Protein AF-A0A9D7JAF4-F1 (afdb_monomer_lite)

Foldseek 3Di:
DDPVQAADLQVLLVVLVVQFPAAADPPDQDDRYYAFVSSLQNSCCNNVQDNDDDDAQLRQVVQKDADDPPRDGWFWKKFFLCQPVDPSSTDHMWTFRDQDLLRWTWIWGCDDRVGGIHIDIPVVLVPDPGIDHIIDRPSGDGDPPPPPPLPFQAKDKFKEKEDEQAAVVHDPDPDPVLLVLLLVQLQVLPGQKYWYASQAPVNVQSNQQSHVVHPVFWDWDDQGRTIMIHGCVQWDFDDDWDWAAQADDSRFTKTKTWIAGPVRRFIEIEMRGEYDDCVRDPPVSRLVRLCVRVVSQVSDFGWYKYKYFQQQDPCSNPQWAFLLVLQVVEPASQPDQADRGPGITMITHVLQDKRWNDWHWADSDSNHSGTMIMTMTIRHTPRHGD

Secondary structure (DSSP, 8-state):
--GGGPPPHHHHHHHHHTTTTPPB-TT-BSSS-B-HHHHHHHHHHHTTSS---S--HHHHHHT-EE--TT---TT-EEEE---TTSTT---EEEEEEEE-TTS-EEEEEEEETTTEEEEEEHHHHHTSTTEEEEEE-TT----------------EEEEEEEEE---TTTSS---HHHHHHHHHHHHHH--SEEEEES--HHHHHHHHHHSTTHHHHEEEEEETTEEEEEETTTEEE------EE-TT-TTSEEEEEEEEETTT--EEEEEEEEPPPTTTS-HHHHHHHHHHHHHHHTTS-SEEEEEEE----GGGSTTSEEHHHHTTT-TTTTS-SBTTB---EEEE-TTS--EEEEEEEE--TTS-SBPEEEEEEEEPTT----

pLDDT: mean 90.91, std 11.15, range [37.84, 98.69]

Sequence (386 aa):
MPEGALFTAAEYAALADQQVGKPYVLGANGPLRFDCSGLVLWLNNRSGALPMGDDTAAGIYNRTKAVTAGAEKVGDLVFLRNNPARSNGIGHIAVLTQKLSNGDWRIIEARGRAYGVVRTTLSYWGTRRYYTGVRRLPAFRLATSTPAPAPTLDALDLRVATFNCSDPRFGDPLTPARERALAATVVAAKADVYLLTEAPSAIRYVLRDAMPGGRARWLVWERGTQAIMFDKHRFSYAAGDDPITFGPTDYHGGDIAELVDRATGRTMIFGAYHLPPNKVASLESQARYVDAFTAAMRKHDGVRIIGGDGMDKPSWADGWIDVRSAAAKSSTRNAATYKTSVTDRVQSDPETPVVWRGYNVKQSGIGSDHNLVITAGTIPAGVSSN

Radius of gyration: 25.17 Å; chains: 1; bounding box: 77×42×56 Å

Structure (mmCIF, N/CA/C/O backbone):
data_AF-A0A9D7JAF4-F1
#
_entry.id   AF-A0A9D7JAF4-F1
#
loop_
_atom_site.group_PDB
_atom_site.id
_atom_site.type_symbol
_atom_site.label_atom_id
_atom_site.label_alt_id
_atom_site.label_comp_id
_atom_site.label_asym_id
_atom_site.label_entity_id
_atom_site.label_seq_id
_atom_site.pdbx_PDB_ins_code
_atom_site.Cartn_x
_atom_site.Cartn_y
_atom_site.Cartn_z
_atom_site.occupancy
_atom_site.B_iso_or_equiv
_atom_site.auth_seq_id
_atom_site.auth_comp_id
_atom_site.auth_asym_id
_atom_site.auth_atom_id
_atom_site.pdbx_PDB_model_num
ATOM 1 N N . MET A 1 1 ? -28.805 -10.570 30.274 1.00 45.72 1 MET A N 1
ATOM 2 C CA . MET A 1 1 ? -27.525 -11.114 29.766 1.00 45.72 1 MET A CA 1
ATOM 3 C C . MET A 1 1 ? -26.409 -10.462 30.566 1.00 45.72 1 MET A C 1
ATOM 5 O O . MET A 1 1 ? -26.487 -9.246 30.717 1.00 45.72 1 MET A O 1
ATOM 9 N N . PRO A 1 2 ? -25.461 -11.223 31.137 1.00 37.84 2 PRO A N 1
ATOM 10 C CA . PRO A 1 2 ? -24.369 -10.656 31.926 1.00 37.84 2 PRO A CA 1
ATOM 11 C C . PRO A 1 2 ? -23.459 -9.766 31.066 1.00 37.84 2 PRO A C 1
ATOM 13 O O . PRO A 1 2 ? -23.342 -9.948 29.856 1.00 37.84 2 PRO A O 1
ATOM 16 N N . GLU A 1 3 ? -22.837 -8.788 31.716 1.00 43.31 3 GLU A N 1
ATOM 17 C CA . GLU A 1 3 ? -22.134 -7.639 31.127 1.00 43.31 3 GLU A CA 1
ATOM 18 C C . GLU A 1 3 ? -20.858 -8.005 30.337 1.00 43.31 3 GLU A C 1
ATOM 20 O O . GLU A 1 3 ? -20.373 -7.203 29.548 1.00 43.31 3 GLU A O 1
ATOM 25 N N . GLY A 1 4 ? -20.370 -9.248 30.454 1.00 47.78 4 GLY A N 1
ATOM 26 C CA . GLY A 1 4 ? -19.210 -9.780 29.720 1.00 47.78 4 GLY A CA 1
ATOM 27 C C . GLY A 1 4 ? -19.493 -10.345 28.317 1.00 47.78 4 GLY A C 1
ATOM 28 O O . GLY A 1 4 ? -18.652 -11.062 27.787 1.00 47.78 4 GLY A O 1
ATOM 29 N N . ALA A 1 5 ? -20.670 -10.089 27.730 1.00 68.81 5 ALA A N 1
ATOM 30 C CA . ALA A 1 5 ? -21.108 -10.675 26.450 1.00 68.81 5 ALA A CA 1
ATOM 31 C C . ALA A 1 5 ? -21.422 -9.649 25.339 1.00 68.81 5 ALA A C 1
ATOM 33 O O . ALA A 1 5 ? -21.971 -10.021 24.301 1.00 68.81 5 ALA A O 1
ATOM 34 N N . LEU A 1 6 ? -21.131 -8.363 25.562 1.00 88.81 6 LEU A N 1
ATOM 35 C CA . LEU A 1 6 ? -21.405 -7.283 24.614 1.00 88.81 6 LEU A CA 1
ATOM 36 C C . LEU A 1 6 ? -20.169 -7.003 23.752 1.00 88.81 6 LEU A C 1
ATOM 38 O O . LEU A 1 6 ? -19.103 -6.731 24.291 1.00 88.81 6 LEU A O 1
ATOM 42 N N . PHE A 1 7 ? -20.307 -7.038 22.429 1.00 89.62 7 PHE A N 1
ATOM 43 C CA . PHE A 1 7 ? -19.180 -6.798 21.522 1.00 89.62 7 PHE A CA 1
ATOM 44 C C . PHE A 1 7 ? -18.826 -5.311 21.451 1.00 89.62 7 PHE A C 1
ATOM 46 O O . PHE A 1 7 ? -19.696 -4.441 21.534 1.00 89.62 7 PHE A O 1
ATOM 53 N N . THR A 1 8 ? -17.550 -5.023 21.218 1.00 89.12 8 THR A N 1
ATOM 54 C CA . THR A 1 8 ? -17.046 -3.718 20.773 1.00 89.12 8 THR A CA 1
ATOM 55 C C . THR A 1 8 ? -17.445 -3.426 19.318 1.00 89.12 8 THR A C 1
ATOM 57 O O . THR A 1 8 ? -17.901 -4.302 18.579 1.00 89.12 8 THR A O 1
ATOM 60 N N . ALA A 1 9 ? -17.235 -2.184 18.864 1.00 89.12 9 ALA A N 1
ATOM 61 C CA . ALA A 1 9 ? -17.429 -1.800 17.461 1.00 89.12 9 ALA A CA 1
ATOM 62 C C . ALA A 1 9 ? -16.590 -2.644 16.485 1.00 89.12 9 ALA A C 1
ATOM 64 O O . ALA A 1 9 ? -17.108 -3.081 15.458 1.00 89.12 9 ALA A O 1
ATOM 65 N N . ALA A 1 10 ? -15.328 -2.919 16.826 1.00 82.38 10 ALA A N 1
ATOM 66 C CA . ALA A 1 10 ? -14.432 -3.719 15.994 1.00 82.38 10 ALA A CA 1
ATOM 67 C C . ALA A 1 10 ? -14.891 -5.183 15.896 1.00 82.38 10 ALA A C 1
ATOM 69 O O . ALA A 1 10 ? -14.946 -5.746 14.804 1.00 82.38 10 ALA A O 1
ATOM 70 N N . GLU A 1 11 ? -15.292 -5.789 17.015 1.00 87.00 11 GLU A N 1
ATOM 71 C CA . GLU A 1 11 ? -15.807 -7.163 17.032 1.00 87.00 11 GLU A CA 1
ATOM 72 C C . GLU A 1 11 ? -17.138 -7.281 16.282 1.00 87.00 11 GLU A C 1
ATOM 74 O O . GLU A 1 11 ? -17.343 -8.242 15.541 1.00 87.00 11 GLU A O 1
ATOM 79 N N . TYR A 1 12 ? -18.030 -6.291 16.414 1.00 93.94 12 TYR A N 1
ATOM 80 C CA . TYR A 1 12 ? -19.276 -6.237 15.644 1.00 93.94 12 TYR A CA 1
ATOM 81 C C . TYR A 1 12 ? -18.997 -6.154 14.136 1.00 93.94 12 TYR A C 1
ATOM 83 O O . TYR A 1 12 ? -19.615 -6.868 13.343 1.00 93.94 12 TYR A O 1
ATOM 91 N N . ALA A 1 13 ? -18.041 -5.312 13.733 1.00 90.06 13 ALA A N 1
ATOM 92 C CA . ALA A 1 13 ? -17.627 -5.175 12.342 1.00 90.06 13 ALA A CA 1
ATOM 93 C C . ALA A 1 13 ? -17.046 -6.484 11.788 1.00 90.06 13 ALA A C 1
ATOM 95 O O . ALA A 1 13 ? -17.476 -6.942 10.729 1.00 90.06 13 ALA A O 1
ATOM 96 N N . ALA A 1 14 ? -16.134 -7.120 12.529 1.00 80.69 14 ALA A N 1
ATOM 97 C CA . ALA A 1 14 ? -15.535 -8.401 12.160 1.00 80.69 14 ALA A CA 1
ATOM 98 C C . ALA A 1 14 ? -16.587 -9.517 12.057 1.00 80.69 14 ALA A C 1
ATOM 100 O O . ALA A 1 14 ? -16.573 -10.308 11.112 1.00 80.69 14 ALA A O 1
ATOM 101 N N . LEU A 1 15 ? -17.545 -9.551 12.988 1.00 90.81 15 LEU A N 1
ATOM 102 C CA . LEU A 1 15 ? -18.662 -10.489 12.960 1.00 90.81 15 LEU A CA 1
ATOM 103 C C . LEU A 1 15 ? -19.508 -10.324 11.691 1.00 90.81 15 LEU A C 1
ATOM 105 O O . LEU A 1 15 ? -19.875 -11.321 11.068 1.00 90.81 15 LEU A O 1
ATOM 109 N N . ALA A 1 16 ? -19.815 -9.087 11.298 1.00 93.50 16 ALA A N 1
ATOM 110 C CA . ALA A 1 16 ? -20.556 -8.801 10.074 1.00 93.50 16 ALA A CA 1
ATOM 111 C C . ALA A 1 16 ? -19.764 -9.189 8.819 1.00 93.50 16 ALA A C 1
ATOM 113 O O . ALA A 1 16 ? -20.315 -9.781 7.890 1.00 93.50 16 ALA A O 1
ATOM 114 N N . ASP A 1 17 ? -18.462 -8.918 8.817 1.00 88.62 17 ASP A N 1
ATOM 115 C CA . ASP A 1 17 ? -17.567 -9.196 7.698 1.00 88.62 17 ASP A CA 1
ATOM 116 C C . ASP A 1 17 ? -17.433 -10.698 7.399 1.00 88.62 17 ASP A C 1
ATOM 118 O O . ASP A 1 17 ? -17.490 -11.108 6.239 1.00 88.62 17 ASP A O 1
ATOM 122 N N . GLN A 1 18 ? -17.419 -11.541 8.438 1.00 87.00 18 GLN A N 1
ATOM 123 C CA . GLN A 1 18 ? -17.461 -13.008 8.315 1.00 87.00 18 GLN A CA 1
ATOM 124 C C . GLN A 1 18 ? -18.713 -13.545 7.600 1.00 87.00 18 GLN A C 1
ATOM 126 O O . GLN A 1 18 ? -18.761 -14.721 7.232 1.00 87.00 18 GLN A O 1
ATOM 131 N N . GLN A 1 19 ? -19.758 -12.726 7.439 1.00 94.50 19 GLN A N 1
ATOM 132 C CA . GLN A 1 19 ? -20.980 -13.146 6.754 1.00 94.50 19 GLN A CA 1
ATOM 133 C C . GLN A 1 19 ? -20.913 -12.911 5.244 1.00 94.50 19 GLN A C 1
ATOM 135 O O . GLN A 1 19 ? -21.723 -13.485 4.518 1.00 94.50 19 GLN A O 1
ATOM 140 N N . VAL A 1 20 ? -19.968 -12.096 4.764 1.00 87.06 20 VAL A N 1
ATOM 141 C CA . VAL A 1 20 ? -19.823 -11.760 3.343 1.00 87.06 20 VAL A CA 1
ATOM 142 C C . VAL A 1 20 ? -19.600 -13.027 2.512 1.00 87.06 20 VAL A C 1
ATOM 144 O O . VAL A 1 20 ? -18.822 -13.903 2.874 1.00 87.06 20 VAL A O 1
ATOM 147 N N . GLY A 1 21 ? -20.316 -13.130 1.391 1.00 87.75 21 GLY A N 1
ATOM 148 C CA . GLY A 1 21 ? -20.337 -14.299 0.511 1.00 87.75 21 GLY A CA 1
ATOM 149 C C . GLY A 1 21 ? -21.420 -15.329 0.846 1.00 87.75 21 GLY A C 1
ATOM 150 O O . GLY A 1 21 ? -21.690 -16.206 0.026 1.00 87.75 21 GLY A O 1
ATOM 151 N N . LYS A 1 22 ? -22.094 -15.237 2.003 1.00 86.81 22 LYS A N 1
ATOM 152 C CA . LYS A 1 22 ? -23.174 -16.178 2.342 1.00 86.81 22 LYS A CA 1
ATOM 153 C C . LYS A 1 22 ? -24.425 -15.955 1.479 1.00 86.81 22 LYS A C 1
ATOM 155 O O . LYS A 1 22 ? -24.742 -14.808 1.154 1.00 86.81 22 LYS A O 1
ATOM 160 N N . PRO A 1 23 ? -25.178 -17.016 1.127 1.00 92.81 23 PRO A N 1
ATOM 161 C CA . PRO A 1 23 ? -26.349 -16.894 0.263 1.00 92.81 23 PRO A CA 1
ATOM 162 C C . PRO A 1 23 ? -27.480 -16.066 0.874 1.00 92.81 23 PRO A C 1
ATOM 164 O O . PRO A 1 23 ? -27.740 -16.130 2.080 1.00 92.81 23 PRO A O 1
ATOM 167 N N . TYR A 1 24 ? -28.219 -15.373 0.005 1.00 97.81 24 TYR A N 1
ATOM 168 C CA . TYR A 1 24 ? -29.467 -14.721 0.382 1.00 97.81 24 TYR A CA 1
ATOM 169 C C . TYR A 1 24 ? -30.644 -15.688 0.245 1.00 97.81 24 TYR A C 1
ATOM 171 O O . TYR A 1 24 ? -30.861 -16.251 -0.832 1.00 97.81 24 TYR A O 1
ATOM 179 N N . VAL A 1 25 ? -31.456 -15.817 1.293 1.00 97.56 25 VAL A N 1
ATOM 180 C CA . VAL A 1 25 ? -32.718 -16.571 1.266 1.00 97.56 25 VAL A CA 1
ATOM 181 C C . VAL A 1 25 ? -33.773 -15.793 2.035 1.00 97.56 25 VAL A C 1
ATOM 183 O O . VAL A 1 25 ? -33.588 -15.531 3.214 1.00 97.56 25 VAL A O 1
ATOM 186 N N . LEU A 1 26 ? -34.875 -15.446 1.364 1.00 95.75 26 LEU A N 1
ATOM 187 C CA . LEU A 1 26 ? -35.999 -14.731 1.973 1.00 95.75 26 LEU A CA 1
ATOM 188 C C . LEU A 1 26 ? -36.511 -15.485 3.214 1.00 95.75 26 LEU A C 1
ATOM 190 O O . LEU A 1 26 ? -36.793 -16.678 3.113 1.00 95.75 26 LEU A O 1
ATOM 194 N N . GLY A 1 27 ? -36.633 -14.791 4.347 1.00 94.00 27 GLY A N 1
ATOM 195 C CA . GLY A 1 27 ? -37.041 -15.345 5.639 1.00 94.00 27 GLY A CA 1
ATOM 196 C C . GLY A 1 27 ? -35.914 -15.992 6.451 1.00 94.00 27 GLY A C 1
ATOM 197 O O . GLY A 1 27 ? -36.186 -16.583 7.492 1.00 94.00 27 GLY A O 1
ATOM 198 N N . ALA A 1 28 ? -34.660 -15.957 5.988 1.00 95.12 28 ALA A N 1
ATOM 199 C CA . ALA A 1 28 ? -33.558 -16.590 6.706 1.00 95.12 28 ALA A CA 1
ATOM 200 C C . ALA A 1 28 ? -32.884 -15.662 7.727 1.00 95.12 28 ALA A C 1
ATOM 202 O O . ALA A 1 28 ? -32.449 -14.564 7.390 1.00 95.12 28 ALA A O 1
ATOM 203 N N . ASN A 1 29 ? -32.660 -16.182 8.936 1.00 93.50 29 ASN A N 1
ATOM 204 C CA . ASN A 1 29 ? -32.079 -15.450 10.070 1.00 93.50 29 ASN A CA 1
ATOM 205 C C . ASN A 1 29 ? -30.674 -15.946 10.478 1.00 93.50 29 ASN A C 1
ATOM 207 O O . ASN A 1 29 ? -30.241 -15.740 11.610 1.00 93.50 29 ASN A O 1
ATOM 211 N N . GLY A 1 30 ? -29.944 -16.605 9.570 1.00 90.69 30 GLY A N 1
ATOM 212 C CA . GLY A 1 30 ? -28.595 -17.120 9.830 1.00 90.69 30 GLY A CA 1
ATOM 213 C C . GLY A 1 30 ? -28.532 -18.517 10.460 1.00 90.69 30 GLY A C 1
ATOM 214 O O . GLY A 1 30 ? -29.554 -19.177 10.629 1.00 90.69 30 GLY A O 1
ATOM 215 N N . PRO A 1 31 ? -27.317 -19.011 10.779 1.00 91.00 31 PRO A N 1
ATOM 216 C CA . PRO A 1 31 ? -26.018 -18.410 10.447 1.00 91.00 31 PRO A CA 1
ATOM 217 C C . PRO A 1 31 ? -25.517 -18.763 9.036 1.00 91.00 31 PRO A C 1
ATOM 219 O O . PRO A 1 31 ? -24.501 -18.229 8.597 1.00 91.00 31 PRO A O 1
ATOM 222 N N . LEU A 1 32 ? -26.170 -19.689 8.327 1.00 89.81 32 LEU A N 1
ATOM 223 C CA . LEU A 1 32 ? -25.682 -20.206 7.036 1.00 89.81 32 LEU A CA 1
ATOM 224 C C . LEU A 1 32 ? -26.162 -19.394 5.824 1.00 89.81 32 LEU A C 1
ATOM 226 O O . LEU A 1 32 ? -25.588 -19.495 4.744 1.00 89.81 32 LEU A O 1
ATOM 230 N N . ARG A 1 33 ? -27.239 -18.629 5.990 1.00 90.50 33 ARG A N 1
ATOM 231 C CA . ARG A 1 33 ? -27.932 -17.864 4.948 1.00 90.50 33 ARG A CA 1
ATOM 232 C C . ARG A 1 33 ? -28.778 -16.783 5.605 1.00 90.50 33 ARG A C 1
ATOM 234 O O . ARG A 1 33 ? -29.233 -16.985 6.730 1.00 90.50 33 ARG A O 1
ATOM 241 N N . PHE A 1 34 ? -29.001 -15.680 4.907 1.00 97.69 34 PHE A N 1
ATOM 242 C CA . PHE A 1 34 ? -29.666 -14.507 5.474 1.00 97.69 34 PHE A CA 1
ATOM 243 C C . PHE A 1 34 ? -30.659 -13.887 4.494 1.00 97.69 34 PHE A C 1
ATOM 245 O O . PHE A 1 34 ? -30.416 -13.897 3.290 1.00 97.69 34 PHE A O 1
ATOM 252 N N . ASP A 1 35 ? -31.739 -13.296 4.989 1.00 97.94 35 ASP A N 1
ATOM 253 C CA . ASP A 1 35 ? -32.360 -12.159 4.315 1.00 97.94 35 ASP A CA 1
ATOM 254 C C . ASP A 1 35 ? -31.841 -10.832 4.887 1.00 97.94 35 ASP A C 1
ATOM 256 O O . ASP A 1 35 ? -30.952 -10.804 5.743 1.00 97.94 35 ASP A O 1
ATOM 260 N N . CYS A 1 36 ? -32.336 -9.713 4.355 1.00 98.06 36 CYS A N 1
ATOM 261 C CA . CYS A 1 36 ? -31.826 -8.390 4.698 1.00 98.06 36 CYS A CA 1
ATOM 262 C C . CYS A 1 36 ? -32.010 -8.053 6.182 1.00 98.06 36 CYS A C 1
ATOM 264 O O . CYS A 1 36 ? -31.048 -7.659 6.842 1.00 98.06 36 CYS A O 1
ATOM 266 N N . SER A 1 37 ? -33.212 -8.253 6.725 1.00 98.25 37 SER A N 1
ATOM 267 C CA . SER A 1 37 ? -33.492 -8.082 8.153 1.00 98.25 37 SER A CA 1
ATOM 268 C C . SER A 1 37 ? -32.812 -9.154 8.994 1.00 98.25 37 SER A C 1
ATOM 270 O O . SER A 1 37 ? -32.207 -8.820 10.008 1.00 98.25 37 SER A O 1
ATOM 272 N N . GLY A 1 38 ? -32.830 -10.407 8.552 1.00 98.25 38 GLY A N 1
ATOM 273 C CA . GLY A 1 38 ? -32.257 -11.549 9.248 1.00 98.25 38 GLY A CA 1
ATOM 274 C C . GLY A 1 38 ? -30.765 -11.411 9.511 1.00 98.25 38 GLY A C 1
ATOM 275 O O . GLY A 1 38 ? -30.302 -11.803 10.580 1.00 98.25 38 GLY A O 1
ATOM 276 N N . LEU A 1 39 ? -30.009 -10.779 8.604 1.00 98.56 39 LEU A N 1
ATOM 277 C CA . LEU A 1 39 ? -28.613 -10.424 8.870 1.00 98.56 39 LEU A CA 1
ATOM 278 C C . LEU A 1 39 ? -28.489 -9.455 10.055 1.00 98.56 39 LEU A C 1
ATOM 280 O O . LEU A 1 39 ? -27.696 -9.694 10.961 1.00 98.56 39 LEU A O 1
ATOM 284 N N . VAL A 1 40 ? -29.282 -8.382 10.074 1.00 98.50 40 VAL A N 1
ATOM 285 C CA . VAL A 1 40 ? -29.256 -7.372 11.148 1.00 98.50 40 VAL A CA 1
ATOM 286 C C . VAL A 1 40 ? -29.685 -7.978 12.486 1.00 98.50 40 VAL A C 1
ATOM 288 O O . VAL A 1 40 ? -29.031 -7.750 13.503 1.00 98.50 40 VAL A O 1
ATOM 291 N N . LEU A 1 41 ? -30.746 -8.791 12.485 1.00 98.00 41 LEU A N 1
ATOM 292 C CA . LEU A 1 41 ? -31.220 -9.523 13.661 1.00 98.00 41 LEU A CA 1
ATOM 293 C C . LEU A 1 41 ? -30.130 -10.438 14.223 1.00 98.00 41 LEU A C 1
ATOM 295 O O . LEU A 1 41 ? -29.850 -10.422 15.422 1.00 98.00 41 LEU A O 1
ATOM 299 N N . TRP A 1 42 ? -29.491 -11.221 13.354 1.00 96.88 42 TRP A N 1
ATOM 300 C CA . TRP A 1 42 ? -28.449 -12.155 13.754 1.00 96.88 42 TRP A CA 1
ATOM 301 C C . TRP A 1 42 ? -27.232 -11.442 14.341 1.00 96.88 42 TRP A C 1
ATOM 303 O O . TRP A 1 42 ? -26.748 -11.845 15.397 1.00 96.88 42 TRP A O 1
ATOM 313 N N . LEU A 1 43 ? -26.774 -10.356 13.708 1.00 97.38 43 LEU A N 1
ATOM 314 C CA . LEU A 1 43 ? -25.646 -9.567 14.205 1.00 97.38 43 LEU A CA 1
ATOM 315 C C . LEU A 1 43 ? -25.941 -8.961 15.576 1.00 97.38 43 LEU A C 1
ATOM 317 O O . LEU A 1 43 ? -25.127 -9.107 16.487 1.00 97.38 43 LEU A O 1
ATOM 321 N N . ASN A 1 44 ? -27.116 -8.357 15.762 1.00 96.31 44 ASN A N 1
ATOM 322 C CA . ASN A 1 44 ? -27.514 -7.756 17.036 1.00 96.31 44 ASN A CA 1
ATOM 323 C C . ASN A 1 44 ? -27.642 -8.787 18.167 1.00 96.31 44 ASN A C 1
ATOM 325 O O . ASN A 1 44 ? -27.177 -8.538 19.279 1.00 96.31 44 ASN A O 1
ATOM 329 N N . ASN A 1 45 ? -28.192 -9.967 17.877 1.00 93.81 45 ASN A N 1
ATOM 330 C CA . ASN A 1 45 ? -28.293 -11.047 18.858 1.00 93.81 45 ASN A CA 1
ATOM 331 C C . ASN A 1 45 ? -26.929 -11.654 19.203 1.00 93.81 45 ASN A C 1
ATOM 333 O O . ASN A 1 45 ? -26.627 -11.878 20.373 1.00 93.81 45 ASN A O 1
ATOM 337 N N . ARG A 1 46 ? -26.091 -11.922 18.195 1.00 93.50 46 ARG A N 1
ATOM 338 C CA . ARG A 1 46 ? -24.804 -12.603 18.385 1.00 93.50 46 ARG A CA 1
ATOM 339 C C . ARG A 1 46 ? -23.763 -11.720 19.070 1.00 93.50 46 ARG A C 1
ATOM 341 O O . ARG A 1 46 ? -22.943 -12.246 19.813 1.00 93.50 46 ARG A O 1
ATOM 348 N N . SER A 1 47 ? -23.828 -10.413 18.841 1.00 92.88 47 SER A N 1
ATOM 349 C CA . SER A 1 47 ? -22.980 -9.410 19.497 1.00 92.88 47 SER A CA 1
ATOM 350 C C . SER A 1 47 ? -23.468 -8.990 20.886 1.00 92.88 47 SER A C 1
ATOM 352 O O . SER A 1 47 ? -22.790 -8.222 21.564 1.00 92.88 47 SER A O 1
ATOM 354 N N . GLY A 1 48 ? -24.678 -9.402 21.279 1.00 92.62 48 GLY A N 1
ATOM 355 C CA . GLY A 1 48 ? -25.346 -8.901 22.479 1.00 92.62 48 GLY A CA 1
ATOM 356 C C . GLY A 1 48 ? -25.811 -7.441 22.384 1.00 92.62 48 GLY A C 1
ATOM 357 O O . GLY A 1 48 ? -26.332 -6.922 23.372 1.00 92.62 48 GLY A O 1
ATOM 358 N N . ALA A 1 49 ? -25.650 -6.783 21.226 1.00 92.94 49 ALA A N 1
ATOM 359 C CA . ALA A 1 49 ? -25.866 -5.345 21.056 1.00 92.94 49 ALA A CA 1
ATOM 360 C C . ALA A 1 49 ? -27.307 -4.900 21.309 1.00 92.94 49 ALA A C 1
ATOM 362 O O . ALA A 1 49 ? -27.573 -3.831 21.868 1.00 92.94 49 ALA A O 1
ATOM 363 N N . LEU A 1 50 ? -28.245 -5.739 20.877 1.00 93.88 50 LEU A N 1
ATOM 364 C CA . LEU A 1 50 ? -29.663 -5.580 21.133 1.00 93.88 50 LEU A CA 1
ATOM 365 C C . LEU A 1 50 ? -30.340 -6.940 20.936 1.00 93.88 50 LEU A C 1
ATOM 367 O O . LEU A 1 50 ? -30.335 -7.450 19.818 1.00 93.88 50 LEU A O 1
ATOM 371 N N . PRO A 1 51 ? -30.952 -7.533 21.971 1.00 91.50 51 PRO A N 1
ATOM 372 C CA . PRO A 1 51 ? -31.799 -8.701 21.782 1.00 91.50 51 PRO A CA 1
ATOM 373 C C . PRO A 1 51 ? -32.957 -8.366 20.835 1.00 91.50 51 PRO A C 1
ATOM 375 O O . PRO A 1 51 ? -33.705 -7.412 21.065 1.00 91.50 51 PRO A O 1
ATOM 378 N N . MET A 1 52 ? -33.102 -9.134 19.759 1.00 92.31 52 MET A N 1
ATOM 379 C CA . MET A 1 52 ? -34.148 -8.947 18.757 1.00 92.31 52 MET A CA 1
ATOM 380 C C . MET A 1 52 ? -34.806 -10.286 18.422 1.00 92.31 52 MET A C 1
ATOM 382 O O . MET A 1 52 ? -34.126 -11.250 18.077 1.00 92.31 52 MET A O 1
ATOM 386 N N . GLY A 1 53 ? -36.137 -10.334 18.500 1.00 92.62 53 GLY A N 1
ATOM 387 C CA . GLY A 1 53 ? -36.920 -11.411 17.893 1.00 92.62 53 GLY A CA 1
ATOM 388 C C . GLY A 1 53 ? -36.987 -11.266 16.373 1.00 92.62 53 GLY A C 1
ATOM 389 O O . GLY A 1 53 ? -36.466 -10.296 15.818 1.00 92.62 53 GLY A O 1
ATOM 390 N N . ASP A 1 54 ? -37.646 -12.218 15.717 1.00 94.50 54 ASP A N 1
ATOM 391 C CA . ASP A 1 54 ? -37.913 -12.119 14.283 1.00 94.50 54 ASP A CA 1
ATOM 392 C C . ASP A 1 54 ? -38.704 -10.839 13.963 1.00 94.50 54 ASP A C 1
ATOM 394 O O . ASP A 1 54 ? -39.669 -10.500 14.652 1.00 94.50 54 ASP A O 1
ATOM 398 N N . ASP A 1 55 ? -38.249 -10.090 12.962 1.00 96.44 55 ASP A N 1
ATOM 399 C CA . ASP A 1 55 ? -38.816 -8.799 12.574 1.00 96.44 55 ASP A CA 1
ATOM 400 C C . ASP A 1 55 ? -38.444 -8.480 11.121 1.00 96.44 55 ASP A C 1
ATOM 402 O O . ASP A 1 55 ? -37.440 -8.938 10.578 1.00 96.44 55 ASP A O 1
ATOM 406 N N . THR A 1 56 ? -39.246 -7.639 10.484 1.00 97.62 56 THR A N 1
ATOM 407 C CA . THR A 1 56 ? -39.027 -7.205 9.103 1.00 97.62 56 THR A CA 1
ATOM 408 C C . THR A 1 56 ? -38.191 -5.929 9.049 1.00 97.62 56 THR A C 1
ATOM 410 O O . THR A 1 56 ? -38.191 -5.130 9.985 1.00 97.62 56 THR A O 1
ATOM 413 N N . ALA A 1 57 ? -37.568 -5.644 7.900 1.00 98.00 57 ALA A N 1
ATOM 414 C CA . ALA A 1 57 ? -36.928 -4.346 7.651 1.00 98.00 57 ALA A CA 1
ATOM 415 C C . ALA A 1 57 ? -37.863 -3.156 7.970 1.00 98.00 57 ALA A C 1
ATOM 417 O O . ALA A 1 57 ? -37.437 -2.158 8.549 1.00 98.00 57 ALA A O 1
ATOM 418 N N . ALA A 1 58 ? -39.154 -3.283 7.644 1.00 98.12 58 ALA A N 1
ATOM 419 C CA . ALA A 1 58 ? -40.172 -2.275 7.925 1.00 98.12 58 ALA A CA 1
ATOM 420 C C . ALA A 1 58 ? -40.465 -2.106 9.424 1.00 98.12 58 ALA A C 1
ATOM 422 O O . ALA A 1 58 ? -40.620 -0.973 9.883 1.00 98.12 58 ALA A O 1
ATOM 423 N N . GLY A 1 59 ? -40.533 -3.201 10.183 1.00 97.81 59 GLY A N 1
ATOM 424 C CA . GLY A 1 59 ? -40.742 -3.159 11.631 1.00 97.81 59 GLY A CA 1
ATOM 425 C C . GLY A 1 59 ? -39.535 -2.581 12.367 1.00 97.81 59 GLY A C 1
ATOM 426 O O . GLY A 1 59 ? -39.690 -1.693 13.209 1.00 97.81 59 GLY A O 1
ATOM 427 N N . ILE A 1 60 ? -38.322 -2.964 11.954 1.00 98.31 60 ILE A N 1
ATOM 428 C CA . ILE A 1 60 ? -37.076 -2.384 12.466 1.00 98.31 6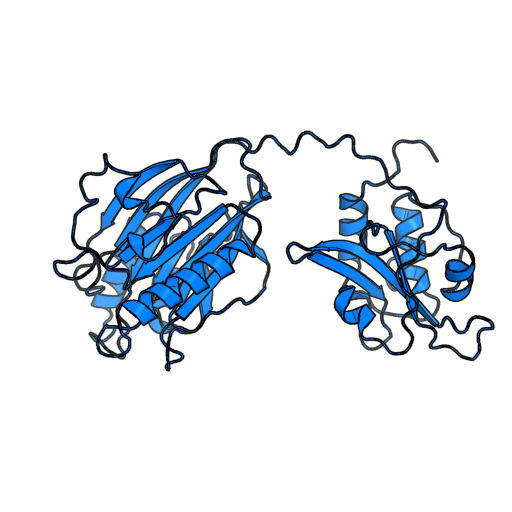0 ILE A CA 1
ATOM 429 C C . ILE A 1 60 ? -37.040 -0.878 12.179 1.00 98.31 60 ILE A C 1
ATOM 431 O O . ILE A 1 60 ? -36.780 -0.102 13.097 1.00 98.31 60 ILE A O 1
ATOM 435 N N . TYR A 1 61 ? -37.372 -0.445 10.954 1.00 98.50 61 TYR A N 1
ATOM 436 C CA . TYR A 1 61 ? -37.409 0.975 10.578 1.00 98.50 61 TYR A CA 1
ATOM 437 C C . TYR A 1 61 ? -38.264 1.814 11.533 1.00 98.50 61 TYR A C 1
ATOM 439 O O . TYR A 1 61 ? -37.812 2.865 11.993 1.00 98.50 61 TYR A O 1
ATOM 447 N N . ASN A 1 62 ? -39.463 1.335 11.881 1.00 97.81 62 ASN A N 1
ATOM 448 C CA . ASN A 1 62 ? -40.398 2.045 12.763 1.00 97.81 62 ASN A CA 1
ATOM 449 C C . ASN A 1 62 ? -39.844 2.271 14.180 1.00 97.81 62 ASN A C 1
ATOM 451 O O . ASN A 1 62 ? -40.306 3.165 14.887 1.00 97.81 62 ASN A O 1
ATOM 455 N N . ARG A 1 63 ? -38.837 1.494 14.590 1.00 97.50 63 ARG A N 1
ATOM 456 C CA . ARG A 1 63 ? -38.158 1.622 15.886 1.00 97.50 63 ARG A CA 1
ATOM 457 C C . ARG A 1 63 ? -36.905 2.495 15.828 1.00 97.50 63 ARG A C 1
ATOM 459 O O . ARG A 1 63 ? -36.304 2.757 16.867 1.00 97.50 63 ARG A O 1
ATOM 466 N N . THR A 1 64 ? -36.494 2.948 14.644 1.00 98.19 64 THR A N 1
ATOM 467 C CA . THR A 1 64 ? -35.292 3.774 14.472 1.00 98.19 64 THR A CA 1
ATOM 468 C C . THR A 1 64 ? -35.568 5.277 14.557 1.00 98.19 64 THR A C 1
ATOM 470 O O . THR A 1 64 ? -36.678 5.758 14.327 1.00 98.19 64 THR A O 1
ATOM 473 N N . LYS A 1 65 ? -34.517 6.054 14.828 1.00 97.94 65 LYS A N 1
ATOM 474 C CA . LYS A 1 65 ? -34.488 7.521 14.717 1.00 97.94 65 LYS A CA 1
ATOM 475 C C . LYS A 1 65 ? -33.479 7.942 13.651 1.00 97.94 65 LYS A C 1
ATOM 477 O O . LYS A 1 65 ? -32.533 7.207 13.393 1.00 97.94 65 LYS A O 1
ATOM 482 N N . ALA A 1 66 ? -33.700 9.090 13.008 1.00 97.88 66 ALA A N 1
ATOM 483 C CA . ALA A 1 66 ? -32.735 9.627 12.045 1.00 97.88 66 ALA A CA 1
ATOM 484 C C . ALA A 1 66 ? -31.407 9.937 12.745 1.00 97.88 66 ALA A C 1
ATOM 486 O O . ALA A 1 66 ? -31.412 10.376 13.894 1.00 97.88 66 ALA A O 1
ATOM 487 N N . VAL A 1 67 ? -30.301 9.727 12.038 1.00 97.06 67 VAL A N 1
ATOM 488 C CA . VAL A 1 67 ? -28.964 10.139 12.466 1.00 97.06 67 VAL A CA 1
ATOM 489 C C . VAL A 1 67 ? -28.552 11.354 11.644 1.00 97.06 67 VAL A C 1
ATOM 491 O O . VAL A 1 67 ? -28.702 11.357 10.423 1.00 97.06 67 VAL A O 1
ATOM 494 N N . THR A 1 68 ? -28.074 12.397 12.320 1.00 93.31 68 THR A N 1
ATOM 495 C CA . THR A 1 68 ? -27.522 13.588 11.667 1.00 93.31 68 THR A CA 1
ATOM 496 C C . THR A 1 68 ? -26.240 13.224 10.925 1.00 93.31 68 THR A C 1
ATOM 498 O O . THR A 1 68 ? -25.452 12.422 11.426 1.00 93.31 68 THR A O 1
ATOM 501 N N . ALA A 1 69 ? -26.021 13.824 9.754 1.00 87.88 69 ALA A N 1
ATOM 502 C CA . ALA A 1 69 ? -24.797 13.621 8.986 1.00 87.88 69 ALA A CA 1
ATOM 503 C C . ALA A 1 69 ? -23.550 13.901 9.845 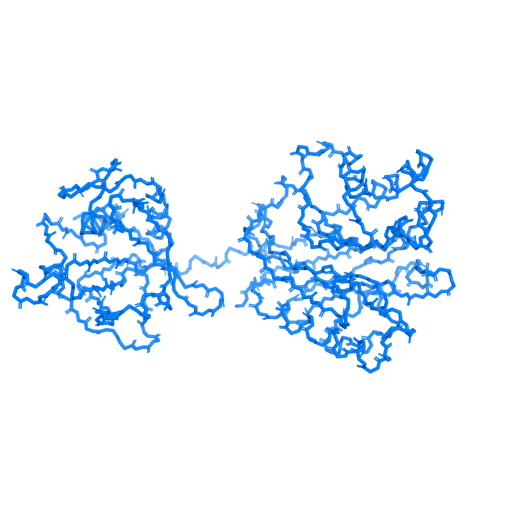1.00 87.88 69 ALA A C 1
ATOM 505 O O . ALA A 1 69 ? -23.512 14.889 10.581 1.00 87.88 69 ALA A O 1
ATOM 506 N N . GLY A 1 70 ? -22.555 13.019 9.775 1.00 89.38 70 GLY A N 1
ATOM 507 C CA . GLY A 1 70 ? -21.330 13.079 10.579 1.00 89.38 70 GLY A CA 1
ATOM 508 C C . GLY A 1 70 ? -21.451 12.471 11.981 1.00 89.38 70 GLY A C 1
ATOM 509 O O . GLY A 1 70 ? -20.434 12.238 12.627 1.00 89.38 70 GLY A O 1
ATOM 510 N N . ALA A 1 71 ? -22.666 12.174 12.455 1.00 93.88 71 ALA A N 1
ATOM 511 C CA . ALA A 1 71 ? -22.899 11.498 13.732 1.00 93.88 71 ALA A CA 1
ATOM 512 C C . ALA A 1 71 ? -23.124 9.984 13.569 1.00 93.88 71 ALA A C 1
ATOM 514 O O . ALA A 1 71 ? -23.609 9.334 14.505 1.00 93.88 71 ALA A O 1
ATOM 515 N N . GLU A 1 72 ? -22.835 9.423 12.390 1.00 96.44 72 GLU A N 1
ATOM 516 C CA . GLU A 1 72 ? -22.972 7.991 12.133 1.00 96.44 72 GLU A CA 1
ATOM 517 C C . GLU A 1 72 ? -21.993 7.177 12.987 1.00 96.44 72 GLU A C 1
ATOM 519 O O . GLU A 1 72 ? -20.907 7.637 13.342 1.00 96.44 72 GLU A O 1
ATOM 524 N N . LYS A 1 73 ? -22.372 5.944 13.323 1.00 95.62 73 LYS A N 1
ATOM 525 C CA . LYS A 1 73 ? -21.514 5.002 14.046 1.00 95.62 73 LYS A CA 1
ATOM 526 C C . LYS A 1 73 ? -21.758 3.560 13.604 1.00 95.62 73 LYS A C 1
ATOM 528 O O . LYS A 1 73 ? -22.775 3.248 12.985 1.00 95.62 73 LYS A O 1
ATOM 533 N N . VAL A 1 74 ? -20.843 2.665 13.981 1.00 96.88 74 VAL A N 1
ATOM 534 C CA . VAL A 1 74 ? -21.002 1.214 13.783 1.00 96.88 74 VAL A CA 1
ATOM 535 C C . VAL A 1 74 ? -22.329 0.735 14.378 1.00 96.88 74 VAL A C 1
ATOM 537 O O . VAL A 1 74 ? -22.659 1.061 15.520 1.00 96.88 74 VAL A O 1
ATOM 540 N N . GLY A 1 75 ? -23.077 -0.038 13.591 1.00 97.19 75 GLY A N 1
ATOM 541 C CA . GLY A 1 75 ? -24.402 -0.544 13.944 1.00 97.19 75 GLY A CA 1
ATOM 542 C C . GLY A 1 75 ? -25.568 0.344 13.511 1.00 97.19 75 GLY A C 1
ATOM 543 O O . GLY A 1 75 ? -26.717 -0.092 13.592 1.00 97.19 75 GLY A O 1
ATOM 544 N N . ASP A 1 76 ? -25.307 1.556 13.012 1.00 98.62 76 ASP A N 1
ATOM 545 C CA . ASP A 1 76 ? -26.346 2.335 12.343 1.00 98.62 76 ASP A CA 1
ATOM 546 C C . ASP A 1 76 ? -26.821 1.641 11.065 1.00 98.62 76 ASP A C 1
ATOM 548 O O . ASP A 1 76 ? -26.121 0.837 10.449 1.00 98.62 76 ASP A O 1
ATOM 552 N N . LEU A 1 77 ? -28.050 1.949 10.674 1.00 98.69 77 LEU A N 1
ATOM 553 C CA . LEU A 1 77 ? -28.801 1.228 9.664 1.00 98.69 77 LEU A CA 1
ATOM 554 C C . LEU A 1 77 ? -29.169 2.153 8.510 1.00 98.69 77 LEU A C 1
ATOM 556 O O . LEU A 1 77 ? -29.482 3.329 8.697 1.00 98.69 77 LEU A O 1
ATOM 560 N N . VAL A 1 78 ? -29.198 1.596 7.309 1.00 98.62 78 VAL A N 1
ATOM 561 C CA . VAL A 1 78 ? -29.703 2.252 6.098 1.00 98.62 78 VAL A CA 1
ATOM 562 C C . VAL A 1 78 ? -30.856 1.436 5.535 1.00 98.62 78 VAL A C 1
ATOM 564 O O . VAL A 1 78 ? -30.908 0.220 5.720 1.00 98.62 78 VAL A O 1
ATOM 567 N N . PHE A 1 79 ? -31.794 2.096 4.854 1.00 98.69 79 PHE A N 1
ATOM 568 C CA . PHE A 1 79 ? -32.999 1.446 4.337 1.00 98.69 79 PHE A CA 1
ATOM 569 C C . PHE A 1 79 ? -33.357 1.927 2.933 1.00 98.69 79 PHE A C 1
ATOM 571 O O . PHE A 1 79 ? -33.002 3.042 2.540 1.00 98.69 79 PHE A O 1
ATOM 578 N N . LEU A 1 80 ? -34.119 1.097 2.210 1.00 98.19 80 LEU A N 1
ATOM 579 C CA . LEU A 1 80 ? -34.781 1.471 0.956 1.00 98.19 80 LEU A CA 1
ATOM 580 C C . LEU A 1 80 ? -36.306 1.386 1.086 1.00 98.19 80 LEU A C 1
ATOM 582 O O . LEU A 1 80 ? -36.842 0.362 1.518 1.00 98.19 80 LEU A O 1
ATOM 586 N N . ARG A 1 81 ? -37.010 2.427 0.626 1.00 96.94 81 ARG A N 1
ATOM 587 C CA . ARG A 1 81 ? -38.474 2.437 0.437 1.00 96.94 81 ARG A CA 1
ATOM 588 C C . ARG A 1 81 ? -38.884 1.856 -0.920 1.00 96.94 81 ARG A C 1
ATOM 590 O O . ARG A 1 81 ? -39.431 2.553 -1.765 1.00 96.94 81 ARG A O 1
ATOM 597 N N . ASN A 1 82 ? -38.554 0.592 -1.158 1.00 93.94 82 ASN A N 1
ATOM 598 C CA . ASN A 1 82 ? -38.771 -0.090 -2.436 1.00 93.94 82 ASN A CA 1
ATOM 599 C C . ASN A 1 82 ? -39.817 -1.219 -2.377 1.00 93.94 82 ASN A C 1
ATOM 601 O O . ASN A 1 82 ? -39.879 -2.023 -3.304 1.00 93.94 82 ASN A O 1
ATOM 605 N N . ASN A 1 83 ? -40.621 -1.303 -1.314 1.00 93.25 83 ASN A N 1
ATOM 606 C CA . ASN A 1 83 ? -41.694 -2.288 -1.199 1.00 93.25 83 ASN A CA 1
ATOM 607 C C . ASN A 1 83 ? -43.054 -1.601 -0.982 1.00 93.25 83 ASN A C 1
ATOM 609 O O . ASN A 1 83 ? -43.434 -1.357 0.165 1.00 93.25 83 ASN A O 1
ATOM 613 N N . PRO A 1 84 ? -43.809 -1.318 -2.060 1.00 90.56 84 PRO A N 1
ATOM 614 C CA . PRO A 1 84 ? -45.090 -0.616 -1.970 1.00 90.56 84 PRO A CA 1
ATOM 615 C C . PRO A 1 84 ? -46.184 -1.424 -1.255 1.00 90.56 84 PRO A C 1
ATOM 617 O O . PRO A 1 84 ? -47.184 -0.848 -0.845 1.00 90.56 84 PRO A O 1
ATOM 620 N N . ALA A 1 85 ? -46.003 -2.736 -1.056 1.00 91.19 85 ALA A N 1
ATOM 621 C CA . ALA A 1 85 ? -46.947 -3.563 -0.303 1.00 91.19 85 ALA A CA 1
ATOM 622 C C . ALA A 1 85 ? -46.865 -3.342 1.222 1.00 91.19 85 ALA A C 1
ATOM 624 O O . ALA A 1 85 ? -47.685 -3.869 1.972 1.00 91.19 85 ALA A O 1
ATOM 625 N N . ARG A 1 86 ? -45.866 -2.595 1.714 1.00 90.88 86 ARG A N 1
ATOM 626 C CA . ARG A 1 86 ? -45.717 -2.242 3.134 1.00 90.88 86 ARG A CA 1
ATOM 627 C C . ARG A 1 86 ? -46.231 -0.824 3.373 1.00 90.88 86 ARG A C 1
ATOM 629 O O . ARG A 1 86 ? -45.917 0.078 2.606 1.00 90.88 86 ARG A O 1
ATOM 636 N N . SER A 1 87 ? -46.928 -0.598 4.487 1.00 91.25 87 SER A N 1
ATOM 637 C CA . SER A 1 87 ? -47.507 0.713 4.837 1.00 91.25 87 SER A CA 1
ATOM 638 C C . SER A 1 87 ? -46.480 1.849 4.940 1.00 91.25 87 SER A C 1
ATOM 640 O O . SER A 1 87 ? -46.794 2.993 4.634 1.00 91.25 87 SER A O 1
ATOM 642 N N . ASN A 1 88 ? -45.236 1.547 5.328 1.00 93.50 88 ASN A N 1
ATOM 643 C CA . ASN A 1 88 ? -44.128 2.508 5.336 1.00 93.50 88 ASN A CA 1
ATOM 644 C C . ASN A 1 88 ? -43.212 2.395 4.098 1.00 93.50 88 ASN A C 1
ATOM 646 O O . ASN A 1 88 ? -42.193 3.081 4.020 1.00 93.50 88 ASN A O 1
ATOM 650 N N . GLY A 1 89 ? -43.540 1.542 3.127 1.00 96.12 89 GLY A N 1
ATOM 651 C CA . GLY A 1 89 ? -42.788 1.352 1.888 1.00 96.12 89 GLY A CA 1
ATOM 652 C C . GLY A 1 89 ? -41.432 0.650 2.031 1.00 96.12 89 GLY A C 1
ATOM 653 O O . GLY A 1 89 ? -40.766 0.421 1.022 1.00 96.12 89 GLY A O 1
ATOM 654 N N . ILE A 1 90 ? -40.977 0.332 3.249 1.00 98.19 90 ILE A N 1
ATOM 655 C CA . ILE A 1 90 ? -39.628 -0.193 3.500 1.00 98.19 90 ILE A CA 1
ATOM 656 C C . ILE A 1 90 ? -39.527 -1.647 3.043 1.00 98.19 90 ILE A C 1
ATOM 658 O O . ILE A 1 90 ? -40.282 -2.508 3.496 1.00 98.19 90 ILE A O 1
ATOM 662 N N . GLY A 1 91 ? -38.565 -1.922 2.163 1.00 96.81 91 GLY A N 1
ATOM 663 C CA . GLY A 1 91 ? -38.327 -3.256 1.609 1.00 96.81 91 GLY A CA 1
ATOM 664 C C . GLY A 1 91 ? -36.927 -3.810 1.834 1.00 96.81 91 GLY A C 1
ATOM 665 O O . GLY A 1 91 ? -36.732 -5.012 1.680 1.00 96.81 91 GLY A O 1
ATOM 666 N N . HIS A 1 92 ? -35.959 -2.972 2.210 1.00 98.25 92 HIS A N 1
ATOM 667 C CA . HIS A 1 92 ? -34.570 -3.395 2.383 1.00 98.25 92 HIS A CA 1
ATOM 668 C C . HIS A 1 92 ? -33.884 -2.655 3.527 1.00 98.25 92 HIS A C 1
ATOM 670 O O . HIS A 1 92 ? -34.242 -1.513 3.826 1.00 98.25 92 HIS A O 1
ATOM 676 N N . ILE A 1 93 ? -32.899 -3.311 4.138 1.00 98.69 93 ILE A N 1
ATOM 677 C CA . ILE A 1 93 ? -32.124 -2.827 5.281 1.00 98.69 93 ILE A CA 1
ATOM 678 C C . ILE A 1 93 ? -30.674 -3.315 5.179 1.00 98.69 93 ILE A C 1
ATOM 680 O O . ILE A 1 93 ? -30.422 -4.421 4.698 1.00 98.69 93 ILE A O 1
ATOM 684 N N . ALA A 1 94 ? -29.732 -2.498 5.643 1.00 98.62 94 ALA A N 1
ATOM 685 C CA . ALA A 1 94 ? -28.329 -2.864 5.801 1.00 98.62 94 ALA A CA 1
ATOM 686 C C . ALA A 1 94 ? -27.683 -2.135 6.983 1.00 98.62 94 ALA A C 1
ATOM 688 O O . ALA A 1 94 ? -28.281 -1.211 7.537 1.00 98.62 94 ALA A O 1
ATOM 689 N N . VAL A 1 95 ? -26.469 -2.548 7.359 1.00 98.69 95 VAL A N 1
ATOM 690 C CA . VAL A 1 95 ? -25.773 -2.057 8.556 1.00 98.69 95 VAL A CA 1
ATOM 691 C C . VAL A 1 95 ? -24.413 -1.443 8.230 1.00 98.69 95 VAL A C 1
ATOM 693 O O . VAL A 1 95 ? -23.642 -2.003 7.450 1.00 98.69 95 VAL A O 1
ATOM 696 N N . LEU A 1 96 ? -24.116 -0.296 8.842 1.00 98.56 96 LEU A N 1
ATOM 697 C CA . LEU A 1 96 ? -22.804 0.348 8.832 1.00 98.56 96 LEU A CA 1
ATOM 698 C C . LEU A 1 96 ? -21.862 -0.411 9.767 1.00 98.56 96 LEU A C 1
ATOM 700 O O . LEU A 1 96 ? -22.198 -0.659 10.927 1.00 98.56 96 LEU A O 1
ATOM 704 N N . THR A 1 97 ? -20.671 -0.756 9.285 1.00 95.38 97 THR A N 1
ATOM 705 C CA . THR A 1 97 ? -19.733 -1.599 10.044 1.00 95.38 97 THR A CA 1
ATOM 706 C C . THR A 1 97 ? -18.377 -0.958 10.293 1.00 95.38 97 THR A C 1
ATOM 708 O O . THR A 1 97 ? -17.748 -1.293 11.287 1.00 95.38 97 THR A O 1
ATOM 711 N N . GLN A 1 98 ? -17.921 -0.027 9.455 1.00 90.62 98 GLN A N 1
ATOM 712 C CA . GLN A 1 98 ? -16.589 0.571 9.597 1.00 90.62 98 GLN A CA 1
ATOM 713 C C . GLN A 1 98 ? -16.526 1.946 8.927 1.00 90.62 98 GLN A C 1
ATOM 715 O O . GLN A 1 98 ? -17.032 2.103 7.815 1.00 90.62 98 GLN A O 1
ATOM 720 N N . LYS A 1 99 ? -15.877 2.924 9.568 1.00 89.00 99 LYS A N 1
ATOM 721 C CA . LYS A 1 99 ? -15.472 4.176 8.913 1.00 89.00 99 LYS A CA 1
ATOM 722 C C . LYS A 1 99 ? -14.213 3.900 8.089 1.00 89.00 99 LYS A C 1
ATOM 724 O O . LYS A 1 99 ? -13.252 3.350 8.616 1.00 89.00 99 LYS A O 1
ATOM 729 N N . LEU A 1 100 ? -14.253 4.205 6.799 1.00 80.56 100 LEU A N 1
ATOM 730 C CA . LEU A 1 100 ? -13.140 3.999 5.875 1.00 80.56 100 LEU A CA 1
ATOM 731 C C . LEU A 1 100 ? -12.192 5.206 5.909 1.00 80.56 100 LEU A C 1
ATOM 733 O O . LEU A 1 100 ? -12.620 6.314 6.233 1.00 80.56 100 LEU A O 1
ATOM 737 N N . SER A 1 101 ? -10.926 4.992 5.543 1.00 71.06 101 SER A N 1
ATOM 738 C CA . SER A 1 101 ? -9.875 6.026 5.512 1.00 71.06 101 SER A CA 1
ATOM 739 C C . SER A 1 101 ? -10.240 7.215 4.620 1.00 71.06 101 SER A C 1
ATOM 741 O O . SER A 1 101 ? -9.988 8.363 4.962 1.00 71.06 101 SER A O 1
ATOM 743 N N . ASN A 1 102 ? -10.952 6.962 3.521 1.00 68.25 102 ASN A N 1
ATOM 744 C CA . ASN A 1 102 ? -11.471 7.998 2.625 1.00 68.25 102 ASN A CA 1
ATOM 745 C C . ASN A 1 102 ? -12.678 8.788 3.186 1.00 68.25 102 ASN A C 1
ATOM 747 O O . ASN A 1 102 ? -13.313 9.546 2.453 1.00 68.25 102 ASN A O 1
ATOM 751 N N . GLY A 1 103 ? -13.052 8.577 4.451 1.00 79.00 103 GLY A N 1
ATOM 752 C CA . GLY A 1 103 ? -14.181 9.235 5.106 1.00 79.00 103 GLY A CA 1
ATOM 753 C C . GLY A 1 103 ? -15.558 8.631 4.800 1.00 79.00 103 GLY A C 1
ATOM 754 O O . GLY A 1 103 ? -16.548 9.047 5.410 1.00 79.00 103 GLY A O 1
ATOM 755 N N . ASP A 1 104 ? -15.661 7.638 3.915 1.00 88.94 104 ASP A N 1
ATOM 756 C CA . ASP A 1 104 ? -16.908 6.913 3.644 1.00 88.94 104 ASP A CA 1
ATOM 757 C C . ASP A 1 104 ? -17.197 5.869 4.743 1.00 88.94 104 ASP A C 1
ATOM 759 O O . ASP A 1 104 ? -16.395 5.629 5.647 1.00 88.94 104 ASP A O 1
ATOM 763 N N . TRP A 1 105 ? -18.362 5.232 4.692 1.00 96.56 105 TRP A N 1
ATOM 764 C CA . TRP A 1 105 ? -18.745 4.159 5.605 1.00 96.56 105 TRP A CA 1
ATOM 765 C C . TRP A 1 105 ? -18.901 2.841 4.857 1.00 96.56 105 TRP A C 1
ATOM 767 O O . TRP A 1 105 ? -19.654 2.751 3.889 1.00 96.56 105 TRP A O 1
ATOM 777 N N . ARG A 1 106 ? -18.246 1.785 5.343 1.00 97.62 106 ARG A N 1
ATOM 778 C CA . ARG A 1 106 ? -18.505 0.403 4.934 1.00 97.62 106 ARG A CA 1
ATOM 779 C C . ARG A 1 106 ? -19.900 -0.006 5.383 1.00 97.62 106 ARG A C 1
ATOM 781 O O . ARG A 1 106 ? -20.260 0.162 6.549 1.00 97.62 106 ARG A O 1
ATOM 788 N N . ILE A 1 107 ? -20.642 -0.610 4.461 1.00 98.31 107 ILE A N 1
ATOM 789 C CA . ILE A 1 107 ? -21.950 -1.208 4.711 1.00 98.31 107 ILE A CA 1
ATOM 790 C C . ILE A 1 107 ? -21.900 -2.690 4.361 1.00 98.31 107 ILE A C 1
ATOM 792 O O . ILE A 1 107 ? -21.359 -3.073 3.320 1.00 98.31 107 ILE A O 1
ATOM 796 N N . ILE A 1 108 ? -22.490 -3.519 5.217 1.00 98.19 108 ILE A N 1
ATOM 797 C CA . ILE A 1 108 ? -22.714 -4.938 4.945 1.00 98.19 108 ILE A CA 1
ATOM 798 C C . ILE A 1 108 ? -24.215 -5.180 4.804 1.00 98.19 108 ILE A C 1
ATOM 800 O O . ILE A 1 108 ? -25.016 -4.768 5.646 1.00 98.19 108 ILE A O 1
ATOM 804 N N . GLU A 1 109 ? -24.597 -5.839 3.711 1.00 98.25 109 GLU A N 1
ATOM 805 C CA . GLU A 1 109 ? -25.993 -6.106 3.368 1.00 98.25 109 GLU A CA 1
ATOM 806 C C . GLU A 1 109 ? -26.186 -7.526 2.837 1.00 98.25 109 GLU A C 1
ATOM 808 O O . GLU A 1 109 ? -25.394 -7.996 2.024 1.00 98.25 109 GLU A O 1
ATOM 813 N N . ALA A 1 110 ? -27.275 -8.193 3.228 1.00 98.12 110 ALA A N 1
ATOM 814 C CA . ALA A 1 110 ? -27.783 -9.358 2.506 1.00 98.12 110 ALA A CA 1
ATOM 815 C C . ALA A 1 110 ? -28.658 -8.848 1.353 1.00 98.12 110 ALA A C 1
ATOM 817 O O . ALA A 1 110 ? -29.861 -8.644 1.503 1.00 98.12 110 ALA A O 1
ATOM 818 N N . ARG A 1 111 ? -28.025 -8.571 0.212 1.00 94.38 111 ARG A N 1
ATOM 819 C CA . ARG A 1 111 ? -28.568 -7.719 -0.859 1.00 94.38 111 ARG A CA 1
ATOM 820 C C . ARG A 1 111 ? -29.702 -8.351 -1.662 1.00 94.38 111 ARG A C 1
ATOM 822 O O . ARG A 1 111 ? -30.547 -7.644 -2.204 1.00 94.38 111 ARG A O 1
ATOM 829 N N . GLY A 1 112 ? -29.698 -9.672 -1.802 1.00 92.50 112 GLY A N 1
ATOM 830 C CA . GLY A 1 112 ? -30.685 -10.401 -2.598 1.00 92.50 112 GLY A CA 1
ATOM 831 C C . GLY A 1 112 ? -30.115 -11.675 -3.211 1.00 92.50 112 GLY A C 1
ATOM 832 O O . GLY A 1 112 ? -28.905 -11.895 -3.192 1.00 92.50 112 GLY A O 1
ATOM 833 N N . ARG A 1 113 ? -30.993 -12.514 -3.778 1.00 91.81 113 ARG A N 1
ATOM 834 C CA . ARG A 1 113 ? -30.664 -13.870 -4.274 1.00 91.81 113 ARG A CA 1
ATOM 835 C C . ARG A 1 113 ? -29.461 -13.921 -5.222 1.00 91.81 113 ARG A C 1
ATOM 837 O O . ARG A 1 113 ? -28.691 -14.866 -5.143 1.00 91.81 113 ARG A O 1
ATOM 844 N N . ALA A 1 114 ? -29.297 -12.912 -6.077 1.00 92.50 114 ALA A N 1
ATOM 845 C CA . ALA A 1 114 ? -28.207 -12.853 -7.053 1.00 92.50 114 ALA A CA 1
ATOM 846 C C . ALA A 1 114 ? -26.827 -12.545 -6.441 1.00 92.50 114 ALA A C 1
ATOM 848 O O . ALA A 1 114 ? -25.816 -12.806 -7.080 1.00 92.50 114 ALA A O 1
ATOM 849 N N . TYR A 1 115 ? -26.778 -11.975 -5.233 1.00 89.50 115 TYR A N 1
ATOM 850 C CA . TYR A 1 115 ? -25.544 -11.426 -4.658 1.00 89.50 115 TYR A CA 1
ATOM 851 C C . TYR A 1 115 ? -25.171 -12.034 -3.303 1.00 89.50 115 TYR A C 1
ATOM 853 O O . TYR A 1 115 ? -23.995 -12.079 -2.962 1.00 89.50 115 TYR A O 1
ATOM 861 N N . GLY A 1 116 ? -26.151 -12.486 -2.516 1.00 95.50 116 GLY A N 1
ATOM 862 C CA . GLY A 1 116 ? -25.901 -12.903 -1.138 1.00 95.50 116 GLY A CA 1
ATOM 863 C C . GLY A 1 116 ? -25.557 -11.726 -0.224 1.00 95.50 116 GLY A C 1
ATOM 864 O O . GLY A 1 116 ? -26.075 -10.618 -0.399 1.00 95.50 116 GLY A O 1
ATOM 865 N N . VAL A 1 117 ? -24.710 -11.982 0.773 1.00 96.44 117 VAL A N 1
ATOM 866 C CA . VAL A 1 117 ? -24.157 -10.957 1.663 1.00 96.44 117 VAL A CA 1
ATOM 867 C C . VAL A 1 117 ? -22.945 -10.298 1.011 1.00 96.44 117 VAL A C 1
ATOM 869 O O . VAL A 1 117 ? -21.992 -10.983 0.646 1.00 96.44 117 VAL A O 1
ATOM 872 N N . VAL A 1 118 ? -22.950 -8.973 0.889 1.00 93.31 118 VAL A N 1
ATOM 873 C CA . VAL A 1 118 ? -21.906 -8.208 0.190 1.00 93.31 118 VAL A CA 1
ATOM 874 C C . VAL A 1 118 ? -21.439 -6.999 0.992 1.00 93.31 118 VAL A C 1
ATOM 876 O O . VAL A 1 118 ? -22.142 -6.500 1.873 1.00 93.31 118 VAL A O 1
ATOM 879 N N . ARG A 1 119 ? -20.250 -6.508 0.635 1.00 97.06 119 ARG A N 1
ATOM 880 C CA . ARG A 1 119 ? -19.723 -5.212 1.069 1.00 97.06 119 ARG A CA 1
ATOM 881 C C . ARG A 1 119 ? -20.153 -4.136 0.076 1.00 97.06 119 ARG A C 1
ATOM 883 O O . ARG A 1 119 ? -20.028 -4.320 -1.131 1.00 97.06 119 ARG A O 1
ATOM 890 N N . THR A 1 120 ? -20.630 -3.016 0.590 1.00 95.62 120 THR A N 1
ATOM 891 C CA . THR A 1 120 ? -20.929 -1.790 -0.160 1.00 95.62 120 THR A CA 1
ATOM 892 C C . THR A 1 120 ? -20.496 -0.581 0.666 1.00 95.62 120 THR A C 1
ATOM 894 O O . THR A 1 120 ? -19.807 -0.736 1.679 1.00 95.62 120 THR A O 1
ATOM 897 N N . THR A 1 121 ? -20.875 0.624 0.250 1.00 96.19 121 THR A N 1
ATOM 898 C CA . THR A 1 121 ? -20.538 1.854 0.964 1.00 96.19 121 THR A CA 1
ATOM 899 C C . THR A 1 121 ? -21.740 2.771 1.146 1.00 96.19 121 THR A C 1
ATOM 901 O O . THR A 1 121 ? -22.726 2.680 0.411 1.00 96.19 121 THR A O 1
ATOM 904 N N . LEU A 1 122 ? -21.669 3.675 2.120 1.00 96.00 122 LEU A N 1
ATOM 905 C CA . LEU A 1 122 ? -22.708 4.673 2.348 1.00 96.00 122 LEU A CA 1
ATOM 906 C C . LEU A 1 122 ? -22.844 5.632 1.165 1.00 96.00 122 LEU A C 1
ATOM 908 O O . LEU A 1 122 ? -23.973 5.951 0.800 1.00 96.00 122 LEU A O 1
ATOM 912 N N . SER A 1 123 ? -21.744 6.015 0.510 1.00 93.00 123 SER A N 1
ATOM 913 C CA . SER A 1 123 ? -21.796 6.770 -0.752 1.00 93.00 123 SER A CA 1
ATOM 914 C C . SER A 1 123 ? -22.593 6.033 -1.836 1.00 93.00 123 SER A C 1
ATOM 916 O O . SER A 1 123 ? -23.496 6.612 -2.442 1.00 93.00 123 SER A O 1
ATOM 918 N N . TYR A 1 124 ? -22.355 4.730 -2.020 1.00 94.06 124 TYR A N 1
ATOM 919 C CA . TYR A 1 124 ? -23.125 3.895 -2.941 1.00 94.06 124 TYR A CA 1
ATOM 920 C C . TYR A 1 124 ? -24.616 3.876 -2.570 1.00 94.06 124 TYR A C 1
ATOM 922 O O . TYR A 1 124 ? -25.473 4.060 -3.438 1.00 94.06 124 TYR A O 1
ATOM 930 N N . TRP A 1 125 ? -24.944 3.717 -1.285 1.00 97.25 125 TRP A N 1
ATOM 931 C CA . TRP A 1 125 ? -26.325 3.774 -0.794 1.00 97.25 125 TRP A CA 1
ATOM 932 C C . TRP A 1 125 ? -26.975 5.152 -0.985 1.00 97.25 125 TRP A C 1
ATOM 934 O O . TRP A 1 125 ? -28.157 5.222 -1.324 1.00 97.25 125 TRP A O 1
ATOM 944 N N . GLY A 1 126 ? -26.202 6.232 -0.866 1.00 93.94 126 GLY A N 1
ATOM 945 C CA . GLY A 1 126 ? -26.639 7.609 -1.097 1.00 93.94 126 GLY A CA 1
ATOM 946 C C . GLY A 1 126 ? -27.151 7.869 -2.516 1.00 93.94 126 GLY A C 1
ATOM 947 O O . GLY A 1 126 ? -28.022 8.711 -2.704 1.00 93.94 126 GLY A O 1
ATOM 948 N N . THR A 1 127 ? -26.689 7.100 -3.507 1.00 95.56 127 THR A N 1
ATOM 949 C CA . THR A 1 127 ? -27.143 7.220 -4.908 1.00 95.56 127 THR A CA 1
ATOM 950 C C . THR A 1 127 ? -28.462 6.495 -5.206 1.00 95.56 127 THR A C 1
ATOM 952 O O . THR A 1 127 ? -28.991 6.578 -6.317 1.00 95.56 127 THR A O 1
ATOM 955 N N . ARG A 1 128 ? -29.015 5.727 -4.256 1.00 95.88 128 ARG A N 1
ATOM 956 C CA . ARG A 1 128 ? -30.174 4.858 -4.517 1.00 95.88 128 ARG A CA 1
ATOM 957 C C . ARG A 1 128 ? -31.478 5.655 -4.424 1.00 95.88 128 ARG A C 1
ATOM 959 O O . ARG A 1 128 ? -31.766 6.272 -3.405 1.00 95.88 128 ARG A O 1
ATOM 966 N N . ARG A 1 129 ? -32.329 5.536 -5.454 1.00 90.56 129 ARG A N 1
ATOM 967 C CA . ARG A 1 129 ? -33.602 6.277 -5.631 1.00 90.56 129 ARG A CA 1
ATOM 968 C C . ARG A 1 129 ? -34.552 6.285 -4.421 1.00 90.56 129 ARG A C 1
ATOM 970 O O . ARG A 1 129 ? -35.351 7.204 -4.297 1.00 90.56 129 ARG A O 1
ATOM 977 N N . TYR A 1 130 ? -34.491 5.277 -3.551 1.00 94.06 130 TYR A N 1
ATOM 978 C CA . TYR A 1 130 ? -35.399 5.124 -2.404 1.00 94.06 130 TYR A CA 1
ATOM 979 C C . TYR A 1 130 ? -34.686 5.110 -1.049 1.00 94.06 130 TYR A C 1
ATOM 981 O O . TYR A 1 130 ? -35.234 4.596 -0.072 1.00 94.06 130 TYR A O 1
ATOM 989 N N . TYR A 1 131 ? -33.461 5.628 -0.991 1.00 97.06 131 TYR A N 1
ATOM 990 C CA . TYR A 1 131 ? -32.683 5.714 0.237 1.00 97.06 131 TYR A CA 1
ATOM 991 C C . TYR A 1 131 ? -33.320 6.665 1.263 1.00 97.06 131 TYR A C 1
ATOM 993 O O . TYR A 1 131 ? -33.807 7.738 0.917 1.00 97.06 131 TYR A O 1
ATOM 1001 N N . THR A 1 132 ? -33.333 6.272 2.542 1.00 95.12 132 THR A N 1
ATOM 1002 C CA . THR A 1 132 ? -34.044 7.004 3.611 1.00 95.12 132 THR A CA 1
ATOM 1003 C C . THR A 1 132 ? -33.146 7.758 4.595 1.00 95.12 132 THR A C 1
ATOM 1005 O O . THR A 1 132 ? -33.616 8.129 5.679 1.00 95.12 132 THR A O 1
ATOM 1008 N N . GLY A 1 133 ? -31.859 7.905 4.285 1.00 96.25 133 GLY A N 1
ATOM 1009 C CA . GLY A 1 133 ? -30.862 8.369 5.251 1.00 96.25 133 GLY A CA 1
ATOM 1010 C C . GLY A 1 133 ? -30.472 7.299 6.279 1.00 96.25 133 GLY A C 1
ATOM 1011 O O . GLY A 1 133 ? -31.104 6.238 6.372 1.00 96.25 133 GLY A O 1
ATOM 1012 N N . VAL A 1 134 ? -29.437 7.609 7.064 1.00 98.50 134 VAL A N 1
ATOM 1013 C CA . VAL A 1 134 ? -28.925 6.763 8.151 1.00 98.50 134 VAL A CA 1
ATOM 1014 C C . VAL A 1 134 ? -29.855 6.851 9.356 1.00 98.50 134 VAL A C 1
ATOM 1016 O O . VAL A 1 134 ? -30.350 7.928 9.709 1.00 98.50 134 VAL A O 1
ATOM 1019 N N . ARG A 1 135 ? -30.125 5.710 9.993 1.00 98.44 135 ARG A N 1
ATOM 1020 C CA . ARG A 1 135 ? -31.004 5.617 11.159 1.00 98.44 135 ARG A CA 1
ATOM 1021 C C . ARG A 1 135 ? -30.424 4.715 12.236 1.00 98.44 135 ARG A C 1
ATOM 1023 O O . ARG A 1 135 ? -29.723 3.756 11.949 1.00 98.44 135 ARG A O 1
ATOM 1030 N N . ARG A 1 136 ? -30.771 4.993 13.487 1.00 98.31 136 ARG A N 1
ATOM 1031 C CA .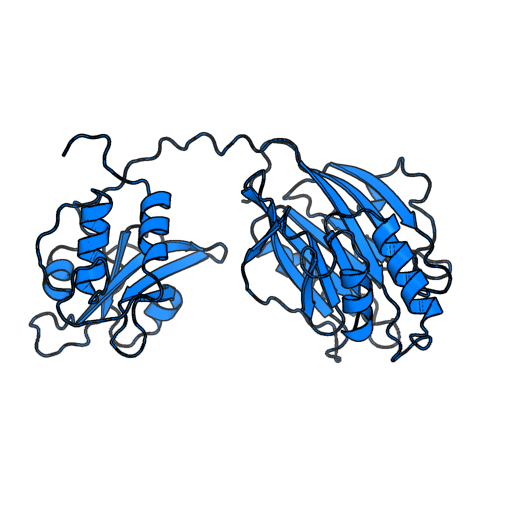 ARG A 1 136 ? -30.258 4.293 14.667 1.00 98.31 136 ARG A CA 1
ATOM 1032 C C . ARG A 1 136 ? -31.394 3.704 15.480 1.00 98.31 136 ARG A C 1
ATOM 1034 O O . ARG A 1 136 ? -32.391 4.385 15.724 1.00 98.31 136 ARG A O 1
ATOM 1041 N N . LEU A 1 137 ? -31.238 2.462 15.930 1.00 97.50 137 LEU A N 1
ATOM 1042 C CA . LEU A 1 137 ? -32.087 1.886 16.974 1.00 97.50 137 LEU A CA 1
ATOM 1043 C C . LEU A 1 137 ? -31.694 2.518 18.322 1.00 97.50 137 LEU A C 1
ATOM 1045 O O . LEU A 1 137 ? -30.543 2.365 18.723 1.00 97.50 137 LEU A O 1
ATOM 1049 N N . PRO A 1 138 ? -32.597 3.211 19.042 1.00 95.94 138 PRO A N 1
ATOM 1050 C CA . PRO A 1 138 ? -32.234 3.928 20.269 1.00 95.94 138 PRO A CA 1
ATOM 1051 C C . PRO A 1 138 ? -31.619 3.043 21.359 1.00 95.94 138 PRO A C 1
ATOM 1053 O O . PRO A 1 138 ? -30.735 3.489 22.079 1.00 95.94 138 PRO A O 1
ATOM 1056 N N . ALA A 1 139 ? -32.067 1.788 21.453 1.00 93.69 139 ALA A N 1
ATOM 1057 C CA . ALA A 1 139 ? -31.578 0.819 22.431 1.00 93.69 139 ALA A CA 1
ATOM 1058 C C . ALA A 1 139 ? -30.327 0.045 21.971 1.00 93.69 139 ALA A C 1
ATOM 1060 O O . ALA A 1 139 ? -29.788 -0.738 22.750 1.00 93.69 139 ALA A O 1
ATOM 1061 N N . PHE A 1 140 ? -29.873 0.228 20.724 1.00 94.88 140 PHE A N 1
ATOM 1062 C CA . PHE A 1 140 ? -28.651 -0.413 20.243 1.00 94.88 140 PHE A CA 1
ATOM 1063 C C . PHE A 1 140 ? -27.442 0.172 20.970 1.00 94.88 140 PHE A C 1
ATOM 1065 O O . PHE A 1 140 ? -27.187 1.383 20.926 1.00 94.88 140 PHE A O 1
ATOM 1072 N N . ARG A 1 141 ? -26.671 -0.708 21.602 1.00 93.12 141 ARG A N 1
ATOM 1073 C CA . ARG A 1 141 ? -25.431 -0.356 22.284 1.00 93.12 141 ARG A CA 1
ATOM 1074 C C . ARG A 1 141 ? -24.373 -1.403 21.991 1.00 93.12 141 ARG A C 1
ATOM 1076 O O . ARG A 1 141 ? -24.680 -2.578 21.893 1.00 93.12 141 ARG A O 1
ATOM 1083 N N . LEU A 1 142 ? -23.133 -0.964 21.885 1.00 91.38 142 LEU A N 1
ATOM 1084 C CA . LEU A 1 142 ? -21.964 -1.834 21.878 1.00 91.38 142 LEU A CA 1
ATOM 1085 C C . LEU A 1 142 ? -21.187 -1.576 23.158 1.00 91.38 142 LEU A C 1
ATOM 1087 O O . LEU A 1 142 ? -21.423 -0.564 23.828 1.00 91.38 142 LEU A O 1
ATOM 1091 N N . ALA A 1 143 ? -20.292 -2.492 23.511 1.00 87.50 143 ALA A N 1
ATOM 1092 C CA . ALA A 1 143 ? -19.385 -2.263 24.613 1.00 87.50 143 ALA A CA 1
ATOM 1093 C C . ALA A 1 143 ? -18.608 -0.994 24.286 1.00 87.50 143 ALA A C 1
ATOM 1095 O O . ALA A 1 143 ? -18.013 -0.866 23.211 1.00 87.50 143 ALA A O 1
ATOM 1096 N N . THR A 1 144 ? -18.655 -0.036 25.208 1.00 73.12 144 THR A N 1
ATOM 1097 C CA . THR A 1 144 ? -17.666 1.024 25.219 1.00 73.12 144 THR A CA 1
ATOM 1098 C C . THR A 1 144 ? -16.353 0.309 25.438 1.00 73.12 144 THR A C 1
ATOM 1100 O O . THR A 1 144 ? -16.074 -0.158 26.542 1.00 73.12 144 THR A O 1
ATOM 1103 N N . SER A 1 145 ? -15.552 0.182 24.387 1.00 50.59 145 SER A N 1
ATOM 1104 C CA . SER A 1 145 ? -14.137 0.037 24.632 1.00 50.59 145 SER A CA 1
ATOM 1105 C C . SER A 1 145 ? -13.775 1.266 25.469 1.00 50.59 145 SER A C 1
ATOM 1107 O O . SER A 1 145 ? -13.813 2.385 24.954 1.00 50.59 145 SER A O 1
ATOM 1109 N N . THR A 1 146 ? -13.394 1.082 26.740 1.00 43.75 146 THR A N 1
ATOM 1110 C CA . THR A 1 146 ? -12.204 1.812 27.191 1.00 43.75 146 THR A CA 1
ATOM 1111 C C . THR A 1 146 ? -11.251 1.639 26.025 1.00 43.75 146 THR A C 1
ATOM 1113 O O . THR A 1 146 ? -11.074 0.474 25.646 1.00 43.75 146 THR A O 1
ATOM 1116 N N . PRO A 1 147 ? -10.782 2.705 25.350 1.00 39.16 147 PRO A N 1
ATOM 1117 C CA . PRO A 1 147 ? -9.799 2.498 24.313 1.00 39.16 147 PRO A CA 1
ATOM 1118 C C . PRO A 1 147 ? -8.760 1.615 24.982 1.00 39.16 147 PRO A C 1
ATOM 1120 O O . PRO A 1 147 ? -8.172 2.018 25.989 1.00 39.16 147 PRO A O 1
ATOM 1123 N N . ALA A 1 148 ? -8.627 0.366 24.515 1.00 42.97 148 ALA A N 1
ATOM 1124 C CA . ALA A 1 148 ? -7.407 -0.350 24.795 1.00 42.97 148 ALA A CA 1
ATOM 1125 C C . ALA A 1 148 ? -6.357 0.682 24.390 1.00 42.97 148 ALA A C 1
ATOM 1127 O O . ALA A 1 148 ? -6.524 1.234 23.290 1.00 42.97 148 ALA A O 1
ATOM 1128 N N . PRO A 1 149 ? -5.431 1.085 25.287 1.00 38.75 149 PRO A N 1
ATOM 1129 C CA . PRO A 1 149 ? -4.396 2.028 24.895 1.00 38.75 149 PRO A CA 1
ATOM 1130 C C . PRO A 1 149 ? -3.928 1.532 23.539 1.00 38.75 149 PRO A C 1
ATOM 1132 O O . PRO A 1 149 ? -3.646 0.331 23.444 1.00 38.75 149 PRO A O 1
ATOM 1135 N N . ALA A 1 150 ? -4.061 2.378 22.498 1.00 46.53 150 ALA A N 1
ATOM 1136 C CA . ALA A 1 150 ? -3.753 1.981 21.126 1.00 46.53 150 ALA A CA 1
ATOM 1137 C C . ALA A 1 150 ? -2.477 1.164 21.244 1.00 46.53 150 ALA A C 1
ATOM 1139 O O . ALA A 1 150 ? -1.567 1.697 21.897 1.00 46.53 150 ALA A O 1
ATOM 1140 N N . PRO A 1 151 ? -2.490 -0.134 20.848 1.00 47.69 151 PRO A N 1
ATOM 1141 C CA . PRO A 1 151 ? -1.456 -1.079 21.257 1.00 47.69 151 PRO A CA 1
ATOM 1142 C C . PRO A 1 151 ? -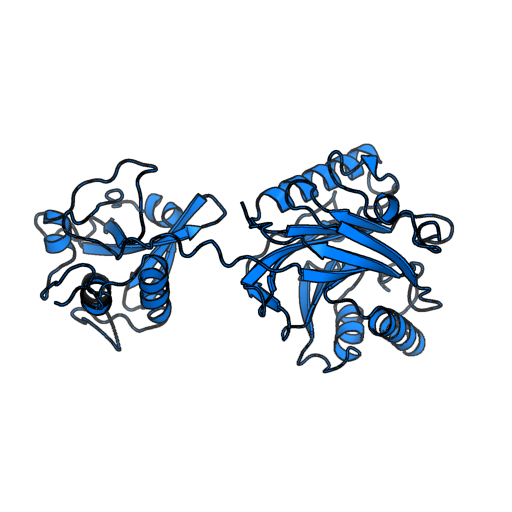0.154 -0.336 21.099 1.00 47.69 151 PRO A C 1
ATOM 1144 O O . PRO A 1 151 ? 0.039 0.227 20.023 1.00 47.69 151 PRO A O 1
ATOM 1147 N N . THR A 1 152 ? 0.608 -0.157 22.185 1.00 55.34 152 THR A N 1
ATOM 1148 C CA . THR A 1 152 ? 1.806 0.682 22.147 1.00 55.34 152 THR A CA 1
ATOM 1149 C C . THR A 1 152 ? 2.643 0.121 21.024 1.00 55.34 152 THR A C 1
ATOM 1151 O O . THR A 1 152 ? 3.192 -0.968 21.160 1.00 55.34 152 THR A O 1
ATOM 1154 N N . LEU A 1 153 ? 2.589 0.781 19.865 1.00 66.94 153 LEU A N 1
ATOM 1155 C CA . LEU A 1 153 ? 3.144 0.197 18.666 1.00 66.94 153 LEU A CA 1
ATOM 1156 C C . LEU A 1 153 ? 4.627 0.271 18.915 1.00 66.94 153 LEU A C 1
ATOM 1158 O O . LEU A 1 153 ? 5.156 1.379 18.977 1.00 66.94 153 LEU A O 1
ATOM 1162 N N . ASP A 1 154 ? 5.271 -0.869 19.114 1.00 79.75 154 ASP A N 1
ATOM 1163 C CA . ASP A 1 154 ? 6.700 -0.889 19.345 1.00 79.75 154 ASP A CA 1
ATOM 1164 C C . ASP A 1 154 ? 7.426 -0.248 18.158 1.00 79.75 154 ASP A C 1
ATOM 1166 O O . ASP A 1 154 ? 6.898 -0.080 17.041 1.00 79.75 154 ASP A O 1
ATOM 1170 N N . ALA A 1 155 ? 8.664 0.156 18.417 1.00 87.88 155 ALA A N 1
ATOM 1171 C CA . ALA A 1 155 ? 9.536 0.596 17.350 1.00 87.88 155 ALA A CA 1
ATOM 1172 C C . ALA A 1 155 ? 9.651 -0.523 16.298 1.00 87.88 155 ALA A C 1
ATOM 1174 O O . ALA A 1 155 ? 9.886 -1.681 16.641 1.00 87.88 155 ALA A O 1
ATOM 1175 N N . LEU A 1 156 ? 9.472 -0.185 15.020 1.00 92.00 156 LEU A N 1
ATOM 1176 C CA . LEU A 1 156 ? 9.540 -1.154 13.925 1.00 92.00 156 LEU A CA 1
ATOM 1177 C C . LEU A 1 156 ? 10.687 -0.803 12.994 1.00 92.00 156 LEU A C 1
ATOM 1179 O O . LEU A 1 156 ? 10.694 0.254 12.363 1.00 92.00 156 LEU A O 1
ATOM 1183 N N . ASP A 1 157 ? 11.638 -1.719 12.884 1.00 95.38 157 ASP A N 1
ATOM 1184 C CA . ASP A 1 157 ? 12.719 -1.615 11.917 1.00 95.38 157 ASP A CA 1
ATOM 1185 C C . ASP A 1 157 ? 12.247 -1.982 10.515 1.00 95.38 157 ASP A C 1
ATOM 1187 O O . ASP A 1 157 ? 11.534 -2.965 10.313 1.00 95.38 157 ASP A O 1
ATOM 1191 N N . LEU A 1 158 ? 12.680 -1.202 9.530 1.00 95.25 158 LEU A N 1
ATOM 1192 C CA . LEU A 1 158 ? 12.278 -1.359 8.142 1.00 95.25 158 LEU A CA 1
ATOM 1193 C C . LEU A 1 158 ? 13.433 -1.062 7.190 1.00 95.25 158 LEU A C 1
ATOM 1195 O O . LEU A 1 158 ? 14.196 -0.108 7.374 1.00 95.25 158 LEU A O 1
ATOM 1199 N N . ARG A 1 159 ? 13.517 -1.856 6.126 1.00 97.94 159 ARG A N 1
ATOM 1200 C CA . ARG A 1 159 ? 14.419 -1.655 4.999 1.00 97.94 159 ARG A CA 1
ATOM 1201 C C . ARG A 1 159 ? 13.627 -1.518 3.709 1.00 97.94 159 ARG A C 1
ATOM 1203 O O . ARG A 1 159 ? 12.887 -2.427 3.338 1.00 97.94 159 ARG A O 1
ATOM 1210 N N . VAL A 1 160 ? 13.832 -0.414 3.000 1.00 98.50 160 VAL A N 1
ATOM 1211 C CA . VAL A 1 160 ? 13.136 -0.119 1.741 1.00 98.50 160 VAL A CA 1
ATOM 1212 C C . VAL A 1 160 ? 14.172 0.057 0.645 1.00 98.50 160 VAL A C 1
ATOM 1214 O O . VAL A 1 160 ? 15.142 0.795 0.818 1.00 98.50 160 VAL A O 1
ATOM 1217 N N . ALA A 1 161 ? 13.998 -0.645 -0.467 1.00 98.50 161 ALA A N 1
ATOM 1218 C CA . ALA A 1 161 ? 14.831 -0.464 -1.645 1.00 98.50 161 ALA A CA 1
ATOM 1219 C C . ALA A 1 161 ? 14.072 0.285 -2.737 1.00 98.50 161 ALA A C 1
ATOM 1221 O O . ALA A 1 161 ? 12.879 0.054 -2.899 1.00 98.50 161 ALA A O 1
ATOM 1222 N N . THR A 1 162 ? 14.769 1.112 -3.516 1.00 98.62 162 THR A N 1
ATOM 1223 C CA . THR A 1 162 ? 14.296 1.526 -4.844 1.00 98.62 162 THR A CA 1
ATOM 1224 C C . THR A 1 162 ? 15.278 1.067 -5.914 1.00 98.62 162 THR A C 1
ATOM 1226 O O . THR A 1 162 ? 16.494 1.072 -5.681 1.00 98.62 162 THR A O 1
ATOM 1229 N N . PHE A 1 163 ? 14.761 0.602 -7.051 1.00 98.56 163 PHE A N 1
ATOM 1230 C CA . PHE A 1 163 ? 15.588 0.103 -8.142 1.00 98.56 163 PHE A CA 1
ATOM 1231 C C . PHE A 1 163 ? 14.913 0.257 -9.507 1.00 98.56 163 PHE A C 1
ATOM 1233 O O . PHE A 1 163 ? 13.937 -0.436 -9.810 1.00 98.56 163 PHE A O 1
ATOM 1240 N N . ASN A 1 164 ? 15.493 1.110 -10.351 1.00 97.81 164 ASN A N 1
ATOM 1241 C CA . ASN A 1 164 ? 15.213 1.106 -11.778 1.00 97.81 164 ASN A CA 1
ATOM 1242 C C . ASN A 1 164 ? 15.881 -0.109 -12.430 1.00 97.81 164 ASN A C 1
ATOM 1244 O O . ASN A 1 164 ? 17.090 -0.324 -12.314 1.00 97.81 164 ASN A O 1
ATOM 1248 N N . CYS A 1 165 ? 15.070 -0.939 -13.080 1.00 97.38 165 CYS A N 1
ATOM 1249 C CA . CYS A 1 165 ? 15.493 -2.218 -13.624 1.00 97.38 165 CYS A CA 1
ATOM 1250 C C . CYS A 1 165 ? 15.847 -2.176 -15.116 1.00 97.38 165 CYS A C 1
ATOM 1252 O O . CYS A 1 165 ? 16.190 -3.229 -15.648 1.00 97.38 165 CYS A O 1
ATOM 1254 N N . SER A 1 166 ? 15.816 -1.003 -15.758 1.00 96.06 166 SER A N 1
ATOM 1255 C CA . SER A 1 166 ? 16.190 -0.764 -17.156 1.00 96.06 166 SER A CA 1
ATOM 1256 C C . SER A 1 166 ? 15.387 -1.634 -18.139 1.00 96.06 166 SER A C 1
ATOM 1258 O O . SER A 1 166 ? 15.764 -2.765 -18.478 1.00 96.06 166 SER A O 1
ATOM 1260 N N . ASP A 1 167 ? 14.218 -1.143 -18.559 1.00 96.06 167 ASP A N 1
ATOM 1261 C CA . ASP A 1 167 ? 13.272 -1.908 -19.382 1.00 96.06 167 ASP A CA 1
ATOM 1262 C C . ASP A 1 167 ? 13.961 -2.282 -20.713 1.00 96.06 167 ASP A C 1
ATOM 1264 O O . ASP A 1 167 ? 14.434 -1.394 -21.432 1.00 96.06 167 ASP A O 1
ATOM 1268 N N . PRO A 1 168 ? 14.008 -3.575 -21.104 1.00 94.94 168 PRO A N 1
ATOM 1269 C CA . PRO A 1 168 ? 14.627 -4.009 -22.360 1.00 94.94 168 PRO A CA 1
ATOM 1270 C C . PRO A 1 168 ? 14.018 -3.367 -23.614 1.00 94.94 168 PRO A C 1
ATOM 1272 O O . PRO A 1 168 ? 14.595 -3.454 -24.694 1.00 94.94 168 PRO A O 1
ATOM 1275 N N . ARG A 1 169 ? 12.840 -2.742 -23.499 1.00 92.62 169 ARG A N 1
ATOM 1276 C CA . ARG A 1 169 ? 12.224 -1.937 -24.558 1.00 92.62 169 ARG A CA 1
ATOM 1277 C C . ARG A 1 169 ? 13.066 -0.721 -24.946 1.00 92.62 169 ARG A C 1
ATOM 1279 O O . ARG A 1 169 ? 12.985 -0.284 -26.092 1.00 92.62 169 ARG A O 1
ATOM 1286 N N . PHE A 1 170 ? 13.825 -0.162 -24.005 1.00 88.94 170 PHE A N 1
ATOM 1287 C CA . PHE A 1 170 ? 14.605 1.065 -24.193 1.00 88.94 170 PHE A CA 1
ATOM 1288 C C . PHE A 1 170 ? 16.095 0.902 -23.875 1.00 88.94 170 PHE A C 1
ATOM 1290 O O . PHE A 1 170 ? 16.887 1.750 -24.288 1.00 88.94 170 PHE A O 1
ATOM 1297 N N . GLY A 1 171 ? 16.466 -0.166 -23.167 1.00 84.81 171 GLY A N 1
ATOM 1298 C CA . GLY A 1 171 ? 17.839 -0.488 -22.792 1.00 84.81 171 GLY A CA 1
ATOM 1299 C C . GLY A 1 171 ? 18.342 -1.807 -23.380 1.00 84.81 171 GLY A C 1
ATOM 1300 O O . GLY A 1 171 ? 17.903 -2.268 -24.435 1.00 84.81 171 GLY A O 1
ATOM 1301 N N . ASP A 1 172 ? 19.290 -2.416 -22.670 1.00 90.62 172 ASP A N 1
ATOM 1302 C CA . ASP A 1 172 ? 19.923 -3.667 -23.079 1.00 90.62 172 ASP A CA 1
ATOM 1303 C C . ASP A 1 172 ? 18.944 -4.856 -23.043 1.00 90.62 172 ASP A C 1
ATOM 1305 O O . ASP A 1 172 ? 18.073 -4.934 -22.168 1.00 90.62 172 ASP A O 1
ATOM 1309 N N . PRO A 1 173 ? 19.099 -5.855 -23.930 1.00 94.88 173 PRO A N 1
ATOM 1310 C CA . PRO A 1 173 ? 18.248 -7.039 -23.927 1.00 94.88 173 PRO A CA 1
ATOM 1311 C C . PRO A 1 173 ? 18.361 -7.822 -22.609 1.00 94.88 173 PRO A C 1
ATOM 1313 O O . PRO A 1 173 ? 19.436 -7.939 -22.014 1.00 94.88 173 PRO A O 1
ATOM 1316 N N . LEU A 1 174 ? 17.251 -8.424 -22.168 1.00 96.25 174 LEU A N 1
ATOM 1317 C CA . LEU A 1 174 ? 17.205 -9.261 -20.966 1.00 96.25 174 LEU A CA 1
ATOM 1318 C C . LEU A 1 174 ? 17.853 -10.633 -21.222 1.00 96.25 174 LEU A C 1
ATOM 1320 O O . LEU A 1 174 ? 17.182 -11.632 -21.457 1.00 96.25 174 LEU A O 1
ATOM 1324 N N . THR A 1 175 ? 19.184 -10.674 -21.231 1.00 97.88 175 THR A N 1
ATOM 1325 C CA . THR A 1 175 ? 19.942 -11.927 -21.355 1.00 97.88 175 THR A CA 1
ATOM 1326 C C . THR A 1 175 ? 19.948 -12.708 -20.033 1.00 97.88 175 THR A C 1
ATOM 1328 O O . THR A 1 175 ? 19.862 -12.098 -18.965 1.00 97.88 175 THR A O 1
ATOM 1331 N N . PRO A 1 176 ? 20.188 -14.035 -20.041 1.00 98.06 176 PRO A N 1
ATOM 1332 C CA . PRO A 1 176 ? 20.302 -14.813 -18.802 1.00 98.06 176 PRO A CA 1
ATOM 1333 C C . PRO A 1 176 ? 21.382 -14.303 -17.833 1.00 98.06 176 PRO A C 1
ATOM 1335 O O . PRO A 1 176 ? 21.283 -14.484 -16.621 1.00 98.06 176 PRO A O 1
ATOM 1338 N N . ALA A 1 177 ? 22.452 -13.683 -18.346 1.00 98.12 177 ALA A N 1
ATOM 1339 C CA . ALA A 1 177 ? 23.481 -13.072 -17.506 1.00 98.12 177 ALA A CA 1
ATOM 1340 C C . ALA A 1 177 ? 22.962 -11.805 -16.809 1.00 98.12 177 ALA A C 1
ATOM 1342 O O . ALA A 1 177 ? 23.198 -11.625 -15.613 1.00 98.12 177 ALA A O 1
ATOM 1343 N N . ARG A 1 178 ? 22.212 -10.973 -17.540 1.00 97.56 178 ARG A N 1
ATOM 1344 C CA . ARG A 1 178 ? 21.560 -9.770 -17.020 1.00 97.56 178 ARG A CA 1
ATOM 1345 C C . ARG A 1 178 ? 20.493 -10.108 -15.975 1.00 97.56 178 ARG A C 1
ATOM 1347 O O . ARG A 1 178 ? 20.482 -9.499 -14.911 1.00 97.56 178 ARG A O 1
ATOM 1354 N N . GLU A 1 179 ? 19.678 -11.136 -16.218 1.00 98.12 179 GLU A N 1
ATOM 1355 C CA . GLU A 1 179 ? 18.707 -11.666 -15.246 1.00 98.12 179 GLU A CA 1
ATOM 1356 C C . GLU A 1 179 ? 19.370 -12.061 -13.922 1.00 98.12 179 GLU A C 1
ATOM 1358 O O . GLU A 1 179 ? 18.927 -11.647 -12.851 1.00 98.12 179 GLU A O 1
ATOM 1363 N N . ARG A 1 180 ? 20.476 -12.819 -13.985 1.00 98.19 180 ARG A N 1
ATOM 1364 C CA . ARG A 1 180 ? 21.234 -13.218 -12.789 1.00 98.19 180 ARG A CA 1
ATOM 1365 C C . ARG A 1 180 ? 21.819 -12.022 -12.044 1.00 98.19 180 ARG A C 1
ATOM 1367 O O . ARG A 1 180 ? 21.824 -12.036 -10.816 1.00 98.19 180 ARG A O 1
ATOM 1374 N N . ALA A 1 181 ? 22.304 -11.008 -12.760 1.00 98.25 181 ALA A N 1
ATOM 1375 C CA . ALA A 1 181 ? 22.828 -9.790 -12.146 1.00 98.25 181 ALA A CA 1
ATOM 1376 C C . ALA A 1 181 ? 21.720 -9.012 -11.417 1.00 98.25 181 ALA A C 1
ATOM 1378 O O . ALA A 1 181 ? 21.860 -8.734 -10.229 1.00 98.25 181 ALA A O 1
ATOM 1379 N N . LEU A 1 182 ? 20.588 -8.763 -12.086 1.00 98.19 182 LEU A N 1
ATOM 1380 C CA . LEU A 1 182 ? 19.396 -8.135 -11.504 1.00 98.19 182 LEU A CA 1
ATOM 1381 C C . LEU A 1 182 ? 18.925 -8.867 -10.234 1.00 98.19 182 LEU A C 1
ATOM 1383 O O . LEU A 1 182 ? 18.755 -8.253 -9.177 1.00 98.19 182 LEU A O 1
ATOM 1387 N N . ALA A 1 183 ? 18.785 -10.192 -10.319 1.00 98.19 183 ALA A N 1
ATOM 1388 C CA . ALA A 1 183 ? 18.422 -11.056 -9.200 1.00 98.19 183 ALA A CA 1
ATOM 1389 C C . ALA A 1 183 ? 19.421 -10.960 -8.032 1.00 98.19 183 ALA A C 1
ATOM 1391 O O . ALA A 1 183 ? 19.026 -10.787 -6.877 1.00 98.19 183 ALA A O 1
ATOM 1392 N N . ALA A 1 184 ? 20.725 -11.030 -8.317 1.00 98.31 184 ALA A N 1
ATOM 1393 C CA . ALA A 1 184 ? 21.763 -10.928 -7.297 1.00 98.31 184 ALA A CA 1
ATOM 1394 C C . ALA A 1 184 ? 21.723 -9.572 -6.574 1.00 98.31 184 ALA A C 1
ATOM 1396 O O . ALA A 1 184 ? 21.861 -9.529 -5.349 1.00 98.31 184 ALA A O 1
ATOM 1397 N N . THR A 1 185 ? 21.479 -8.477 -7.301 1.00 98.31 185 THR A N 1
ATOM 1398 C CA . THR A 1 185 ? 21.362 -7.130 -6.730 1.00 98.31 185 THR A CA 1
ATOM 1399 C C . THR A 1 185 ? 20.205 -7.035 -5.737 1.00 98.31 185 THR A C 1
ATOM 1401 O O . THR A 1 185 ? 20.417 -6.588 -4.603 1.00 98.31 185 THR A O 1
ATOM 1404 N N . VAL A 1 186 ? 19.002 -7.498 -6.106 1.00 98.00 186 VAL A N 1
ATOM 1405 C CA . VAL A 1 186 ? 17.840 -7.432 -5.202 1.00 98.00 186 VAL A CA 1
ATOM 1406 C C . VAL A 1 186 ? 18.001 -8.358 -3.998 1.00 98.00 186 VAL A C 1
ATOM 1408 O O . VAL A 1 186 ? 17.776 -7.920 -2.868 1.00 98.00 186 VAL A O 1
ATOM 1411 N N . VAL A 1 187 ? 18.503 -9.583 -4.180 1.00 98.06 187 VAL A N 1
ATOM 1412 C CA . VAL A 1 187 ? 18.747 -10.526 -3.073 1.00 98.06 187 VAL A CA 1
ATOM 1413 C C . VAL A 1 187 ? 19.786 -9.966 -2.097 1.00 98.06 187 VAL A C 1
ATOM 1415 O O . VAL A 1 187 ? 19.604 -10.022 -0.877 1.00 98.06 187 VAL A O 1
ATOM 1418 N N . ALA A 1 188 ? 20.856 -9.353 -2.609 1.00 97.38 188 ALA A N 1
ATOM 1419 C CA . ALA A 1 188 ? 21.891 -8.740 -1.784 1.00 97.38 188 ALA A CA 1
ATOM 1420 C C . ALA A 1 188 ? 21.404 -7.499 -1.017 1.00 97.38 188 ALA A C 1
ATOM 1422 O O . ALA A 1 188 ? 22.040 -7.107 -0.029 1.00 97.38 188 ALA A O 1
ATOM 1423 N N . ALA A 1 189 ? 20.320 -6.849 -1.453 1.00 97.00 189 ALA A N 1
ATOM 1424 C CA . ALA A 1 189 ? 19.753 -5.685 -0.777 1.00 97.00 189 ALA A CA 1
ATOM 1425 C C . ALA A 1 189 ? 19.093 -6.043 0.560 1.00 97.00 189 ALA A C 1
ATOM 1427 O O . ALA A 1 189 ? 19.170 -5.238 1.493 1.00 97.00 189 ALA A O 1
ATOM 1428 N N . LYS A 1 190 ? 18.521 -7.253 0.673 1.00 96.50 190 LYS A N 1
ATOM 1429 C CA . LYS A 1 190 ? 17.790 -7.732 1.860 1.00 96.50 190 LYS A CA 1
ATOM 1430 C C . LYS A 1 190 ? 16.773 -6.693 2.356 1.00 96.50 190 LYS A C 1
ATOM 1432 O O . LYS A 1 190 ? 16.767 -6.358 3.540 1.00 96.50 190 LYS A O 1
ATOM 1437 N N . ALA A 1 191 ? 16.028 -6.093 1.433 1.00 97.62 191 ALA A N 1
ATOM 1438 C CA . ALA A 1 191 ? 14.974 -5.145 1.767 1.00 97.62 191 ALA A CA 1
ATOM 1439 C C . ALA A 1 191 ? 13.712 -5.907 2.185 1.00 97.62 191 ALA A C 1
ATOM 1441 O O . ALA A 1 191 ? 13.534 -7.065 1.812 1.00 97.62 191 ALA A O 1
ATOM 1442 N N . ASP A 1 192 ? 12.844 -5.248 2.939 1.00 97.12 192 ASP A N 1
ATOM 1443 C CA . ASP A 1 192 ? 11.518 -5.768 3.269 1.00 97.12 192 ASP A CA 1
ATOM 1444 C C . ASP A 1 192 ? 10.516 -5.467 2.148 1.00 97.12 192 ASP A C 1
ATOM 1446 O O . ASP A 1 192 ? 9.622 -6.267 1.866 1.00 97.12 192 ASP A O 1
ATOM 1450 N N . VAL A 1 193 ? 10.702 -4.313 1.499 1.00 98.12 193 VAL A N 1
ATOM 1451 C CA . VAL A 1 193 ? 9.901 -3.819 0.378 1.00 98.12 193 VAL A CA 1
ATOM 1452 C C . VAL A 1 193 ? 10.826 -3.239 -0.690 1.00 98.12 193 VAL A C 1
ATOM 1454 O O . VAL A 1 193 ? 11.796 -2.543 -0.377 1.00 98.12 193 VAL A O 1
ATOM 1457 N N . TYR A 1 194 ? 10.523 -3.531 -1.952 1.00 98.69 194 TYR A N 1
ATOM 1458 C CA . TYR A 1 194 ? 11.245 -3.058 -3.129 1.00 98.69 194 TYR A CA 1
ATOM 1459 C C . TYR A 1 194 ? 10.308 -2.228 -4.003 1.00 98.69 194 TYR A C 1
ATOM 1461 O O . TYR A 1 194 ? 9.286 -2.732 -4.460 1.00 98.69 194 TYR A O 1
ATOM 1469 N N . LEU A 1 195 ? 10.684 -0.978 -4.243 1.00 98.62 195 LEU A N 1
ATOM 1470 C CA . LEU A 1 195 ? 10.009 -0.017 -5.106 1.00 98.62 195 LEU A CA 1
ATOM 1471 C C . LEU A 1 195 ? 10.717 -0.054 -6.463 1.00 98.62 195 LEU A C 1
ATOM 1473 O O . LEU A 1 195 ? 11.845 0.408 -6.610 1.00 98.62 195 LEU A O 1
ATOM 1477 N N . LEU A 1 196 ? 10.107 -0.725 -7.425 1.00 98.44 196 LEU A N 1
ATOM 1478 C CA . LEU A 1 196 ? 10.713 -1.058 -8.705 1.00 98.44 196 LEU A CA 1
ATOM 1479 C C . LEU A 1 196 ? 10.159 -0.150 -9.800 1.00 98.44 196 LEU A C 1
ATOM 1481 O O . LEU A 1 196 ? 8.949 0.077 -9.880 1.00 98.44 196 LEU A O 1
ATOM 1485 N N . THR A 1 197 ? 11.043 0.310 -10.677 1.00 97.75 197 THR A N 1
ATOM 1486 C CA . THR A 1 197 ? 10.692 1.046 -11.896 1.00 97.75 197 THR A CA 1
ATOM 1487 C C . THR A 1 197 ? 11.312 0.359 -13.102 1.00 97.75 197 THR A C 1
ATOM 1489 O O . THR A 1 197 ? 12.241 -0.438 -12.961 1.00 97.75 197 THR A O 1
ATOM 1492 N N . GLU A 1 198 ? 10.754 0.612 -14.287 1.00 96.88 198 GLU A N 1
ATOM 1493 C CA . GLU A 1 198 ? 11.161 -0.063 -15.526 1.00 96.88 198 GLU A CA 1
ATOM 1494 C C . GLU A 1 198 ? 11.214 -1.598 -15.396 1.00 96.88 198 GLU A C 1
ATOM 1496 O O . GLU A 1 198 ? 12.090 -2.279 -15.926 1.00 96.88 198 GLU A O 1
ATOM 1501 N N . ALA A 1 199 ? 10.265 -2.151 -14.637 1.00 96.88 199 ALA A N 1
ATOM 1502 C CA . ALA A 1 199 ? 10.195 -3.558 -14.273 1.00 96.88 199 ALA A CA 1
ATOM 1503 C C . ALA A 1 199 ? 8.986 -4.239 -14.950 1.00 96.88 199 ALA A C 1
ATOM 1505 O O . ALA A 1 199 ? 8.000 -4.589 -14.282 1.00 96.88 199 ALA A O 1
ATOM 1506 N N . PRO A 1 200 ? 9.011 -4.446 -16.285 1.00 95.25 200 PRO A N 1
ATOM 1507 C CA . PRO A 1 200 ? 7.983 -5.228 -16.966 1.00 95.25 200 PRO A CA 1
ATOM 1508 C C . PRO A 1 200 ? 7.928 -6.659 -16.410 1.00 95.25 200 PRO A C 1
ATOM 1510 O O . PRO A 1 200 ? 8.812 -7.094 -15.669 1.00 95.25 200 PRO A O 1
ATOM 1513 N N . SER A 1 201 ? 6.884 -7.412 -16.772 1.00 95.12 201 SER A N 1
ATOM 1514 C CA . SER A 1 201 ? 6.564 -8.720 -16.169 1.00 95.12 201 SER A CA 1
ATOM 1515 C C . SER A 1 201 ? 7.745 -9.685 -16.230 1.00 95.12 201 SER A C 1
ATOM 1517 O O . SER A 1 201 ? 8.063 -10.332 -15.233 1.00 95.12 201 SER A O 1
ATOM 1519 N N . ALA A 1 202 ? 8.450 -9.693 -17.364 1.00 92.00 202 ALA A N 1
ATOM 1520 C CA . ALA A 1 202 ? 9.657 -10.483 -17.574 1.00 92.00 202 ALA A CA 1
ATOM 1521 C C . ALA A 1 202 ? 10.742 -10.211 -16.517 1.00 92.00 202 ALA A C 1
ATOM 1523 O O . ALA A 1 202 ? 11.320 -11.151 -15.985 1.00 92.00 202 ALA A O 1
ATOM 1524 N N . ILE A 1 203 ? 10.972 -8.946 -16.151 1.00 96.81 203 ILE A N 1
ATOM 1525 C CA . ILE A 1 203 ? 11.960 -8.576 -15.133 1.00 96.81 203 ILE A CA 1
ATOM 1526 C C . ILE A 1 203 ? 11.430 -8.854 -13.727 1.00 96.81 203 ILE A C 1
ATOM 1528 O O . ILE A 1 203 ? 12.079 -9.556 -12.953 1.00 96.81 203 ILE A O 1
ATOM 1532 N N . ARG A 1 204 ? 10.253 -8.328 -13.362 1.00 95.44 204 ARG A N 1
ATOM 1533 C CA . ARG A 1 204 ? 9.778 -8.409 -11.967 1.00 95.44 204 ARG A CA 1
ATOM 1534 C C . ARG A 1 204 ? 9.564 -9.847 -11.496 1.00 95.44 204 ARG A C 1
ATOM 1536 O O . ARG A 1 204 ? 9.773 -10.136 -10.320 1.00 95.44 204 ARG A O 1
ATOM 1543 N N . TYR A 1 205 ? 9.212 -10.769 -12.394 1.00 93.88 205 TYR A N 1
ATOM 1544 C CA . TYR A 1 205 ? 9.101 -12.182 -12.037 1.00 93.88 205 TYR A CA 1
ATOM 1545 C C . TYR A 1 205 ? 10.462 -12.863 -11.875 1.00 93.88 205 TYR A C 1
ATOM 1547 O O . TYR A 1 205 ? 10.588 -13.674 -10.963 1.00 93.88 205 TYR A O 1
ATOM 1555 N N . VAL A 1 206 ? 11.492 -12.486 -12.643 1.00 95.00 206 VAL A N 1
ATOM 1556 C CA . VAL A 1 206 ? 12.880 -12.926 -12.392 1.00 95.00 206 VAL A CA 1
ATOM 1557 C C . VAL A 1 206 ? 13.340 -12.480 -11.004 1.00 95.00 206 VAL A C 1
ATOM 1559 O O . VAL A 1 206 ? 13.847 -13.294 -10.232 1.00 95.00 206 VAL A O 1
ATOM 1562 N N . LEU A 1 207 ? 13.111 -11.208 -10.659 1.00 98.00 207 LEU A N 1
ATOM 1563 C CA . LEU A 1 207 ? 13.467 -10.664 -9.347 1.00 98.00 207 LEU A CA 1
ATOM 1564 C C . LEU A 1 207 ? 12.757 -11.424 -8.222 1.00 98.00 207 LEU A C 1
ATOM 1566 O O . LEU A 1 207 ? 13.414 -11.951 -7.327 1.00 98.00 207 LEU A O 1
ATOM 1570 N N . ARG A 1 208 ? 11.424 -11.531 -8.297 1.00 97.44 208 ARG A N 1
ATOM 1571 C CA . ARG A 1 208 ? 10.580 -12.212 -7.304 1.00 97.44 208 ARG A CA 1
ATOM 1572 C C . ARG A 1 208 ? 10.968 -13.673 -7.113 1.00 97.44 208 ARG A C 1
ATOM 1574 O O . ARG A 1 208 ? 11.028 -14.156 -5.984 1.00 97.44 208 ARG A O 1
ATOM 1581 N N . ASP A 1 209 ? 11.195 -14.392 -8.206 1.00 94.94 209 ASP A N 1
ATOM 1582 C CA . ASP A 1 209 ? 11.475 -15.823 -8.162 1.00 94.94 209 ASP A CA 1
ATOM 1583 C C . ASP A 1 209 ? 12.860 -16.116 -7.568 1.00 94.94 209 ASP A C 1
ATOM 1585 O O . ASP A 1 209 ? 13.033 -17.149 -6.921 1.00 94.94 209 ASP A O 1
ATOM 1589 N N . ALA A 1 210 ? 13.813 -15.193 -7.719 1.00 97.00 210 ALA A N 1
ATOM 1590 C CA . ALA A 1 210 ? 15.138 -15.290 -7.114 1.00 97.00 210 ALA A CA 1
ATOM 1591 C C . ALA A 1 210 ? 15.162 -14.979 -5.608 1.00 97.00 210 ALA A C 1
ATOM 1593 O O . ALA A 1 210 ? 16.121 -15.340 -4.919 1.00 97.00 210 ALA A O 1
ATOM 1594 N N . MET A 1 211 ? 14.138 -14.305 -5.077 1.00 97.94 211 MET A N 1
ATOM 1595 C CA . MET A 1 211 ? 14.094 -13.959 -3.659 1.00 97.94 211 MET A CA 1
ATOM 1596 C C . MET A 1 211 ? 14.017 -15.212 -2.767 1.00 97.94 211 MET A C 1
ATOM 1598 O O . MET A 1 211 ? 13.398 -16.209 -3.144 1.00 97.94 211 MET A O 1
ATOM 1602 N N . PRO A 1 212 ? 14.575 -15.192 -1.539 1.00 96.12 212 PRO A N 1
ATOM 1603 C CA . PRO A 1 212 ? 14.467 -16.321 -0.615 1.00 96.12 212 PRO A CA 1
ATOM 1604 C C . PRO A 1 212 ? 13.008 -16.709 -0.340 1.00 96.12 212 PRO A C 1
ATOM 1606 O O . PRO A 1 212 ? 12.213 -15.873 0.087 1.00 96.12 212 PRO A O 1
ATOM 1609 N N . GLY A 1 213 ? 12.659 -17.981 -0.556 1.00 93.69 213 GLY A N 1
ATOM 1610 C CA . GLY A 1 213 ? 11.276 -18.486 -0.491 1.00 93.69 213 GLY A CA 1
ATOM 1611 C C . GLY A 1 213 ? 10.474 -18.332 -1.795 1.00 93.69 213 GLY A C 1
ATOM 1612 O O . GLY A 1 213 ? 9.350 -18.829 -1.883 1.00 93.69 213 GLY A O 1
ATOM 1613 N N . GLY A 1 214 ? 11.052 -17.681 -2.807 1.00 92.12 214 GLY A N 1
ATOM 1614 C CA . GLY A 1 214 ? 10.530 -17.541 -4.164 1.00 92.12 214 GLY A CA 1
ATOM 1615 C C . GLY A 1 214 ? 9.155 -16.877 -4.253 1.00 92.12 214 GLY A C 1
ATOM 1616 O O . GLY A 1 214 ? 8.664 -16.236 -3.317 1.00 92.12 214 GLY A O 1
ATOM 1617 N N . ARG A 1 215 ? 8.484 -17.104 -5.387 1.00 93.06 215 ARG A N 1
ATOM 1618 C CA . ARG A 1 215 ? 7.146 -16.564 -5.702 1.00 93.06 215 ARG A CA 1
ATOM 1619 C C . ARG A 1 215 ? 6.048 -16.908 -4.705 1.00 93.06 215 ARG A C 1
ATOM 1621 O O . ARG A 1 215 ? 5.021 -16.243 -4.667 1.00 93.06 215 ARG A O 1
ATOM 1628 N N . ALA A 1 216 ? 6.227 -17.977 -3.931 1.00 89.69 216 ALA A N 1
ATOM 1629 C CA . ALA A 1 216 ? 5.256 -18.355 -2.918 1.00 89.69 216 ALA A CA 1
ATOM 1630 C C . ALA A 1 216 ? 5.273 -17.372 -1.744 1.00 89.69 216 ALA A C 1
ATOM 1632 O O . ALA A 1 216 ? 4.244 -17.214 -1.098 1.00 89.69 216 ALA A O 1
ATOM 1633 N N . ARG A 1 217 ? 6.407 -16.722 -1.470 1.00 93.62 217 ARG A N 1
ATOM 1634 C CA . ARG A 1 217 ? 6.592 -15.779 -0.362 1.00 93.62 217 ARG A CA 1
ATOM 1635 C C . ARG A 1 217 ? 6.507 -14.324 -0.811 1.00 93.62 217 ARG A C 1
ATOM 1637 O O . ARG A 1 217 ? 5.884 -13.516 -0.128 1.00 93.62 217 ARG A O 1
ATOM 1644 N N . TRP A 1 218 ? 7.114 -14.005 -1.945 1.00 95.31 218 TRP A N 1
ATOM 1645 C CA . TRP A 1 218 ? 7.208 -12.635 -2.435 1.00 95.31 218 TRP A CA 1
ATOM 1646 C C . TRP A 1 218 ? 6.051 -12.327 -3.369 1.00 95.31 218 TRP A C 1
ATOM 1648 O O . TRP A 1 218 ? 5.862 -13.009 -4.375 1.00 95.31 218 TRP A O 1
ATOM 1658 N N . LEU A 1 219 ? 5.270 -11.311 -3.019 1.00 93.75 219 LEU A N 1
ATOM 1659 C CA . LEU A 1 219 ? 4.176 -10.810 -3.837 1.00 93.75 219 LEU A CA 1
ATOM 1660 C C . LEU A 1 219 ? 4.609 -9.536 -4.545 1.00 93.75 219 LEU A C 1
ATOM 1662 O O . LEU A 1 219 ? 5.546 -8.860 -4.119 1.00 93.75 219 LEU A O 1
ATOM 1666 N N . VAL A 1 220 ? 3.933 -9.251 -5.651 1.00 92.81 220 VAL A N 1
ATOM 1667 C CA . VAL A 1 220 ? 4.183 -8.070 -6.464 1.00 92.81 220 V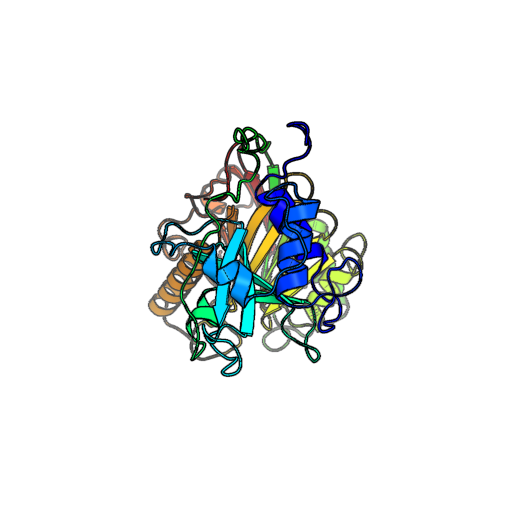AL A CA 1
ATOM 1668 C C . VAL A 1 220 ? 2.859 -7.365 -6.675 1.00 92.81 220 VAL A C 1
ATOM 1670 O O . VAL A 1 220 ? 1.891 -7.973 -7.128 1.00 92.81 220 VAL A O 1
ATOM 1673 N N . TRP A 1 221 ? 2.845 -6.102 -6.290 1.00 91.19 221 TRP A N 1
ATOM 1674 C CA . TRP A 1 221 ? 1.820 -5.133 -6.614 1.00 91.19 221 TRP A CA 1
ATOM 1675 C C . TRP A 1 221 ? 2.321 -4.299 -7.789 1.00 91.19 221 TRP A C 1
ATOM 1677 O O . TRP A 1 221 ? 3.501 -3.957 -7.801 1.00 91.19 221 TRP A O 1
ATOM 1687 N N . GLU A 1 222 ? 1.508 -4.035 -8.806 1.00 90.06 222 GLU A N 1
ATOM 1688 C CA . GLU A 1 222 ? 2.037 -3.537 -10.077 1.00 90.06 222 GLU A CA 1
ATOM 1689 C C . GLU A 1 222 ? 1.078 -2.657 -10.876 1.00 90.06 222 GLU A C 1
ATOM 1691 O O . GLU A 1 222 ? -0.089 -2.984 -11.082 1.00 90.06 222 GLU A O 1
ATOM 1696 N N . ARG A 1 223 ? 1.668 -1.626 -11.486 1.00 86.44 223 ARG A N 1
ATOM 1697 C CA . ARG A 1 223 ? 1.098 -0.795 -12.541 1.00 86.44 223 ARG A CA 1
ATOM 1698 C C . ARG A 1 223 ? 2.066 -0.800 -13.716 1.00 86.44 223 ARG A C 1
ATOM 1700 O O . ARG A 1 223 ? 3.035 -0.045 -13.744 1.00 86.44 223 ARG A O 1
ATOM 1707 N N . GLY A 1 224 ? 1.809 -1.644 -14.714 1.00 88.31 224 GLY A N 1
ATOM 1708 C CA . GLY A 1 224 ? 2.628 -1.712 -15.929 1.00 88.31 224 GLY A CA 1
ATOM 1709 C C . GLY A 1 224 ? 4.086 -2.091 -15.638 1.00 88.31 224 GLY A C 1
ATOM 1710 O O . GLY A 1 224 ? 4.403 -3.278 -15.507 1.00 88.31 224 GLY A O 1
ATOM 1711 N N . THR A 1 225 ? 4.963 -1.085 -15.576 1.00 92.62 225 THR A N 1
ATOM 1712 C CA . THR A 1 225 ? 6.408 -1.202 -15.308 1.00 92.62 225 THR A CA 1
ATOM 1713 C C . THR A 1 225 ? 6.839 -0.610 -13.966 1.00 92.62 225 THR A C 1
ATOM 1715 O O . THR A 1 225 ? 8.023 -0.660 -13.640 1.00 92.62 225 THR A O 1
ATOM 1718 N N . GLN A 1 226 ? 5.912 -0.058 -13.185 1.00 95.75 226 GLN A N 1
ATOM 1719 C CA . GLN A 1 226 ? 6.125 0.259 -11.775 1.00 95.75 226 GLN A CA 1
ATOM 1720 C C . GLN A 1 226 ? 5.609 -0.907 -10.935 1.00 95.75 226 GLN A C 1
ATOM 1722 O O . GLN A 1 226 ? 4.556 -1.475 -11.238 1.00 95.75 226 GLN A O 1
ATOM 1727 N N . ALA A 1 227 ? 6.356 -1.293 -9.905 1.00 95.31 227 ALA A N 1
ATOM 1728 C CA . ALA A 1 227 ? 5.960 -2.395 -9.043 1.00 95.31 227 ALA A CA 1
ATOM 1729 C C . ALA A 1 227 ? 6.457 -2.228 -7.606 1.00 95.31 227 ALA A C 1
ATOM 1731 O O . ALA A 1 227 ? 7.531 -1.691 -7.358 1.00 95.31 227 ALA A O 1
ATOM 1732 N N . ILE A 1 228 ? 5.691 -2.750 -6.658 1.00 97.00 228 ILE A N 1
ATOM 1733 C CA . ILE A 1 228 ? 6.033 -2.830 -5.244 1.00 97.00 228 ILE A CA 1
ATOM 1734 C C . ILE A 1 228 ? 6.092 -4.313 -4.887 1.00 97.00 228 ILE A C 1
ATOM 1736 O O . ILE A 1 228 ? 5.077 -5.010 -4.858 1.00 97.00 228 ILE A O 1
ATOM 1740 N N . MET A 1 229 ? 7.299 -4.819 -4.650 1.00 97.81 229 MET A N 1
ATOM 1741 C CA . MET A 1 229 ? 7.536 -6.218 -4.299 1.00 97.81 229 MET A CA 1
ATOM 1742 C C . MET A 1 229 ? 7.809 -6.350 -2.799 1.00 97.81 229 MET A C 1
ATOM 1744 O O . MET A 1 229 ? 8.655 -5.641 -2.256 1.00 97.81 229 MET A O 1
ATOM 1748 N N . PHE A 1 230 ? 7.116 -7.271 -2.129 1.00 97.19 230 PHE A N 1
ATOM 1749 C CA . PHE A 1 230 ? 7.148 -7.396 -0.669 1.00 97.19 230 PHE A CA 1
ATOM 1750 C C . PHE A 1 230 ? 6.972 -8.841 -0.188 1.00 97.19 230 PHE A C 1
ATOM 1752 O O . PHE A 1 230 ? 6.427 -9.702 -0.883 1.00 97.19 230 PHE A O 1
ATOM 1759 N N . ASP A 1 231 ? 7.429 -9.107 1.034 1.00 94.62 231 ASP A N 1
ATOM 1760 C CA . ASP A 1 231 ? 7.308 -10.409 1.689 1.00 94.62 231 ASP A CA 1
ATOM 1761 C C . ASP A 1 231 ? 5.937 -10.584 2.363 1.00 94.62 231 ASP A C 1
ATOM 1763 O O . ASP A 1 231 ? 5.629 -9.930 3.363 1.00 94.62 231 ASP A O 1
ATOM 1767 N N . LYS A 1 232 ? 5.124 -11.529 1.876 1.00 92.00 232 LYS A N 1
ATOM 1768 C CA . LYS A 1 232 ? 3.774 -11.783 2.409 1.00 92.00 232 LYS A CA 1
ATOM 1769 C C . LYS A 1 232 ? 3.752 -12.373 3.819 1.00 92.00 232 LYS A C 1
ATOM 1771 O O . LYS A 1 232 ? 2.689 -12.408 4.442 1.00 92.00 232 LYS A O 1
ATOM 1776 N N . HIS A 1 233 ? 4.871 -12.915 4.306 1.00 92.19 233 HIS A N 1
ATOM 1777 C CA . HIS A 1 233 ? 4.963 -13.387 5.689 1.00 92.19 233 HIS A CA 1
ATOM 1778 C C . HIS A 1 233 ? 5.127 -12.239 6.671 1.00 92.19 233 HIS A C 1
ATOM 1780 O O . HIS A 1 233 ? 4.694 -12.366 7.813 1.00 92.19 233 HIS A O 1
ATOM 1786 N N . ARG A 1 234 ? 5.705 -11.123 6.221 1.00 93.62 234 ARG A N 1
ATOM 1787 C CA . ARG A 1 234 ? 5.791 -9.902 7.012 1.00 93.62 234 ARG A CA 1
ATOM 1788 C C . ARG A 1 234 ? 4.560 -9.030 6.823 1.00 93.62 234 ARG A C 1
ATOM 1790 O O . ARG A 1 234 ? 4.000 -8.566 7.807 1.00 93.62 234 ARG A O 1
ATOM 1797 N N . PHE A 1 235 ? 4.108 -8.854 5.586 1.00 94.25 235 PHE A N 1
ATOM 1798 C CA . PHE A 1 235 ? 3.016 -7.941 5.272 1.00 94.25 235 PHE A CA 1
ATOM 1799 C C . PHE A 1 235 ? 1.744 -8.679 4.858 1.00 94.25 235 PHE A C 1
ATOM 1801 O O . PHE A 1 235 ? 1.759 -9.679 4.136 1.00 94.25 235 PHE A O 1
ATOM 1808 N N . SER A 1 236 ? 0.614 -8.171 5.328 1.00 90.81 236 SER A N 1
ATOM 1809 C CA . SER A 1 236 ? -0.670 -8.354 4.659 1.00 90.81 236 SER A CA 1
ATOM 1810 C C . SER A 1 236 ? -0.955 -7.135 3.783 1.00 90.81 236 SER A C 1
ATOM 1812 O O . SER A 1 236 ? -0.304 -6.105 3.933 1.00 90.81 236 SER A O 1
ATOM 1814 N N . TYR A 1 237 ? -1.877 -7.274 2.839 1.00 83.12 237 TYR A N 1
ATOM 1815 C CA . TYR A 1 237 ? -2.197 -6.237 1.865 1.00 83.12 237 TYR A CA 1
ATOM 1816 C C . TYR A 1 237 ? -3.713 -6.155 1.699 1.00 83.12 237 TYR A C 1
ATOM 1818 O O . TYR A 1 237 ? -4.403 -7.179 1.761 1.00 83.12 237 TYR A O 1
ATOM 1826 N N . ALA A 1 238 ? -4.222 -4.949 1.480 1.00 66.06 238 ALA A N 1
ATOM 1827 C CA . ALA A 1 238 ? -5.583 -4.734 1.012 1.00 66.06 238 ALA A CA 1
ATOM 1828 C C . ALA A 1 238 ? -5.542 -4.546 -0.508 1.00 66.06 238 ALA A C 1
ATOM 1830 O O . ALA A 1 238 ? -4.706 -3.806 -1.007 1.00 66.06 238 ALA A O 1
ATOM 1831 N N . ALA A 1 239 ? -6.409 -5.229 -1.258 1.00 53.81 239 ALA A N 1
ATOM 1832 C CA . ALA A 1 239 ? -6.567 -4.946 -2.685 1.00 53.81 239 ALA A CA 1
ATOM 1833 C C . ALA A 1 239 ? -7.248 -3.574 -2.869 1.00 53.81 239 ALA A C 1
ATOM 1835 O O . ALA A 1 239 ? -8.252 -3.302 -2.208 1.00 53.81 239 ALA A O 1
ATOM 1836 N N . GLY A 1 240 ? -6.727 -2.740 -3.767 1.00 57.81 240 GLY A N 1
ATOM 1837 C CA . GLY A 1 240 ? -7.171 -1.367 -3.989 1.00 57.81 240 GLY A CA 1
ATOM 1838 C C . GLY A 1 240 ? -6.188 -0.607 -4.873 1.00 57.81 240 GLY A C 1
ATOM 1839 O O . GLY A 1 240 ? -5.120 -0.249 -4.408 1.00 57.81 240 GLY A O 1
ATOM 1840 N N . ASP A 1 241 ? -6.554 -0.365 -6.128 1.00 59.16 241 ASP A N 1
ATOM 1841 C CA . ASP A 1 241 ? -5.685 0.278 -7.118 1.00 59.16 241 ASP A CA 1
ATOM 1842 C C . ASP A 1 241 ? -5.705 1.812 -6.961 1.00 59.16 241 ASP A C 1
ATOM 1844 O O . ASP A 1 241 ? -6.773 2.422 -7.048 1.00 59.16 241 ASP A O 1
ATOM 1848 N N . ASP A 1 242 ? -4.535 2.442 -6.798 1.00 74.38 242 ASP A N 1
ATOM 1849 C CA . ASP A 1 242 ? -4.361 3.906 -6.904 1.00 74.38 242 ASP A CA 1
ATOM 1850 C C . ASP A 1 242 ? -3.221 4.275 -7.886 1.00 74.38 242 ASP A C 1
ATOM 1852 O O . ASP A 1 242 ? -2.217 4.884 -7.502 1.00 74.38 242 ASP A O 1
ATOM 1856 N N . PRO A 1 243 ? -3.316 3.857 -9.168 1.00 83.50 243 PRO A N 1
ATOM 1857 C CA . PRO A 1 243 ? -2.297 4.129 -10.170 1.00 83.50 243 PRO A CA 1
ATOM 1858 C C . PRO A 1 243 ? -2.328 5.596 -10.599 1.00 83.50 243 PRO A C 1
ATOM 1860 O O . PRO A 1 243 ? -3.377 6.160 -10.915 1.00 83.50 243 PRO A O 1
ATOM 1863 N N . ILE A 1 244 ? -1.150 6.198 -10.730 1.00 89.00 244 ILE A N 1
ATOM 1864 C CA . ILE A 1 244 ? -0.991 7.603 -11.112 1.00 89.00 244 ILE A CA 1
ATOM 1865 C C . ILE A 1 244 ? -0.174 7.668 -12.397 1.00 89.00 244 ILE A C 1
ATOM 1867 O O . ILE A 1 244 ? 0.822 6.969 -12.540 1.00 89.00 244 ILE A O 1
ATOM 1871 N N . THR A 1 245 ? -0.598 8.488 -13.356 1.00 92.50 245 THR A N 1
ATOM 1872 C CA . THR A 1 245 ? 0.085 8.640 -14.652 1.00 92.50 245 THR A CA 1
ATOM 1873 C C . THR A 1 245 ? 0.821 9.972 -14.704 1.00 92.50 245 THR A C 1
ATOM 1875 O O . THR A 1 245 ? 0.253 11.003 -14.342 1.00 92.50 245 THR A O 1
ATOM 1878 N N . PHE A 1 246 ? 2.070 9.958 -15.170 1.00 92.44 246 PHE A N 1
ATOM 1879 C CA . PHE A 1 246 ? 2.897 11.153 -15.321 1.00 92.44 246 PHE A CA 1
ATOM 1880 C C . PHE A 1 246 ? 3.086 11.490 -16.802 1.00 92.44 246 PHE A C 1
ATOM 1882 O O . PHE A 1 246 ? 3.792 10.800 -17.536 1.00 92.44 246 PHE A O 1
ATOM 1889 N N . GLY A 1 247 ? 2.487 12.593 -17.244 1.00 83.94 247 GLY A N 1
ATOM 1890 C CA . GLY A 1 247 ? 2.638 13.076 -18.616 1.00 83.94 247 GLY A CA 1
ATOM 1891 C C . GLY A 1 247 ? 1.811 12.304 -19.650 1.00 83.94 247 GLY A C 1
ATOM 1892 O O . GLY A 1 247 ? 0.810 11.681 -19.302 1.00 83.94 247 GLY A O 1
ATOM 1893 N N . PRO A 1 248 ? 2.173 12.395 -20.943 1.00 78.19 248 PRO A N 1
ATOM 1894 C CA . PRO A 1 248 ? 1.312 11.941 -22.038 1.00 78.19 248 PRO A CA 1
ATOM 1895 C C . PRO A 1 248 ? 1.357 10.426 -22.279 1.00 78.19 248 PRO A C 1
ATOM 1897 O O . PRO A 1 248 ? 0.617 9.921 -23.117 1.00 78.19 248 PRO A O 1
ATOM 1900 N N . THR A 1 249 ? 2.248 9.704 -21.597 1.00 80.69 249 THR A N 1
ATOM 1901 C CA . THR A 1 249 ? 2.444 8.260 -21.776 1.00 80.69 249 THR A CA 1
ATOM 1902 C C . THR A 1 249 ? 1.913 7.500 -20.573 1.00 80.69 249 THR A C 1
ATOM 1904 O O . THR A 1 249 ? 2.121 7.932 -19.444 1.00 80.69 249 THR A O 1
ATOM 1907 N N . ASP A 1 250 ? 1.362 6.313 -20.794 1.00 83.94 250 ASP A N 1
ATOM 1908 C CA . ASP A 1 250 ? 1.001 5.368 -19.732 1.00 83.94 250 ASP A CA 1
ATOM 1909 C C . ASP A 1 250 ? 2.223 4.738 -19.027 1.00 83.94 250 ASP A C 1
ATOM 1911 O O . ASP A 1 250 ? 2.108 4.277 -17.889 1.00 83.94 250 ASP A O 1
ATOM 1915 N N . TYR A 1 251 ? 3.396 4.775 -19.669 1.00 91.12 251 TYR A N 1
ATOM 1916 C CA . TYR A 1 251 ? 4.656 4.211 -19.169 1.00 91.12 251 TYR A CA 1
ATOM 1917 C C . TYR A 1 251 ? 5.214 4.901 -17.912 1.00 91.12 251 TYR A C 1
ATOM 1919 O O . TYR A 1 251 ? 5.744 4.228 -17.025 1.00 91.12 251 TYR A O 1
ATOM 1927 N N . HIS A 1 252 ? 5.092 6.227 -17.815 1.00 95.25 252 HIS A N 1
ATOM 1928 C CA . HIS A 1 252 ? 5.558 7.001 -16.660 1.00 95.25 252 HIS A CA 1
ATOM 1929 C C . HIS A 1 252 ? 4.409 7.248 -15.687 1.00 95.25 252 HIS A C 1
ATOM 1931 O O . HIS A 1 252 ? 3.251 7.418 -16.081 1.00 95.25 252 HIS A O 1
ATOM 1937 N N . GLY A 1 253 ? 4.718 7.268 -14.399 1.00 94.62 253 GLY A N 1
ATOM 1938 C CA . GLY A 1 253 ? 3.689 7.256 -13.375 1.00 94.62 253 GLY A CA 1
ATOM 1939 C C . GLY A 1 253 ? 4.181 6.685 -12.064 1.00 94.62 253 GLY A C 1
ATOM 1940 O O . GLY A 1 253 ? 5.380 6.523 -11.852 1.00 94.62 253 GLY A O 1
ATOM 1941 N N . GLY A 1 254 ? 3.242 6.331 -11.205 1.00 93.94 254 GLY A N 1
ATOM 1942 C CA . GLY A 1 254 ? 3.528 5.613 -9.983 1.00 93.94 254 GLY A CA 1
ATOM 1943 C C . GLY A 1 254 ? 2.379 4.720 -9.560 1.00 93.94 254 GLY A C 1
ATOM 1944 O O . GLY A 1 254 ? 1.278 4.789 -10.104 1.00 93.94 254 GLY A O 1
ATOM 1945 N N . ASP A 1 255 ? 2.674 3.874 -8.592 1.00 92.75 255 ASP A N 1
ATOM 1946 C CA . ASP A 1 255 ? 1.732 2.954 -7.976 1.00 92.75 255 ASP A CA 1
ATOM 1947 C C . ASP A 1 255 ? 1.856 3.053 -6.459 1.00 92.75 255 ASP A C 1
ATOM 1949 O O . ASP A 1 255 ? 2.943 3.354 -5.952 1.00 92.75 255 ASP A O 1
ATOM 1953 N N . ILE A 1 256 ? 0.753 2.819 -5.756 1.00 94.31 256 ILE A N 1
ATOM 1954 C CA . ILE A 1 256 ? 0.651 2.959 -4.305 1.00 94.31 256 ILE A CA 1
ATOM 1955 C C . ILE A 1 256 ? 0.101 1.656 -3.730 1.00 94.31 256 ILE A C 1
ATOM 1957 O O . ILE A 1 256 ? -0.935 1.165 -4.170 1.00 94.31 256 ILE A O 1
ATOM 1961 N N . ALA A 1 257 ? 0.781 1.112 -2.722 1.00 91.94 257 ALA A N 1
ATOM 1962 C CA . ALA A 1 257 ? 0.347 -0.077 -2.002 1.00 91.94 257 ALA A CA 1
ATOM 1963 C C . ALA A 1 257 ? 0.204 0.203 -0.504 1.00 91.94 257 ALA A C 1
ATOM 1965 O O . ALA A 1 257 ? 1.143 0.665 0.151 1.00 91.94 257 ALA A O 1
ATOM 1966 N N . GLU A 1 258 ? -0.957 -0.154 0.043 1.00 92.69 258 GLU A N 1
ATOM 1967 C CA . GLU A 1 258 ? -1.209 -0.211 1.482 1.00 92.69 258 GLU A CA 1
ATOM 1968 C C . GLU A 1 258 ? -0.838 -1.602 2.017 1.00 92.69 258 GLU A C 1
ATOM 1970 O O . GLU A 1 258 ? -1.463 -2.617 1.684 1.00 92.69 258 GLU A O 1
ATOM 1975 N N . LEU A 1 259 ? 0.192 -1.649 2.861 1.00 92.62 259 LEU A N 1
ATOM 1976 C CA . LEU A 1 259 ? 0.693 -2.858 3.501 1.00 92.62 259 LEU A CA 1
ATOM 1977 C C . LEU A 1 259 ? 0.532 -2.760 5.016 1.00 92.62 259 LEU A C 1
ATOM 1979 O O . LEU A 1 259 ? 0.864 -1.750 5.628 1.00 92.62 259 LEU A O 1
ATOM 1983 N N . VAL A 1 260 ? 0.087 -3.844 5.641 1.00 90.12 260 VAL A N 1
ATOM 1984 C CA . VAL A 1 260 ? -0.041 -3.937 7.098 1.00 90.12 260 VAL A CA 1
ATOM 1985 C C . VAL A 1 260 ? 0.980 -4.937 7.615 1.00 90.12 260 VAL A C 1
ATOM 1987 O O . VAL A 1 260 ? 0.931 -6.121 7.259 1.00 90.12 260 VAL A O 1
ATOM 1990 N N . ASP A 1 261 ? 1.909 -4.469 8.447 1.00 91.94 261 ASP A N 1
ATOM 1991 C CA . ASP A 1 261 ? 2.883 -5.323 9.122 1.00 91.94 261 ASP A CA 1
ATOM 1992 C C . ASP A 1 261 ? 2.147 -6.293 10.054 1.00 91.94 261 ASP A C 1
ATOM 1994 O O . ASP A 1 261 ? 1.396 -5.894 10.938 1.00 91.94 261 ASP A O 1
ATOM 1998 N N . ARG A 1 262 ? 2.328 -7.595 9.839 1.00 88.62 262 ARG A N 1
ATOM 1999 C CA . ARG A 1 262 ? 1.557 -8.638 10.530 1.00 88.62 262 ARG A CA 1
ATOM 2000 C C . ARG A 1 262 ? 1.907 -8.766 12.006 1.00 88.62 262 ARG A C 1
ATOM 2002 O O . ARG A 1 262 ? 1.076 -9.254 12.763 1.00 88.62 262 ARG A O 1
ATOM 2009 N N . ALA A 1 263 ? 3.125 -8.396 12.395 1.00 85.69 263 ALA A N 1
ATOM 2010 C CA . ALA A 1 263 ? 3.576 -8.515 13.775 1.00 85.69 263 ALA A CA 1
ATOM 2011 C C . ALA A 1 263 ? 3.005 -7.385 14.637 1.00 85.69 263 ALA A C 1
ATOM 2013 O O . ALA A 1 263 ? 2.575 -7.620 15.761 1.00 85.69 263 ALA A O 1
ATOM 2014 N N . THR A 1 264 ? 2.983 -6.170 14.091 1.00 83.62 264 THR A N 1
ATOM 2015 C CA . THR A 1 264 ? 2.582 -4.960 14.822 1.00 83.62 264 THR A CA 1
ATOM 2016 C C . THR A 1 264 ? 1.166 -4.487 14.502 1.00 83.62 264 THR A C 1
ATOM 2018 O O . THR A 1 264 ? 0.609 -3.685 15.243 1.00 83.62 264 THR A O 1
ATOM 2021 N N . GLY A 1 265 ? 0.580 -4.946 13.395 1.00 82.69 265 GLY A N 1
ATOM 2022 C CA . GLY A 1 265 ? -0.668 -4.410 12.853 1.00 82.69 265 GLY A CA 1
ATOM 2023 C C . GLY A 1 265 ? -0.525 -3.005 12.258 1.00 82.69 265 GLY A C 1
ATOM 2024 O O . GLY A 1 265 ? -1.535 -2.383 11.943 1.00 82.69 265 GLY A O 1
ATOM 2025 N N . ARG A 1 266 ? 0.702 -2.479 12.118 1.00 85.75 266 ARG A N 1
ATOM 2026 C CA . ARG A 1 266 ? 0.948 -1.112 11.648 1.00 85.75 266 ARG A CA 1
ATOM 2027 C C . ARG A 1 266 ? 0.744 -1.009 10.134 1.00 85.75 266 ARG A C 1
ATOM 2029 O O . ARG A 1 266 ? 1.383 -1.740 9.375 1.00 85.75 266 ARG A O 1
ATOM 2036 N N . THR A 1 267 ? -0.094 -0.064 9.711 1.00 89.19 267 THR A N 1
ATOM 2037 C CA . THR A 1 267 ? -0.311 0.269 8.297 1.00 89.19 267 THR A CA 1
ATOM 2038 C C . THR A 1 267 ? 0.806 1.156 7.759 1.00 89.19 267 THR A C 1
ATOM 2040 O O . THR A 1 267 ? 1.249 2.115 8.400 1.00 89.19 267 THR A O 1
ATOM 2043 N N . MET A 1 268 ? 1.281 0.819 6.568 1.00 92.56 268 MET A N 1
ATOM 2044 C CA . MET A 1 268 ? 2.386 1.461 5.876 1.00 92.56 268 MET A CA 1
ATOM 2045 C C . MET A 1 268 ? 2.034 1.589 4.397 1.00 92.56 268 MET A C 1
ATOM 2047 O O . MET A 1 268 ? 1.588 0.631 3.770 1.00 92.56 268 MET A O 1
ATOM 2051 N N . ILE A 1 269 ? 2.251 2.773 3.844 1.00 95.19 269 ILE A N 1
ATOM 2052 C CA . ILE A 1 269 ? 1.896 3.128 2.477 1.00 95.19 269 ILE A CA 1
ATOM 2053 C C . ILE A 1 269 ? 3.185 3.293 1.685 1.00 95.19 269 ILE A C 1
ATOM 2055 O O . ILE A 1 269 ? 4.032 4.130 2.014 1.00 95.19 269 ILE A O 1
ATOM 2059 N N . PHE A 1 270 ? 3.326 2.499 0.633 1.00 97.12 270 PHE A N 1
ATOM 2060 C CA . PHE A 1 270 ? 4.495 2.498 -0.231 1.00 97.12 270 PHE A CA 1
ATOM 2061 C C . PHE A 1 270 ? 4.143 3.016 -1.613 1.00 97.12 270 PHE A C 1
ATOM 2063 O O . PHE A 1 270 ? 3.183 2.541 -2.203 1.00 97.12 270 PHE A O 1
ATOM 2070 N N . GLY A 1 271 ? 4.940 3.945 -2.136 1.00 96.94 271 GLY A N 1
ATOM 2071 C CA . GLY A 1 271 ? 4.780 4.468 -3.489 1.00 96.94 271 GLY A CA 1
ATOM 2072 C C . GLY A 1 271 ? 6.008 4.212 -4.355 1.00 96.94 271 GLY A C 1
ATOM 2073 O O . GLY A 1 271 ? 7.091 4.696 -4.026 1.00 96.94 271 GLY A O 1
ATOM 2074 N N . ALA A 1 272 ? 5.851 3.495 -5.468 1.00 97.62 272 ALA A N 1
ATOM 2075 C CA . ALA A 1 272 ? 6.890 3.359 -6.492 1.00 97.62 272 ALA A CA 1
ATOM 2076 C C . ALA A 1 272 ? 6.605 4.334 -7.640 1.00 97.62 272 ALA A C 1
ATOM 2078 O O . ALA A 1 272 ? 5.508 4.292 -8.190 1.00 97.62 272 ALA A O 1
ATOM 2079 N N . TYR A 1 273 ? 7.555 5.194 -8.019 1.00 96.81 273 TYR A N 1
ATOM 2080 C CA . TYR A 1 273 ? 7.340 6.211 -9.061 1.00 96.81 273 TYR A CA 1
ATOM 2081 C C . TYR A 1 273 ? 8.439 6.227 -10.127 1.00 96.81 273 TYR A C 1
ATOM 2083 O O . TYR A 1 273 ? 9.603 5.991 -9.838 1.00 96.81 273 TYR A O 1
ATOM 2091 N N . HIS A 1 274 ? 8.088 6.562 -11.365 1.00 96.81 274 HIS A N 1
ATOM 2092 C CA . HIS A 1 274 ? 9.019 6.716 -12.477 1.00 96.81 274 HIS A CA 1
ATOM 2093 C C . HIS A 1 274 ? 8.682 7.980 -13.268 1.00 96.81 274 HIS A C 1
ATOM 2095 O O . HIS A 1 274 ? 7.646 8.037 -13.942 1.00 96.81 274 HIS A O 1
ATOM 2101 N N . LEU A 1 275 ? 9.538 8.997 -13.161 1.00 95.75 275 LEU A N 1
ATOM 2102 C CA . LEU A 1 275 ? 9.352 10.269 -13.852 1.00 95.75 275 LEU A CA 1
ATOM 2103 C C . LEU A 1 275 ? 9.775 10.184 -15.327 1.00 95.75 275 LEU A C 1
ATOM 2105 O O . LEU A 1 275 ? 10.712 9.467 -15.666 1.00 95.75 275 LEU A O 1
ATOM 2109 N N . PRO A 1 276 ? 9.101 10.926 -16.221 1.00 94.25 276 PRO A N 1
ATOM 2110 C CA . PRO A 1 276 ? 9.521 11.034 -17.611 1.00 94.25 276 PRO A CA 1
ATOM 2111 C C . PRO A 1 276 ? 10.862 11.763 -17.754 1.00 94.25 276 PRO A C 1
ATOM 2113 O O . PRO A 1 276 ? 11.101 12.736 -17.042 1.00 94.25 276 PRO A O 1
ATOM 2116 N N . PRO A 1 277 ? 11.709 11.386 -18.730 1.00 91.00 277 PRO A N 1
ATOM 2117 C CA . PRO A 1 277 ? 12.958 12.094 -18.982 1.00 91.00 277 PRO A CA 1
ATOM 2118 C C . PRO A 1 277 ? 12.703 13.517 -19.504 1.00 91.00 277 PRO A C 1
ATOM 2120 O O . PRO A 1 277 ? 11.667 13.801 -20.108 1.00 91.00 277 PRO A O 1
ATOM 2123 N N . ASN A 1 278 ? 13.711 14.391 -19.402 1.00 90.00 278 ASN A N 1
ATOM 2124 C CA . ASN A 1 278 ? 13.628 15.811 -19.794 1.00 90.00 278 ASN A CA 1
ATOM 2125 C C . ASN A 1 278 ? 13.225 16.064 -21.262 1.00 90.00 278 ASN A C 1
ATOM 2127 O O . ASN A 1 278 ? 12.751 17.146 -21.597 1.00 90.00 278 ASN A O 1
ATOM 2131 N N . LYS A 1 279 ? 13.393 15.070 -22.147 1.00 90.19 279 LYS A N 1
ATOM 2132 C CA . LYS A 1 279 ? 12.929 15.124 -23.547 1.00 90.19 279 LYS A CA 1
ATOM 2133 C C . LYS A 1 279 ? 11.413 14.917 -23.707 1.00 90.19 279 LYS A C 1
ATOM 2135 O O . LYS A 1 279 ? 10.880 15.200 -24.772 1.00 90.19 279 LYS A O 1
ATOM 2140 N N . VAL A 1 280 ? 10.745 14.376 -22.686 1.00 90.94 280 VAL A N 1
ATOM 2141 C CA . VAL A 1 280 ? 9.303 14.075 -22.658 1.00 90.94 280 VAL A CA 1
ATOM 2142 C C . VAL A 1 280 ? 8.540 15.100 -21.817 1.00 90.94 280 VAL A C 1
ATOM 2144 O O . VAL A 1 280 ? 7.430 15.471 -22.187 1.00 90.94 280 VAL A O 1
ATOM 2147 N N . ALA A 1 281 ? 9.116 15.578 -20.711 1.00 92.31 281 ALA A N 1
ATOM 2148 C CA . ALA A 1 281 ? 8.478 16.569 -19.847 1.00 92.31 281 ALA A CA 1
ATOM 2149 C C . ALA A 1 281 ? 9.487 17.579 -19.290 1.00 92.31 281 ALA A C 1
ATOM 2151 O O . ALA A 1 281 ? 10.618 17.226 -18.957 1.00 92.31 281 ALA A O 1
ATOM 2152 N N . SER A 1 282 ? 9.058 18.834 -19.131 1.00 92.56 282 SER A N 1
ATOM 2153 C CA . SER A 1 282 ? 9.871 19.869 -18.484 1.00 92.56 282 SER A CA 1
ATOM 2154 C C . SER A 1 282 ? 10.123 19.545 -17.007 1.00 92.56 282 SER A C 1
ATOM 2156 O O . SER A 1 282 ? 9.320 18.860 -16.373 1.00 92.56 282 SER A O 1
ATOM 2158 N N . LEU A 1 283 ? 11.195 20.102 -16.432 1.00 91.25 283 LEU A N 1
ATOM 2159 C CA . LEU A 1 283 ? 11.487 19.971 -14.996 1.00 91.25 283 LEU A CA 1
ATOM 2160 C C . LEU A 1 283 ? 10.322 20.467 -14.122 1.00 91.25 283 LEU A C 1
ATOM 2162 O O . LEU A 1 283 ? 10.036 19.886 -13.083 1.00 91.25 283 LEU A O 1
ATOM 2166 N N . GLU A 1 284 ? 9.624 21.519 -14.560 1.00 91.50 284 GLU A N 1
ATOM 2167 C CA . GLU A 1 284 ? 8.432 22.026 -13.872 1.00 91.50 284 GLU A CA 1
ATOM 2168 C C . GLU A 1 284 ? 7.284 21.006 -13.896 1.00 91.50 284 GLU A C 1
ATOM 2170 O O . GLU A 1 284 ? 6.636 20.781 -12.879 1.00 91.50 284 GLU A O 1
ATOM 2175 N N . SER A 1 285 ? 7.050 20.349 -15.037 1.00 93.00 285 SER A N 1
ATOM 2176 C CA . SER A 1 285 ? 6.013 19.314 -15.143 1.00 93.00 285 SER A CA 1
ATOM 2177 C C . SER A 1 285 ? 6.343 18.110 -14.265 1.00 93.00 285 SER A C 1
ATOM 2179 O O . SER A 1 285 ? 5.470 17.603 -13.569 1.00 93.00 285 SER A O 1
ATOM 2181 N N . GLN A 1 286 ? 7.610 17.690 -14.258 1.00 93.50 286 GLN A N 1
ATOM 2182 C CA . GLN A 1 286 ? 8.084 16.604 -13.402 1.00 93.50 286 GLN A CA 1
ATOM 2183 C C . GLN A 1 286 ? 7.909 16.929 -11.915 1.00 93.50 286 GLN A C 1
ATOM 2185 O O . GLN A 1 286 ? 7.382 16.095 -11.186 1.00 93.50 286 GLN A O 1
ATOM 2190 N N . ALA A 1 287 ? 8.246 18.146 -11.474 1.00 91.56 287 ALA A N 1
ATOM 2191 C CA . ALA A 1 287 ? 7.990 18.582 -10.099 1.00 91.56 287 ALA A CA 1
ATOM 2192 C C . ALA A 1 287 ? 6.491 18.516 -9.745 1.00 91.56 287 ALA A C 1
ATOM 2194 O O . ALA A 1 287 ? 6.126 17.913 -8.741 1.00 91.56 287 ALA A O 1
ATOM 2195 N N . ARG A 1 288 ? 5.602 18.999 -10.628 1.00 92.12 288 ARG A N 1
ATOM 2196 C CA . ARG A 1 288 ? 4.143 18.893 -10.422 1.00 92.12 288 ARG A CA 1
ATOM 2197 C C . ARG A 1 288 ? 3.647 17.444 -10.339 1.00 92.12 288 ARG A C 1
ATOM 2199 O O . ARG A 1 288 ? 2.679 17.172 -9.632 1.00 92.12 288 ARG A O 1
ATOM 2206 N N . TYR A 1 289 ? 4.272 16.509 -11.057 1.00 95.00 289 TYR A N 1
ATOM 2207 C CA . TYR A 1 289 ? 3.942 15.083 -10.948 1.00 95.00 289 TYR A CA 1
ATOM 2208 C C . TYR A 1 289 ? 4.315 14.516 -9.578 1.00 95.00 289 TYR A C 1
ATOM 2210 O O . TYR A 1 289 ? 3.531 13.764 -9.000 1.00 95.00 289 TYR A O 1
ATOM 2218 N N . VAL A 1 290 ? 5.467 14.914 -9.037 1.00 94.62 290 VAL A N 1
ATOM 2219 C CA . VAL A 1 290 ? 5.897 14.539 -7.683 1.00 94.62 290 VAL A CA 1
ATOM 2220 C C . VAL A 1 290 ? 4.959 15.126 -6.627 1.00 94.62 290 VAL A C 1
ATOM 2222 O O . VAL A 1 290 ? 4.536 14.400 -5.725 1.00 94.62 290 VAL A O 1
ATOM 2225 N N . ASP A 1 291 ? 4.565 16.393 -6.762 1.00 91.31 291 ASP A N 1
ATOM 2226 C CA . ASP A 1 291 ? 3.585 17.031 -5.873 1.00 91.31 291 ASP A CA 1
ATOM 2227 C C . ASP A 1 291 ? 2.244 16.283 -5.886 1.00 91.31 291 ASP A C 1
ATOM 2229 O O . ASP A 1 291 ? 1.669 15.976 -4.842 1.00 91.31 291 ASP A O 1
ATOM 2233 N N . ALA A 1 292 ? 1.751 15.919 -7.073 1.00 92.00 292 ALA A N 1
ATOM 2234 C CA . ALA A 1 292 ? 0.516 15.150 -7.202 1.00 92.00 292 ALA A CA 1
ATOM 2235 C C . ALA A 1 292 ? 0.639 13.747 -6.582 1.00 92.00 292 ALA A C 1
ATOM 2237 O O . ALA A 1 292 ? -0.295 13.279 -5.928 1.00 92.00 292 ALA A O 1
ATOM 2238 N N . PHE A 1 293 ? 1.786 13.086 -6.759 1.00 95.44 293 PHE A N 1
ATOM 2239 C CA . PHE A 1 293 ? 2.046 11.758 -6.204 1.00 95.44 293 PHE A CA 1
ATOM 2240 C C . PHE A 1 293 ? 2.116 11.784 -4.676 1.00 95.44 293 PHE A C 1
ATOM 2242 O O . PHE A 1 293 ? 1.456 10.995 -4.005 1.00 95.44 293 PHE A O 1
ATOM 2249 N N . THR A 1 294 ? 2.849 12.738 -4.106 1.00 94.44 294 THR A N 1
ATOM 2250 C CA . THR A 1 294 ? 2.941 12.915 -2.652 1.00 94.44 294 THR A CA 1
ATOM 2251 C C . THR A 1 294 ? 1.607 13.326 -2.024 1.00 94.44 294 THR A C 1
ATOM 2253 O O . THR A 1 294 ? 1.256 12.837 -0.949 1.00 94.44 294 THR A O 1
ATOM 2256 N N . ALA A 1 295 ? 0.809 14.151 -2.707 1.00 90.94 295 ALA A N 1
ATOM 2257 C CA . ALA A 1 295 ? -0.554 14.464 -2.286 1.00 90.94 295 ALA A CA 1
ATOM 2258 C C . ALA A 1 295 ? -1.473 13.232 -2.323 1.00 90.94 295 ALA A C 1
ATOM 2260 O O . ALA A 1 295 ? -2.320 13.074 -1.446 1.00 90.94 295 ALA A O 1
ATOM 2261 N N . ALA A 1 296 ? -1.311 12.343 -3.308 1.00 91.81 296 ALA A N 1
ATOM 2262 C CA . ALA A 1 296 ? -2.053 11.088 -3.358 1.00 91.81 296 ALA A CA 1
ATOM 2263 C C . ALA A 1 296 ? -1.657 10.146 -2.216 1.00 91.81 296 ALA A C 1
ATOM 2265 O O . ALA A 1 296 ? -2.543 9.636 -1.538 1.00 91.81 296 ALA A O 1
ATOM 2266 N N . MET A 1 297 ? -0.358 10.013 -1.919 1.00 93.62 297 MET A N 1
ATOM 2267 C CA . MET A 1 297 ? 0.121 9.256 -0.756 1.00 93.62 297 MET A CA 1
ATOM 2268 C C . MET A 1 297 ? -0.550 9.722 0.542 1.00 93.62 297 MET A C 1
ATOM 2270 O O . MET A 1 297 ? -0.953 8.891 1.347 1.00 93.62 297 MET A O 1
ATOM 2274 N N . ARG A 1 298 ? -0.722 11.037 0.735 1.00 91.06 298 ARG A N 1
ATOM 2275 C CA . ARG A 1 298 ? -1.366 11.632 1.925 1.00 91.06 298 ARG A CA 1
ATOM 2276 C C . ARG A 1 298 ? -2.871 11.383 2.048 1.00 91.06 298 ARG A C 1
ATOM 2278 O O . ARG A 1 298 ? -3.436 11.670 3.096 1.00 91.06 298 ARG A O 1
ATOM 2285 N N . LYS A 1 299 ? -3.530 10.837 1.022 1.00 88.62 299 LYS A N 1
ATOM 2286 C CA . LYS A 1 299 ? -4.923 10.361 1.137 1.00 88.62 299 LYS A CA 1
ATOM 2287 C C . LYS A 1 299 ? -5.023 9.040 1.896 1.00 88.62 299 LYS A C 1
ATOM 2289 O O . LYS A 1 299 ? -6.120 8.657 2.297 1.00 88.62 299 LYS A O 1
ATOM 2294 N N . HIS A 1 300 ? -3.900 8.340 2.039 1.00 85.69 300 HIS A N 1
ATOM 2295 C CA . HIS A 1 300 ? -3.821 7.061 2.721 1.00 85.69 300 HIS A CA 1
ATOM 2296 C C . HIS A 1 300 ? -3.358 7.250 4.156 1.00 85.69 300 HIS A C 1
ATOM 2298 O O . HIS A 1 300 ? -2.444 8.031 4.449 1.00 85.69 300 HIS A O 1
ATOM 2304 N N . ASP A 1 301 ? -3.981 6.481 5.038 1.00 84.31 301 ASP A N 1
ATOM 2305 C CA . ASP A 1 301 ? -3.649 6.494 6.446 1.00 84.31 301 ASP A CA 1
ATOM 2306 C C . ASP A 1 301 ? -2.600 5.415 6.770 1.00 84.31 301 ASP A C 1
ATOM 2308 O O . ASP A 1 301 ? -2.806 4.227 6.530 1.00 84.31 301 ASP A O 1
ATOM 2312 N N . GLY A 1 302 ? -1.444 5.827 7.290 1.00 87.88 302 GLY A N 1
ATOM 2313 C CA . GLY A 1 302 ? -0.314 4.947 7.591 1.00 87.88 302 GLY A CA 1
ATOM 2314 C C . GLY A 1 302 ? 1.036 5.605 7.331 1.00 87.88 302 GLY A C 1
ATOM 2315 O O . GLY A 1 302 ? 1.108 6.711 6.805 1.00 87.88 302 GLY A O 1
ATOM 2316 N N . VAL A 1 303 ? 2.127 4.921 7.685 1.00 93.56 303 VAL A N 1
ATOM 2317 C CA . VAL A 1 303 ? 3.489 5.441 7.465 1.00 93.56 303 VAL A CA 1
ATOM 2318 C C . VAL A 1 303 ? 3.802 5.516 5.976 1.00 93.56 303 VAL A C 1
ATOM 2320 O O . VAL A 1 303 ? 3.854 4.480 5.318 1.00 93.56 303 VAL A O 1
ATOM 2323 N N . ARG A 1 304 ? 4.049 6.719 5.451 1.00 96.69 304 ARG A N 1
ATOM 2324 C CA . ARG A 1 304 ? 4.192 6.963 4.007 1.00 96.69 304 ARG A CA 1
ATOM 2325 C C . ARG A 1 304 ? 5.647 7.050 3.563 1.00 96.69 304 ARG A C 1
ATOM 2327 O O . ARG A 1 304 ? 6.412 7.899 4.028 1.00 96.69 304 ARG A O 1
ATOM 2334 N N . ILE A 1 305 ? 6.014 6.185 2.621 1.00 98.12 305 ILE A N 1
ATOM 2335 C CA . ILE A 1 305 ? 7.355 6.104 2.037 1.00 98.12 305 ILE A CA 1
ATOM 2336 C C . ILE A 1 305 ? 7.220 5.986 0.522 1.00 98.12 305 ILE A C 1
ATOM 2338 O O . ILE A 1 305 ? 6.496 5.130 0.021 1.00 98.12 305 ILE A O 1
ATOM 2342 N N . ILE A 1 306 ? 7.954 6.814 -0.213 1.00 97.88 306 ILE A N 1
ATOM 2343 C CA . ILE A 1 306 ? 8.030 6.737 -1.671 1.00 97.88 306 ILE A CA 1
ATOM 2344 C C . ILE A 1 306 ? 9.461 6.505 -2.124 1.00 97.88 306 ILE A C 1
ATOM 2346 O O . ILE A 1 306 ? 10.418 6.883 -1.447 1.00 97.88 306 ILE A O 1
ATOM 2350 N N . GLY A 1 307 ? 9.611 5.918 -3.298 1.00 98.00 307 GLY A N 1
ATOM 2351 C CA . GLY A 1 307 ? 10.898 5.771 -3.942 1.00 98.00 307 GLY A CA 1
ATOM 2352 C C . GLY A 1 307 ? 10.751 5.475 -5.419 1.00 98.00 307 GLY A C 1
ATOM 2353 O O . GLY A 1 307 ? 9.729 4.966 -5.872 1.00 98.00 307 GLY A O 1
ATOM 2354 N N . GLY A 1 308 ? 11.764 5.851 -6.178 1.00 96.88 308 GLY A N 1
ATOM 2355 C CA . GLY A 1 308 ? 11.640 5.827 -7.620 1.00 96.88 308 GLY A CA 1
ATOM 2356 C C . GLY A 1 308 ? 12.805 6.486 -8.315 1.00 96.88 308 GLY A C 1
ATOM 2357 O O . GLY A 1 308 ? 13.820 6.766 -7.673 1.00 96.88 308 GLY A O 1
ATOM 2358 N N . ASP A 1 309 ? 12.615 6.737 -9.604 1.00 96.00 309 ASP A N 1
ATOM 2359 C CA . ASP A 1 309 ? 13.620 7.292 -10.505 1.00 96.00 309 ASP A CA 1
ATOM 2360 C C . ASP A 1 309 ? 13.152 8.592 -11.181 1.00 96.00 309 ASP A C 1
ATOM 2362 O O . ASP A 1 309 ? 11.957 8.825 -11.398 1.00 96.00 309 ASP A O 1
ATOM 2366 N N . GLY A 1 310 ? 14.138 9.423 -11.518 1.00 91.06 310 GLY A N 1
ATOM 2367 C CA . GLY A 1 310 ? 14.031 10.669 -12.267 1.00 91.06 310 GLY A CA 1
ATOM 2368 C C . GLY A 1 310 ? 13.923 11.912 -11.390 1.00 91.06 310 GLY A C 1
ATOM 2369 O O . GLY A 1 310 ? 13.736 13.012 -11.901 1.00 91.06 310 GLY A O 1
ATOM 2370 N N . MET A 1 311 ? 14.035 11.778 -10.065 1.00 90.00 311 MET A N 1
ATOM 2371 C CA . MET A 1 311 ? 13.977 12.927 -9.168 1.00 90.00 311 MET A CA 1
ATOM 2372 C C . MET A 1 311 ? 15.366 13.543 -8.991 1.00 90.00 311 MET A C 1
ATOM 2374 O O . MET A 1 311 ? 16.092 13.262 -8.035 1.00 90.00 311 MET A O 1
ATOM 2378 N N . ASP A 1 312 ? 15.723 14.452 -9.892 1.00 80.94 312 ASP A N 1
ATOM 2379 C CA . ASP A 1 312 ? 17.038 15.099 -9.889 1.00 80.94 312 ASP A CA 1
ATOM 2380 C C . ASP A 1 312 ? 17.284 15.930 -8.619 1.00 80.94 312 ASP A C 1
ATOM 2382 O O . ASP A 1 312 ? 18.395 15.968 -8.073 1.00 80.94 312 ASP A O 1
ATOM 2386 N N . LYS A 1 313 ? 16.236 16.585 -8.102 1.00 83.50 313 LYS A N 1
ATOM 2387 C CA . LYS A 1 313 ? 16.320 17.497 -6.955 1.00 83.50 313 LYS A CA 1
ATOM 2388 C C . LYS A 1 313 ? 15.372 17.061 -5.838 1.00 83.50 313 LYS A C 1
ATOM 2390 O O . LYS A 1 313 ? 14.189 16.875 -6.100 1.00 83.50 313 LYS A O 1
ATOM 2395 N N . PRO A 1 314 ? 15.842 16.982 -4.577 1.00 83.00 314 PRO A N 1
ATOM 2396 C CA . PRO A 1 314 ? 14.971 16.617 -3.460 1.00 83.00 314 PRO A CA 1
ATOM 2397 C C . PRO A 1 314 ? 13.878 17.665 -3.210 1.00 83.00 314 PRO A C 1
ATOM 2399 O O . PRO A 1 314 ? 12.817 17.321 -2.708 1.00 83.00 314 PRO A O 1
ATOM 2402 N N . SER A 1 315 ? 14.106 18.921 -3.616 1.00 86.25 315 SER A N 1
ATOM 2403 C CA . SER A 1 315 ? 13.141 20.020 -3.503 1.00 86.25 315 SER A CA 1
ATOM 2404 C C . SER A 1 315 ? 11.891 19.850 -4.373 1.00 86.25 315 SER A C 1
ATOM 2406 O O . SER A 1 315 ? 11.028 20.714 -4.340 1.00 86.25 315 SER A O 1
ATOM 2408 N N . TRP A 1 316 ? 11.810 18.805 -5.204 1.00 87.38 316 TRP A N 1
ATOM 2409 C CA . TRP A 1 316 ? 10.604 18.496 -5.978 1.00 87.38 316 TRP A CA 1
ATOM 2410 C C . TRP A 1 316 ? 9.537 17.761 -5.171 1.00 87.38 316 TRP A C 1
ATOM 2412 O O . TRP A 1 316 ? 8.391 17.773 -5.584 1.00 87.38 316 TRP A O 1
ATOM 2422 N N . ALA A 1 317 ? 9.889 17.130 -4.047 1.00 88.06 317 ALA A N 1
ATOM 2423 C CA . ALA A 1 317 ? 8.902 16.674 -3.069 1.00 88.06 317 ALA A CA 1
ATOM 2424 C C . ALA A 1 317 ? 8.964 17.617 -1.866 1.00 88.06 317 ALA A C 1
ATOM 2426 O O . ALA A 1 317 ? 9.515 17.278 -0.814 1.00 88.06 317 ALA A O 1
ATOM 2427 N N . ASP A 1 318 ? 8.495 18.848 -2.061 1.00 85.94 318 ASP A N 1
ATOM 2428 C CA . ASP A 1 318 ? 8.579 19.855 -1.011 1.00 85.94 318 ASP A CA 1
ATOM 2429 C C . ASP A 1 318 ? 7.802 19.409 0.239 1.00 85.94 318 ASP A C 1
ATOM 2431 O O . ASP A 1 318 ? 6.739 18.785 0.172 1.00 85.94 318 ASP A O 1
ATOM 2435 N N . GLY A 1 319 ? 8.389 19.654 1.408 1.00 87.25 319 GLY A N 1
ATOM 2436 C CA . GLY A 1 319 ? 7.855 19.167 2.679 1.00 87.25 319 GLY A CA 1
ATOM 2437 C C . GLY A 1 319 ? 7.941 17.649 2.902 1.00 87.25 319 GLY A C 1
ATOM 2438 O O . GLY A 1 319 ? 7.355 17.173 3.870 1.00 87.25 319 GLY A O 1
ATOM 2439 N N . TRP A 1 320 ? 8.654 16.881 2.067 1.00 95.00 320 TRP A N 1
ATOM 2440 C CA . TRP A 1 320 ? 9.008 15.481 2.345 1.00 95.00 320 TRP A CA 1
ATOM 2441 C C . TRP A 1 320 ? 10.470 15.345 2.778 1.00 95.00 320 TRP A C 1
ATOM 2443 O O . TRP A 1 320 ? 11.350 16.106 2.376 1.00 95.00 320 TRP A O 1
ATOM 2453 N N . ILE A 1 321 ? 10.753 14.340 3.607 1.00 95.25 321 ILE A N 1
ATOM 2454 C CA . ILE A 1 321 ? 12.110 14.054 4.078 1.00 95.25 321 ILE A CA 1
ATOM 2455 C C . ILE A 1 321 ? 12.867 13.300 2.982 1.00 95.25 321 ILE A C 1
ATOM 2457 O O . ILE A 1 321 ? 12.531 12.159 2.670 1.00 95.25 321 ILE A O 1
ATOM 2461 N N . ASP A 1 322 ? 13.938 13.893 2.451 1.00 95.56 322 ASP A N 1
ATOM 2462 C CA . ASP A 1 322 ? 14.930 13.1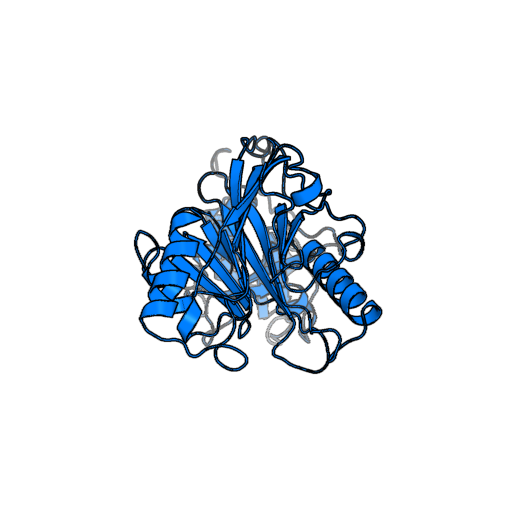89 1.628 1.00 95.56 322 ASP A CA 1
ATOM 2463 C C . ASP A 1 322 ? 15.757 12.237 2.509 1.00 95.56 322 ASP A C 1
ATOM 2465 O O . ASP A 1 322 ? 16.577 12.663 3.331 1.00 95.56 322 ASP A O 1
ATOM 2469 N N . VAL A 1 323 ? 15.554 10.926 2.339 1.00 96.62 323 VAL A N 1
ATOM 2470 C CA . VAL A 1 323 ? 16.161 9.900 3.209 1.00 96.62 323 VAL A CA 1
ATOM 2471 C C . VAL A 1 323 ? 17.683 9.897 3.104 1.00 96.62 323 VAL A C 1
ATOM 2473 O O . VAL A 1 323 ? 18.382 9.644 4.086 1.00 96.62 323 VAL A O 1
ATOM 2476 N N . ARG A 1 324 ? 18.216 10.243 1.929 1.00 95.00 324 ARG A N 1
ATOM 2477 C CA . ARG A 1 324 ? 19.654 10.424 1.703 1.00 95.00 324 ARG A CA 1
ATOM 2478 C C . ARG A 1 324 ? 20.244 11.498 2.621 1.00 95.00 324 ARG A C 1
ATOM 2480 O O . ARG A 1 324 ? 21.335 11.313 3.171 1.00 95.00 324 ARG A O 1
ATOM 2487 N N . SER A 1 325 ? 19.544 12.619 2.775 1.00 93.19 325 SER A N 1
ATOM 2488 C CA . SER A 1 325 ? 19.939 13.709 3.668 1.00 93.19 325 SER A CA 1
ATOM 2489 C C . SER A 1 325 ? 19.783 13.317 5.138 1.00 93.19 325 SER A C 1
ATOM 2491 O O . SER A 1 325 ? 20.703 13.549 5.921 1.00 93.19 325 SER A O 1
ATOM 2493 N N . ALA A 1 326 ? 18.686 12.644 5.499 1.00 93.69 326 ALA A N 1
ATOM 2494 C CA . ALA A 1 326 ? 18.442 12.170 6.864 1.00 93.69 326 ALA A CA 1
ATOM 2495 C C . ALA A 1 326 ? 19.484 11.131 7.333 1.00 93.69 326 ALA A C 1
ATOM 2497 O O . ALA A 1 326 ? 19.977 11.195 8.458 1.00 93.69 326 ALA A O 1
ATOM 2498 N N . ALA A 1 327 ? 19.905 10.216 6.455 1.00 94.06 327 ALA A N 1
ATOM 2499 C CA . ALA A 1 327 ? 20.905 9.186 6.744 1.00 94.06 327 ALA A CA 1
ATOM 2500 C C . ALA A 1 327 ? 22.353 9.667 6.503 1.00 94.06 327 ALA A C 1
ATOM 2502 O O . ALA A 1 327 ? 23.174 8.953 5.913 1.00 94.06 327 ALA A O 1
ATOM 2503 N N . ALA A 1 328 ? 22.691 10.873 6.976 1.00 92.31 328 ALA A N 1
ATOM 2504 C CA . ALA A 1 328 ? 23.933 11.581 6.646 1.00 92.31 328 ALA A CA 1
ATOM 2505 C C . ALA A 1 328 ? 25.240 10.831 6.979 1.00 92.31 328 ALA A C 1
ATOM 2507 O O . ALA A 1 328 ? 26.289 11.133 6.408 1.00 92.31 328 ALA A O 1
ATOM 2508 N N . LYS A 1 329 ? 25.181 9.845 7.882 1.00 92.06 329 LYS A N 1
ATOM 2509 C CA . LYS A 1 329 ? 26.327 9.016 8.290 1.00 92.06 329 LYS A CA 1
ATOM 2510 C C . LYS A 1 329 ? 26.630 7.855 7.333 1.00 92.06 329 LYS A C 1
ATOM 2512 O O . LYS A 1 329 ? 27.630 7.171 7.519 1.00 92.06 329 LYS A O 1
ATOM 2517 N N . SER A 1 330 ? 25.791 7.608 6.326 1.00 93.81 330 SER A N 1
ATOM 2518 C CA . SER A 1 330 ? 25.999 6.492 5.396 1.00 93.81 330 SER A CA 1
ATOM 2519 C C . SER A 1 330 ? 27.082 6.818 4.369 1.00 93.81 330 SER A C 1
ATOM 2521 O O . SER A 1 330 ? 27.016 7.841 3.687 1.00 93.81 330 SER A O 1
ATOM 2523 N N . SER A 1 331 ? 28.070 5.934 4.228 1.00 89.19 331 SER A N 1
ATOM 2524 C CA . SER A 1 331 ? 29.275 6.177 3.422 1.00 89.19 331 SER A CA 1
ATOM 2525 C C . SER A 1 331 ? 29.014 6.236 1.916 1.00 89.19 331 SER A C 1
ATOM 2527 O O . SER A 1 331 ? 29.681 6.986 1.210 1.00 89.19 331 SER A O 1
ATOM 2529 N N . THR A 1 332 ? 28.022 5.497 1.414 1.00 92.06 332 THR A N 1
ATOM 2530 C CA . THR A 1 332 ? 27.699 5.443 -0.024 1.00 92.06 332 THR A CA 1
ATOM 2531 C C . THR A 1 332 ? 26.524 6.340 -0.421 1.00 92.06 332 THR A C 1
ATOM 2533 O O . THR A 1 332 ? 26.087 6.303 -1.566 1.00 92.06 332 THR A O 1
ATOM 2536 N N . ARG A 1 333 ? 26.035 7.212 0.476 1.00 90.88 333 ARG A N 1
ATOM 2537 C CA . ARG A 1 333 ? 24.846 8.054 0.224 1.00 90.88 333 ARG A CA 1
ATOM 2538 C C . ARG A 1 333 ? 24.976 9.042 -0.937 1.00 90.88 333 ARG A C 1
ATOM 2540 O O . ARG A 1 333 ? 23.972 9.551 -1.415 1.00 90.88 333 ARG A O 1
ATOM 2547 N N . ASN A 1 334 ? 26.202 9.360 -1.344 1.00 91.56 334 ASN A N 1
ATOM 2548 C CA . ASN A 1 334 ? 26.495 10.271 -2.453 1.00 91.56 334 ASN A CA 1
ATOM 2549 C C . ASN A 1 334 ? 26.969 9.538 -3.714 1.00 91.56 334 ASN A C 1
ATOM 2551 O O . ASN A 1 334 ? 27.323 10.199 -4.686 1.00 91.56 334 ASN A O 1
ATOM 2555 N N . ALA A 1 335 ? 27.011 8.203 -3.700 1.00 93.56 335 ALA A N 1
ATOM 2556 C CA . ALA A 1 335 ? 27.320 7.439 -4.898 1.00 93.56 335 ALA A CA 1
ATOM 2557 C C . ALA A 1 335 ? 26.219 7.647 -5.945 1.00 93.56 335 ALA A C 1
ATOM 2559 O O . ALA A 1 335 ? 25.045 7.796 -5.601 1.00 93.56 335 ALA A O 1
ATOM 2560 N N . ALA A 1 336 ? 26.615 7.661 -7.215 1.00 93.25 336 ALA A N 1
ATOM 2561 C CA . ALA A 1 336 ? 25.683 7.801 -8.320 1.00 93.25 336 ALA A CA 1
ATOM 2562 C C . ALA A 1 336 ? 24.712 6.619 -8.353 1.00 93.25 336 ALA A C 1
ATOM 2564 O O . ALA A 1 336 ? 25.114 5.456 -8.236 1.00 93.25 336 ALA A O 1
ATOM 2565 N N . THR A 1 337 ? 23.437 6.931 -8.526 1.00 94.56 337 THR A N 1
ATOM 2566 C CA . THR A 1 337 ? 22.389 5.933 -8.716 1.00 94.56 337 THR A CA 1
ATOM 2567 C C . THR A 1 337 ? 22.126 5.706 -10.199 1.00 94.56 337 THR A C 1
ATOM 2569 O O . THR A 1 337 ? 21.867 4.578 -10.574 1.00 94.56 337 THR A O 1
ATOM 2572 N N . TYR A 1 338 ? 22.354 6.712 -11.047 1.00 93.00 338 TYR A N 1
ATOM 2573 C CA . TYR A 1 338 ? 22.317 6.605 -12.502 1.00 93.00 338 TYR A CA 1
ATOM 2574 C C . TYR A 1 338 ? 23.586 7.198 -13.104 1.00 93.00 338 TYR A C 1
ATOM 2576 O O . TYR A 1 338 ? 23.836 8.398 -12.954 1.00 93.00 338 TYR A O 1
ATOM 2584 N N . LYS A 1 339 ? 24.389 6.389 -13.804 1.00 87.12 339 LYS A N 1
ATOM 2585 C CA . LYS A 1 339 ? 25.672 6.815 -14.399 1.00 87.12 339 LYS A CA 1
ATOM 2586 C C . LYS A 1 339 ? 26.548 7.591 -13.400 1.00 87.12 339 LYS A C 1
ATOM 2588 O O . LYS A 1 339 ? 27.135 6.994 -12.505 1.00 87.12 339 LYS A O 1
ATOM 2593 N N . THR A 1 340 ? 26.648 8.913 -13.549 1.00 86.38 340 THR A N 1
ATOM 2594 C CA . THR A 1 340 ? 27.425 9.826 -12.690 1.00 86.38 340 THR A CA 1
ATOM 2595 C C . THR A 1 340 ? 26.552 10.703 -11.783 1.00 86.38 340 THR A C 1
ATOM 2597 O O . THR A 1 340 ? 27.071 11.522 -11.028 1.00 86.38 340 THR A O 1
ATOM 2600 N N . SER A 1 341 ? 25.232 10.535 -11.840 1.00 89.19 341 SER A N 1
ATOM 2601 C CA . SER A 1 341 ? 24.217 11.356 -11.175 1.00 89.19 341 SER A CA 1
ATOM 2602 C C . SER A 1 341 ? 23.413 10.577 -10.128 1.00 89.19 341 SER A C 1
ATOM 2604 O O . SER A 1 341 ? 23.385 9.348 -10.118 1.00 89.19 341 SER A O 1
ATOM 2606 N N . VAL A 1 342 ? 22.753 11.305 -9.225 1.00 89.81 342 VAL A N 1
ATOM 2607 C CA . VAL A 1 342 ? 21.783 10.744 -8.273 1.00 89.81 342 VAL A CA 1
ATOM 2608 C C . VAL A 1 342 ? 20.388 11.160 -8.717 1.00 89.81 342 VAL A C 1
ATOM 2610 O O . VAL A 1 342 ? 20.006 12.311 -8.504 1.00 89.81 342 VAL A O 1
ATOM 2613 N N . THR A 1 343 ? 19.666 10.222 -9.320 1.00 91.19 343 THR A N 1
ATOM 2614 C CA . THR A 1 343 ? 18.297 10.398 -9.837 1.00 91.19 343 THR A CA 1
ATOM 2615 C C . THR A 1 343 ? 17.289 9.522 -9.099 1.00 91.19 343 THR A C 1
ATOM 2617 O O . THR A 1 343 ? 16.113 9.872 -9.011 1.00 91.19 343 THR A O 1
ATOM 2620 N N . ASP A 1 344 ? 17.762 8.425 -8.505 1.00 94.94 344 ASP A N 1
ATOM 2621 C CA . ASP A 1 344 ? 16.958 7.497 -7.725 1.00 94.94 344 ASP A CA 1
ATOM 2622 C C . ASP A 1 344 ? 16.945 7.936 -6.266 1.00 94.94 344 ASP A C 1
ATOM 2624 O O . ASP A 1 344 ? 17.996 8.113 -5.631 1.00 94.94 344 ASP A O 1
ATOM 2628 N N . ARG A 1 345 ? 15.745 8.121 -5.717 1.00 94.44 345 ARG A N 1
ATOM 2629 C CA . ARG A 1 345 ? 15.563 8.649 -4.360 1.00 94.44 345 ARG A CA 1
ATOM 2630 C C . ARG A 1 345 ? 14.536 7.858 -3.584 1.00 94.44 345 ARG A C 1
ATOM 2632 O O . ARG A 1 345 ? 13.614 7.282 -4.150 1.00 94.44 345 ARG A O 1
ATOM 2639 N N . VAL A 1 346 ? 14.691 7.896 -2.264 1.00 97.31 346 VAL A N 1
ATOM 2640 C CA . VAL A 1 346 ? 13.681 7.468 -1.295 1.00 97.31 346 VAL A CA 1
ATOM 2641 C C . VAL A 1 346 ? 13.339 8.668 -0.426 1.00 97.31 346 VAL A C 1
ATOM 2643 O O . VAL A 1 346 ? 14.240 9.381 0.028 1.00 97.31 346 VAL A O 1
ATOM 2646 N N . GLN A 1 347 ? 12.048 8.881 -0.199 1.00 97.31 347 GLN A N 1
ATOM 2647 C CA . GLN A 1 347 ? 11.511 9.960 0.622 1.00 97.31 347 GLN A CA 1
ATOM 2648 C C . GLN A 1 347 ? 10.453 9.428 1.585 1.00 97.31 347 GLN A C 1
ATOM 2650 O O . GLN A 1 347 ? 9.803 8.419 1.314 1.00 97.31 347 GLN A O 1
ATOM 2655 N N . SER A 1 348 ? 10.273 10.113 2.710 1.00 97.38 348 SER A N 1
ATOM 2656 C CA . SER A 1 348 ? 9.225 9.791 3.684 1.00 97.38 348 SER A CA 1
ATOM 2657 C C . SER A 1 348 ? 8.470 11.035 4.124 1.00 97.38 348 SER A C 1
ATOM 2659 O O . SER A 1 348 ? 9.061 12.112 4.223 1.00 97.38 348 SER A O 1
ATOM 2661 N N . ASP A 1 349 ? 7.187 10.876 4.426 1.00 95.94 349 ASP A N 1
ATOM 2662 C CA . ASP A 1 349 ? 6.350 11.978 4.894 1.00 95.94 349 ASP A CA 1
ATOM 2663 C C . ASP A 1 349 ? 6.693 12.329 6.355 1.00 95.94 349 ASP A C 1
ATOM 2665 O O . ASP A 1 349 ? 6.649 11.439 7.212 1.00 95.94 349 ASP A O 1
ATOM 2669 N N . PRO A 1 350 ? 7.043 13.588 6.685 1.00 90.50 350 PRO A N 1
ATOM 2670 C CA . PRO A 1 350 ? 7.321 13.985 8.066 1.00 90.50 350 PRO A CA 1
ATOM 2671 C C . PRO A 1 350 ? 6.123 13.844 9.012 1.00 90.50 350 PRO A C 1
ATOM 2673 O O . PRO A 1 350 ? 6.336 13.733 10.218 1.00 90.50 350 PRO A O 1
ATOM 2676 N N . GLU A 1 351 ? 4.888 13.822 8.499 1.00 87.25 351 GLU A N 1
ATOM 2677 C CA . GLU A 1 351 ? 3.683 13.609 9.318 1.00 87.25 351 GLU A CA 1
ATOM 2678 C C . GLU A 1 351 ? 3.614 12.196 9.918 1.00 87.25 351 GLU A C 1
ATOM 2680 O O . GLU A 1 351 ? 2.974 11.989 10.946 1.00 87.25 351 GLU A O 1
ATOM 2685 N N . THR A 1 352 ? 4.308 11.227 9.312 1.00 86.75 352 THR A N 1
ATOM 2686 C CA . THR A 1 352 ? 4.406 9.846 9.800 1.00 86.75 352 THR A CA 1
ATOM 2687 C C . THR A 1 352 ? 5.878 9.454 9.916 1.00 86.75 352 THR A C 1
ATOM 2689 O O . THR A 1 352 ? 6.436 8.833 9.005 1.00 86.75 352 THR A O 1
ATOM 2692 N N . PRO A 1 353 ? 6.553 9.873 10.999 1.00 87.19 353 PRO A N 1
ATOM 2693 C CA . PRO A 1 353 ? 8.004 9.946 11.023 1.00 87.19 353 PRO A CA 1
ATOM 2694 C C . PRO A 1 353 ? 8.676 8.572 10.984 1.00 87.19 353 PRO A C 1
ATOM 2696 O O . PRO A 1 353 ? 8.280 7.626 11.667 1.00 87.19 353 PRO A O 1
ATOM 2699 N N . VAL A 1 354 ? 9.777 8.507 10.235 1.00 94.19 354 VAL A N 1
ATOM 2700 C CA . VAL A 1 354 ? 10.717 7.382 10.212 1.00 94.19 354 VAL A CA 1
ATOM 2701 C C . VAL A 1 354 ? 12.111 7.915 10.518 1.00 94.19 354 VAL A C 1
ATOM 2703 O O . VAL A 1 354 ? 12.593 8.850 9.877 1.00 94.19 354 VAL A O 1
ATOM 2706 N N . VAL A 1 355 ? 12.789 7.311 11.492 1.00 94.44 355 VAL A N 1
ATOM 2707 C CA . VAL A 1 355 ? 14.171 7.657 11.837 1.00 94.44 355 VAL A CA 1
ATOM 2708 C C . VAL A 1 355 ? 15.113 6.876 10.932 1.00 94.44 355 VAL A C 1
ATOM 2710 O O . VAL A 1 355 ? 15.377 5.690 11.145 1.00 94.44 355 VAL A O 1
ATOM 2713 N N . TRP A 1 356 ? 15.626 7.545 9.904 1.00 96.81 356 TRP A N 1
ATOM 2714 C CA . TRP A 1 356 ? 16.526 6.950 8.922 1.00 96.81 356 TRP A CA 1
ATOM 2715 C C . TRP A 1 356 ? 17.976 6.945 9.399 1.00 96.81 356 TRP A C 1
ATOM 2717 O O . TRP A 1 356 ? 18.546 7.978 9.740 1.00 96.81 356 TRP A O 1
ATOM 2727 N N . ARG A 1 357 ? 18.598 5.765 9.380 1.00 93.94 357 ARG A N 1
ATOM 2728 C CA . ARG A 1 357 ? 19.999 5.558 9.791 1.00 93.94 357 ARG A CA 1
ATOM 2729 C C . ARG A 1 357 ? 20.894 5.037 8.673 1.00 93.94 357 ARG A C 1
ATOM 2731 O O . ARG A 1 357 ? 22.112 5.120 8.792 1.00 93.94 357 ARG A O 1
ATOM 2738 N N . GLY A 1 358 ? 20.306 4.501 7.604 1.00 95.50 358 GLY A N 1
ATOM 2739 C CA . GLY A 1 358 ? 21.035 3.916 6.484 1.00 95.50 358 GLY A CA 1
ATOM 2740 C C . GLY A 1 358 ? 20.508 4.389 5.136 1.00 95.50 358 GLY A C 1
ATOM 2741 O O . GLY A 1 358 ? 19.300 4.392 4.914 1.00 95.50 358 GLY A O 1
ATOM 2742 N N . TYR A 1 359 ? 21.429 4.722 4.237 1.00 97.38 359 TYR A N 1
ATOM 2743 C CA . TYR A 1 359 ? 21.202 4.928 2.810 1.00 97.38 359 TYR A CA 1
ATOM 2744 C C . TYR A 1 359 ? 22.438 4.438 2.064 1.00 97.38 359 TYR A C 1
ATOM 2746 O O . TYR A 1 359 ? 23.499 5.061 2.138 1.00 97.38 359 TYR A O 1
ATOM 2754 N N . ASN A 1 360 ? 22.319 3.310 1.373 1.00 96.94 360 ASN A N 1
ATOM 2755 C CA . ASN A 1 360 ? 23.431 2.728 0.637 1.00 96.94 360 ASN A CA 1
ATOM 2756 C C . ASN A 1 360 ? 23.074 2.483 -0.820 1.00 96.94 360 ASN A C 1
ATOM 2758 O O . ASN A 1 360 ? 21.939 2.139 -1.136 1.00 96.94 360 ASN A O 1
ATOM 2762 N N . VAL A 1 361 ? 24.074 2.609 -1.684 1.00 96.81 361 VAL A N 1
ATOM 2763 C CA . VAL A 1 361 ? 23.955 2.331 -3.114 1.00 96.81 361 VAL A CA 1
ATOM 2764 C C . VAL A 1 361 ? 24.669 1.017 -3.415 1.00 96.81 361 VAL A C 1
ATOM 2766 O O . VAL A 1 361 ? 25.826 0.823 -3.038 1.00 96.81 361 VAL A O 1
ATOM 2769 N N . LYS A 1 362 ? 23.965 0.090 -4.061 1.00 95.38 362 LYS A N 1
ATOM 2770 C CA . LYS A 1 362 ? 24.457 -1.230 -4.458 1.00 95.38 362 LYS A CA 1
ATOM 2771 C C . LYS A 1 362 ? 24.607 -1.276 -5.966 1.00 95.38 362 LYS A C 1
ATOM 2773 O O . LYS A 1 362 ? 23.634 -1.088 -6.692 1.00 95.38 362 LYS A O 1
ATOM 2778 N N . GLN A 1 363 ? 25.822 -1.569 -6.417 1.00 95.25 363 GLN A N 1
ATOM 2779 C CA . GLN A 1 363 ? 26.093 -1.704 -7.839 1.00 95.25 363 GLN A CA 1
ATOM 2780 C C . GLN A 1 363 ? 25.311 -2.868 -8.446 1.00 95.25 363 GLN A C 1
ATOM 2782 O O . GLN A 1 363 ? 25.260 -3.961 -7.875 1.00 95.25 363 GLN A O 1
ATOM 2787 N N . SER A 1 364 ? 24.707 -2.618 -9.602 1.00 94.88 364 SER A N 1
ATOM 2788 C CA . SER A 1 364 ? 23.957 -3.617 -10.371 1.00 94.88 364 SER A CA 1
ATOM 2789 C C . SER A 1 364 ? 24.799 -4.273 -11.473 1.00 94.88 364 SER A C 1
ATOM 2791 O O . SER A 1 364 ? 24.421 -5.317 -12.008 1.00 94.88 364 SER A O 1
ATOM 2793 N N . GLY A 1 365 ? 25.964 -3.696 -11.793 1.00 94.25 365 GLY A N 1
ATOM 2794 C CA . GLY A 1 365 ? 26.849 -4.190 -12.845 1.00 94.25 365 GLY A CA 1
ATOM 2795 C C . GLY A 1 365 ? 26.144 -4.179 -14.199 1.00 94.25 365 GLY A C 1
ATOM 2796 O O . GLY A 1 365 ? 25.672 -3.142 -14.639 1.00 94.25 365 GLY A O 1
ATOM 2797 N N . ILE A 1 366 ? 26.048 -5.343 -14.844 1.00 95.00 366 ILE A N 1
ATOM 2798 C CA . ILE A 1 366 ? 25.332 -5.500 -16.123 1.00 95.00 366 ILE A CA 1
ATOM 2799 C C . ILE A 1 366 ? 23.805 -5.597 -15.964 1.00 95.00 366 ILE A C 1
ATOM 2801 O O . ILE A 1 366 ? 23.101 -5.786 -16.950 1.00 95.00 366 ILE A O 1
ATOM 2805 N N . GLY A 1 367 ? 23.286 -5.578 -14.731 1.00 95.56 367 GLY A N 1
ATOM 2806 C CA . GLY A 1 367 ? 21.861 -5.768 -14.463 1.00 95.56 367 GLY A CA 1
ATOM 2807 C C . GLY A 1 367 ? 21.008 -4.590 -14.934 1.00 95.56 367 GLY A C 1
ATOM 2808 O O . GLY A 1 367 ? 20.005 -4.781 -15.624 1.00 95.56 367 GLY A O 1
ATOM 2809 N N . SER A 1 368 ? 21.413 -3.377 -14.576 1.00 96.31 368 SER A N 1
ATOM 2810 C CA . SER A 1 368 ? 20.724 -2.131 -14.905 1.00 96.31 368 SER A CA 1
ATOM 2811 C C . SER A 1 368 ? 21.763 -1.025 -15.077 1.00 96.31 368 SER A C 1
ATOM 2813 O O . SER A 1 368 ? 22.834 -1.082 -14.479 1.00 96.31 368 SER A O 1
ATOM 2815 N N . ASP A 1 369 ? 21.453 -0.001 -15.861 1.00 94.88 369 ASP A N 1
ATOM 2816 C CA . ASP A 1 369 ? 22.234 1.238 -15.901 1.00 94.88 369 ASP A CA 1
ATOM 2817 C C . ASP A 1 369 ? 22.032 2.114 -14.649 1.00 94.88 369 ASP A C 1
ATOM 2819 O O . ASP A 1 369 ? 22.735 3.115 -14.464 1.00 94.88 369 ASP A O 1
ATOM 2823 N N . HIS A 1 370 ? 21.137 1.685 -13.755 1.00 96.81 370 HIS A N 1
ATOM 2824 C CA . HIS A 1 370 ? 20.969 2.211 -12.410 1.00 96.81 370 HIS A CA 1
ATOM 2825 C C . HIS A 1 370 ? 21.550 1.280 -11.344 1.00 96.81 370 HIS A C 1
ATOM 2827 O O . HIS A 1 370 ? 21.578 0.057 -11.483 1.00 96.81 370 HIS A O 1
ATOM 2833 N N . ASN A 1 371 ? 21.961 1.862 -10.224 1.00 97.56 371 ASN A N 1
ATOM 2834 C CA . ASN A 1 371 ? 22.344 1.169 -9.005 1.00 97.56 371 ASN A CA 1
ATOM 2835 C C . ASN A 1 371 ? 21.167 1.161 -8.027 1.00 97.56 371 ASN A C 1
ATOM 2837 O O . ASN A 1 371 ? 20.485 2.166 -7.843 1.00 97.56 371 ASN A O 1
ATOM 2841 N N . LEU A 1 372 ? 20.968 0.041 -7.333 1.00 98.19 372 LEU A N 1
ATOM 2842 C CA . LEU A 1 372 ? 19.906 -0.084 -6.339 1.00 98.19 372 LEU A CA 1
ATOM 2843 C C . LEU A 1 372 ? 20.215 0.791 -5.122 1.00 98.19 372 LEU A C 1
ATOM 2845 O O . LEU A 1 372 ? 21.309 0.725 -4.558 1.00 98.19 372 LEU A O 1
ATOM 2849 N N . VAL A 1 373 ? 19.223 1.538 -4.651 1.00 98.31 373 VAL A N 1
ATOM 2850 C CA . VAL A 1 373 ? 19.279 2.248 -3.370 1.00 98.31 373 VAL A CA 1
ATOM 2851 C C . VAL A 1 373 ? 18.616 1.384 -2.304 1.00 98.31 373 VAL A C 1
ATOM 2853 O O . VAL A 1 373 ? 17.513 0.892 -2.508 1.00 98.31 373 VAL A O 1
ATOM 2856 N N . ILE A 1 374 ? 19.265 1.206 -1.153 1.00 98.06 374 ILE A N 1
ATOM 2857 C CA . ILE A 1 374 ? 18.712 0.520 0.021 1.00 98.06 374 ILE A CA 1
ATOM 2858 C C . ILE A 1 374 ? 18.791 1.425 1.246 1.00 98.06 374 ILE A C 1
ATOM 2860 O O . ILE A 1 374 ? 19.868 1.894 1.628 1.00 98.06 374 ILE A O 1
ATOM 2864 N N . THR A 1 375 ? 17.653 1.631 1.896 1.00 98.56 375 THR A N 1
ATOM 2865 C CA . THR A 1 375 ? 17.544 2.425 3.117 1.00 98.56 375 THR A CA 1
ATOM 2866 C C . THR A 1 375 ? 17.275 1.543 4.330 1.00 98.56 375 THR A C 1
ATOM 2868 O O . THR A 1 375 ? 16.819 0.404 4.214 1.00 98.56 375 THR A O 1
ATOM 2871 N N . ALA A 1 376 ? 17.604 2.058 5.513 1.00 97.69 376 ALA A N 1
ATOM 2872 C CA . ALA A 1 376 ? 17.280 1.430 6.789 1.00 97.69 376 ALA A CA 1
ATOM 2873 C C . ALA A 1 376 ? 16.766 2.492 7.759 1.00 97.69 376 ALA A C 1
ATOM 2875 O O . ALA A 1 376 ? 17.455 3.488 8.017 1.00 97.69 376 ALA A O 1
ATOM 2876 N N . GLY A 1 377 ? 15.566 2.274 8.285 1.00 96.38 377 GLY A N 1
ATOM 2877 C CA . GLY A 1 377 ? 14.877 3.194 9.177 1.00 96.38 377 GLY A CA 1
ATOM 2878 C C . GLY A 1 377 ? 14.173 2.473 10.319 1.00 96.38 377 GLY A C 1
ATOM 2879 O O . GLY A 1 377 ? 14.006 1.255 10.298 1.00 96.38 377 GLY A O 1
ATOM 2880 N N . THR A 1 378 ? 13.816 3.232 11.348 1.00 95.81 378 THR A N 1
ATOM 2881 C CA . THR A 1 378 ? 12.970 2.769 12.450 1.00 95.81 378 THR A CA 1
ATOM 2882 C C . THR A 1 378 ? 11.756 3.670 12.514 1.00 95.81 378 THR A C 1
ATOM 2884 O O . THR A 1 378 ? 11.899 4.886 12.640 1.00 95.81 378 THR A O 1
ATOM 2887 N N . ILE A 1 379 ? 10.570 3.082 12.441 1.00 92.69 379 ILE A N 1
ATOM 2888 C CA . ILE A 1 379 ? 9.331 3.773 12.779 1.00 92.69 379 ILE A CA 1
ATOM 2889 C C . ILE A 1 379 ? 9.280 3.840 14.310 1.00 92.69 379 ILE A C 1
ATOM 2891 O O . ILE A 1 379 ? 9.302 2.776 14.939 1.00 92.69 379 ILE A O 1
ATOM 2895 N N . PRO A 1 380 ? 9.271 5.036 14.926 1.00 86.50 380 PRO A N 1
ATOM 2896 C CA . PRO A 1 380 ? 9.246 5.176 16.376 1.00 86.50 380 PRO A CA 1
ATOM 2897 C C . PRO A 1 380 ? 8.007 4.551 17.009 1.00 86.50 380 PRO A C 1
ATOM 2899 O O . PRO A 1 380 ? 6.965 4.376 16.369 1.00 86.50 380 PRO A O 1
ATOM 2902 N N . ALA A 1 381 ? 8.118 4.258 18.302 1.00 80.31 381 ALA A N 1
ATOM 2903 C CA . ALA A 1 381 ? 6.972 3.788 19.049 1.00 80.31 381 ALA A CA 1
ATOM 2904 C C . ALA A 1 381 ? 5.864 4.853 19.107 1.00 80.31 381 ALA A C 1
ATOM 2906 O O . ALA A 1 381 ? 6.148 6.050 19.120 1.00 80.31 381 ALA A O 1
ATOM 2907 N N . GLY A 1 382 ? 4.602 4.422 19.127 1.00 67.94 382 GLY A N 1
ATOM 2908 C CA . GLY A 1 382 ? 3.453 5.329 19.258 1.00 67.94 382 GLY A CA 1
ATOM 2909 C C . GLY A 1 382 ? 3.110 6.171 18.020 1.00 67.94 382 GLY A C 1
ATOM 2910 O O . GLY A 1 382 ? 2.133 6.909 18.063 1.00 67.94 382 GLY A O 1
ATOM 2911 N N . VAL A 1 383 ? 3.848 6.043 16.910 1.00 63.75 383 VAL A N 1
ATOM 2912 C CA . VAL A 1 383 ? 3.419 6.589 15.611 1.00 63.75 383 VAL A CA 1
ATOM 2913 C C . VAL A 1 383 ? 2.258 5.736 15.099 1.00 63.75 383 VAL A C 1
ATOM 2915 O O . VAL A 1 383 ? 2.479 4.618 14.616 1.00 63.75 383 VAL A O 1
ATOM 2918 N N . SER A 1 384 ? 1.033 6.236 15.276 1.00 55.03 384 SER A N 1
ATOM 2919 C CA . SER A 1 384 ? -0.177 5.675 14.679 1.00 55.03 384 SER A CA 1
ATOM 2920 C C . SER A 1 384 ? -0.378 6.202 13.261 1.00 55.03 384 SER A C 1
ATOM 2922 O O . SER A 1 384 ? 0.211 7.202 12.851 1.00 55.03 384 SER A O 1
ATOM 2924 N N . SER A 1 385 ? -1.217 5.496 12.516 1.00 53.50 385 SER A N 1
ATOM 2925 C CA . SER A 1 385 ? -1.910 6.065 11.373 1.00 53.50 385 SER A CA 1
ATOM 2926 C C . SER A 1 385 ? -2.911 7.121 11.934 1.00 53.50 385 SER A C 1
ATOM 2928 O O . SER A 1 385 ? -3.413 6.939 13.050 1.00 53.50 385 SER A O 1
ATOM 2930 N N . ASN A 1 386 ? -3.030 8.288 11.293 1.00 42.53 386 ASN A N 1
ATOM 2931 C CA . ASN A 1 386 ? -3.873 9.426 11.692 1.00 42.53 386 ASN A CA 1
ATOM 2932 C C . ASN A 1 386 ? -5.328 9.270 11.236 1.00 42.53 386 ASN A C 1
ATOM 2934 O O . ASN A 1 386 ? -5.550 9.104 10.015 1.00 42.53 386 ASN A O 1
#